Protein 2YNQ (pdb70)

Nearest PDB structures (foldseek):
  2ynq-assembly1_D  TM=9.235E-01  e=4.069E-17  Geobacillus thermodenitrificans NG80-2
  6z0f-assembly1_A  TM=9.435E-01  e=1.754E-09  Bacillus subtilis subsp. subtilis str. 168
  6z0f-assembly1_B  TM=9.098E-01  e=3.879E-08  Bacillus subtilis subsp. subtilis str. 168
  2ynq-assembly1_D  TM=1.007E+00  e=2.259E-20  Geobacillus thermodenitrificans NG80-2
  6z0f-assembly1_A  TM=8.763E-01  e=4.630E-10  Bacillus subtilis subsp. subtilis str. 168

Radius of gyration: 28.36 Å; Cα contacts (8 Å, |Δi|>4): 680; chains: 4; bounding box: 67×84×76 Å

Foldseek 3Di:
DVLVVLLVVLVVCLVVVVLVVNQVSCVVDDLVPDPLVSLLSNLLSLLCPDPDDNVSSCVLNVVRDSVDDSLSSVLSNCLSVLVLVVNLVSCVVVVDLVSNLVSLVSVLVVLVPDPVDDPVRSVVSNVVSVVVNVVSVVVVVCVVDVPDD/DDPDLVVVLLVVLVVCLVVVVLVVNCVSCVVDDLVPDDLVSLLSNLLSLLVVPDDPPVVSCVLNVVRDSVDDSLSSVLSNCLSVLVLVVNLVSCVVVVPLVSNLVSLVSVLVVLVPPPVDDPVSSVVSNVVSVVVNVVSVCVVVVVVPDVD/DVLLVVLLVVLVVCLVVVVLVVNCVSCVVDDLVPDPLVSLLSNLLSLLVVPPDPPVVSVVLNVQRDSVHDSLSSVLSNCLSNLVLVVNLVSCVVVVDLVSNLVSLVSVLVVLVVDPPDDPVRSVVVNVVSVVVNVVSVVVVVVVVVVVD/DDDLPVVLLVVLVVCLVVVVLVVNCVSCVVDDLVPDDLVSLLSNLLSQLVPDPDDPVLVVQDPSDGDSVDDSLSSVLSNCVSVLVLVSNLVSCVVVVPLSSNLVSLVSVLVVLVPDDVDDPVSSVVVNVVSVVVNVVSVVVVVVVVVVVVD

Sequence (600 aa):
QPKQEAYIQQSTELFLQNKYSDVITTLEDYAPEDMPYVIQYELASSYVMTESLTEEQRQTVSNNITLKTDEQYMLYWIYIGRSQSEEALELARRTIEDRRDLIVYALLKYREQIKGDTDLSGDEKQKKLDEIDQEIKEYERERRKKESEAQLEESTAQPKKQQEAYIQQSTELFLQNKYSDVITTLEDYAPEDDMPYVIQYELASSYVMTESLTEEQRQTVSNNNITLKTDEQYMLYWIYIGRSQSEEALEELARTIEDRDLIVYALLKKYREQIKGDTDLSGDEKQKKLDEIDQEIKEYERERKESEAQLEAQPKQQEAYIQSTELFLQNKYSDVITTLEDYAPEDMPYVIQYELASSYVMTESLTEEQRRQTVSNNITLKTDEQYYMLYWIYIGRSQSEEALELARTIEDRDLIVYALLKYREQIKGDTDLSGDEKQKKLDEIDQEIKEYERERKESEAQLETAQPKKQQEAYIQSTELFLQNKYSDVITTLEDYAPEDMPYVIQYELASSYVMTESLTEEQRQTVSNNITLKTDEQYMLYWIYIGRSQSEEALEELARTIEDRDLIVYALLKYREQIKGDTDLSGDEKQKKLDEIDQEIKEYERERKESEAQLEE

GO terms:
  GO:0042802 identical protein binding (F, IPI)

Solvent-accessible surface area: 31226 Å² total; per-residue (Å²): 160,99,83,93,129,12,12,111,74,0,43,91,26,32,140,94,94,92,45,69,61,0,28,79,40,0,103,128,54,50,7,89,100,8,54,83,71,6,4,48,7,0,0,6,0,16,0,20,59,29,39,6,6,92,72,17,35,76,68,13,15,105,122,10,58,84,195,22,77,77,60,76,0,15,0,19,0,19,5,23,57,79,58,3,92,69,0,14,128,28,0,93,88,30,146,50,112,61,26,15,9,14,0,1,1,46,12,14,80,59,7,74,60,42,134,138,49,58,64,126,103,47,43,138,75,1,25,94,7,0,61,45,7,59,77,35,55,90,78,72,67,40,51,42,2,104,3,84,155,98,78,1,54,10,16,89,92,10,19,118,85,0,44,91,31,34,138,91,96,94,47,68,62,0,29,82,37,0,100,64,8,4,7,62,61,8,59,81,70,7,4,47,7,0,0,8,0,14,0,23,74,20,109,42,77,106,137,85,56,68,76,34,20,105,108,10,60,88,206,25,74,74,60,70,0,7,0,13,0,6,2,23,54,84,29,4,13,6,0,0,45,25,0,42,92,29,149,38,102,106,17,10,34,49,0,0,79,53,17,56,119,60,4,128,47,52,132,141,44,67,56,126,109,43,98,164,47,14,64,54,0,41,106,7,15,101,92,43,89,110,112,129,140,101,64,103,71,154,180,185,106,115,87,61,91,99,11,16,107,98,0,44,108,23,34,138,89,99,93,54,68,67,0,28,82,26,0,97,128,47,45,8,85,102,8,61,84,72,7,3,45,6,0,0,15,0,14,0,63,69,20,75,21,20,133,115,6,85,125,28,0,39,114,30,7,58,90,201,23,88,74,65,33,0,18,0,1,0,26,2,20,54,50,62,4,98,82,0,14,122,27,0,102,92,48,152,41,70,18,4,13,0,5,0,3,45,36,13,30,22,69,9,10,38,44,132,136,57,60,14,124,94,23,28,94,72,3,14,64,4,36,62,39,20,90,111,54,22,165,105,50,104,99,80,106,68,156,170,178,123,5,45,14,15,111,85,10,27,123,92,0,42,110,20,32,139,82,23,54,5,0,28,0,24,46,21,0,96,65,10,5,6,25,88,10,62,83,75,7,4,46,6,0,0,10,0,16,12,34,9,17,19,2,8,32,51,8,40,94,37,11,3,32,74,17,41,96,123,4,54,77,63,4,0,15,0,1,0,2,4,26,54,89,32,4,17,4,0,0,33,26,0,36,93,14,96,6,16,16,0,10,5,8,0,0,12,54,7,41,83,62,9,128,55,44,130,141,49,62,58,126,109,46,102,135,35,10,79,42,0,58,103,10,10,114,77,42,8,98,92,23,92,110,22,60,50,113,36,132,180

Organism: Geobacillus thermodenitrificans (strain NG80-2) (NCBI:txid420246)

Secondary structure (DSSP, 8-state):
-HHHHHHHHHHHHHTTT-HHHHHHHHTTS-GGGS-HHHHHHHHHHHHHTSSS-HHHHHHHHHT--TTS-HHHHHHHHHHHHT-HHHHHHHHHHHT-HHHHHHHHHHHHHHHHT-SSS-HHHHHHHHHHHHHHHHHHHHHHHHHH-----/----HHHHHHHHHHHHHTTT-HHHHHHHHTTS-TTTS-HHHHHHHHHHHHTTSS--HHHHHHHHHT--TTS-HHHHHHHHHHHTT-HHHHHHHHHHHT-HHHHHHHHHHHHHHHHH-SSS-SHHHHHHHHHHHHHHHHHHHHHHHHT-S--/-HHHHHHHHHHHHHHHTT-HHHHHHHHTTS-STTS-HHHHHHHHHHHHHHSS--HHHHHHHHHH--TTS-HHHHHHHHHHHTT-HHHHHHHHHHHT-HHHHHHHHHHHHHHHHH-SSS-HHHHHHHHHHHHHHHHHHHHHHHHHHHHH-/---HHHHHHHHHHHHHTTT-HHHHHHHHTTS-GGGS-HHHHHHHHHHHHHTS---HHHHHHS-----TTS-HHHHHHHHHHHTT-HHHHHHHHHHHT-HHHHHHHHHHHHHHHHH-SSS-HHHHHHHHHHHHHHHHHHHHHHHHHHH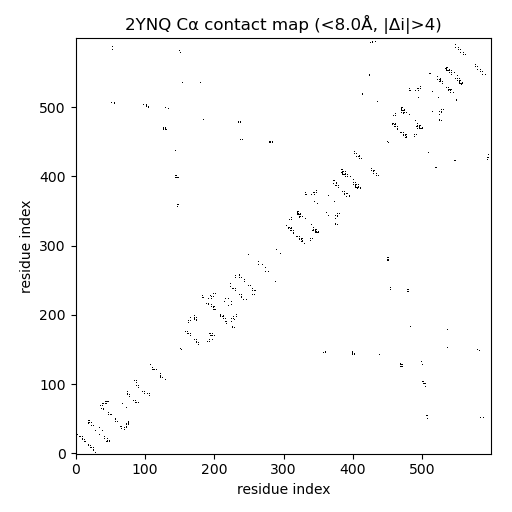HHT-

CATH classification: 1.25.40.680

InterPro domains:
  IPR018778 Type VII secretion system EssB [PF10140] (26-380)
  IPR018778 Type VII secretion system EssB [TIGR03926] (7-380)
  IPR042565 Type VII secretion system EssB, C-terminal [G3DSA:1.25.40.680] (239-397)

B-factor: mean 60.06, std 24.67, range [18.62, 176.92]

Structure (mmCIF, N/CA/C/O backbone):
data_2YNQ
#
_entry.id   2YNQ
#
_cell.length_a   132.890
_cell.length_b   110.620
_cell.length_c   97.410
_cell.angle_alpha   90.00
_cell.angle_beta   103.34
_cell.angle_gamma   90.00
#
_symmetry.space_group_name_H-M   'C 1 2 1'
#
loop_
_entity.id
_entity.type
_entity.pdbx_description
1 polymer ESSB
2 non-polymer 'MALONATE ION'
3 non-polymer 'SODIUM ION'
4 non-polymer 'CHLORIDE ION'
5 non-polymer GLYCEROL
6 water water
#
loop_
_atom_site.group_PDB
_atom_site.id
_atom_site.type_symbol
_atom_site.label_atom_id
_atom_site.label_alt_id
_atom_site.label_comp_id
_atom_site.label_asym_id
_atom_site.label_entity_id
_atom_site.label_seq_id
_atom_site.pdbx_PDB_ins_code
_atom_site.Cartn_x
_atom_site.Cartn_y
_atom_site.Cartn_z
_atom_site.occupancy
_atom_site.B_iso_or_equiv
_atom_site.auth_seq_id
_atom_site.auth_comp_id
_atom_site.auth_asym_id
_atom_site.auth_atom_id
_atom_site.pdbx_PDB_model_num
ATOM 1 N N . GLN A 1 6 ? 14.760 10.639 56.097 1.00 92.79 242 GLN A N 1
ATOM 2 C CA . GLN A 1 6 ? 15.923 10.769 57.040 1.00 92.57 242 GLN A CA 1
ATOM 3 C C . GLN A 1 6 ? 16.471 9.416 57.558 1.00 89.96 242 GLN A C 1
ATOM 4 O O . GLN A 1 6 ? 17.692 9.219 57.559 1.00 88.62 242 GLN A O 1
ATOM 10 N N . PRO A 1 7 ? 15.589 8.487 58.012 1.00 89.63 243 PRO A N 1
ATOM 11 C CA . PRO A 1 7 ? 16.073 7.102 57.988 1.00 86.11 243 PRO A CA 1
ATOM 12 C C . PRO A 1 7 ? 16.281 6.692 56.536 1.00 81.89 243 PRO A C 1
ATOM 13 O O . PRO A 1 7 ? 17.043 5.772 56.256 1.00 79.34 243 PRO A O 1
ATOM 17 N N . LYS A 1 8 ? 15.597 7.397 55.634 1.00 80.95 244 LYS A N 1
ATOM 18 C CA . LYS A 1 8 ? 15.777 7.256 54.201 1.00 77.54 244 LYS A CA 1
ATOM 19 C C . LYS A 1 8 ? 17.220 7.578 53.814 1.00 74.51 244 LYS A C 1
ATOM 20 O O . LYS A 1 8 ? 17.861 6.805 53.100 1.00 71.69 244 LYS A O 1
ATOM 26 N N . GLN A 1 9 ? 17.735 8.704 54.308 1.00 74.54 245 GLN A N 1
ATOM 27 C CA . GLN A 1 9 ? 19.114 9.082 54.045 1.00 72.04 245 GLN A CA 1
ATOM 28 C C . GLN A 1 9 ? 20.100 8.059 54.598 1.00 69.17 245 GLN A C 1
ATOM 29 O O . GLN A 1 9 ? 21.070 7.713 53.929 1.00 66.69 245 GLN A O 1
ATOM 35 N N . GLU A 1 10 ? 19.847 7.549 55.797 1.00 68.77 246 GLU A N 1
ATOM 36 C CA . GLU A 1 10 ? 20.714 6.509 56.345 1.00 66.53 246 GLU A CA 1
ATOM 37 C C . GLU A 1 10 ? 20.616 5.192 55.569 1.00 62.95 246 GLU A C 1
ATOM 38 O O . GLU A 1 10 ? 21.592 4.450 55.465 1.00 61.24 246 GLU A O 1
ATOM 44 N N . ALA A 1 11 ? 19.443 4.900 55.019 1.00 61.47 247 ALA A N 1
ATOM 45 C CA . ALA A 1 11 ? 19.298 3.702 54.200 1.00 58.58 247 ALA A CA 1
ATOM 46 C C . ALA A 1 11 ? 20.160 3.814 52.928 1.00 55.55 247 ALA A C 1
ATOM 47 O O . ALA A 1 11 ? 20.848 2.858 52.546 1.00 53.64 247 ALA A O 1
ATOM 49 N N . TYR A 1 12 ? 20.142 4.992 52.304 1.00 54.76 248 TYR A N 1
ATOM 50 C CA . TYR A 1 12 ? 20.982 5.253 51.139 1.00 52.54 248 TYR A CA 1
ATOM 51 C C . TYR A 1 12 ? 22.469 5.054 51.440 1.00 51.30 248 TYR A C 1
ATOM 52 O O . TYR A 1 12 ? 23.196 4.503 50.617 1.00 49.44 248 TYR A O 1
ATOM 61 N N . ILE A 1 13 ? 22.899 5.475 52.629 1.00 52.38 249 ILE A N 1
ATOM 62 C CA . ILE A 1 13 ? 24.288 5.319 53.080 1.00 51.98 249 ILE A CA 1
ATOM 63 C C . ILE A 1 13 ? 24.620 3.860 53.371 1.00 51.22 249 ILE A C 1
ATOM 64 O O . ILE A 1 13 ? 25.699 3.368 52.985 1.00 50.07 249 ILE A O 1
ATOM 69 N N A GLN A 1 14 ? 23.712 3.156 54.037 0.50 52.02 250 GLN A N 1
ATOM 70 N N B GLN A 1 14 ? 23.703 3.176 54.055 0.50 51.80 250 GLN A N 1
ATOM 71 C CA A GLN A 1 14 ? 23.954 1.744 54.297 0.50 51.80 250 GLN A CA 1
ATOM 72 C CA B GLN A 1 14 ? 23.857 1.749 54.321 0.50 51.39 250 GLN A CA 1
ATOM 73 C C A GLN A 1 14 ? 23.866 0.916 53.019 0.50 49.90 250 GLN A C 1
ATOM 74 C C B GLN A 1 14 ? 23.877 0.960 53.020 0.50 49.63 250 GLN A C 1
ATOM 75 O O A GLN A 1 14 ? 24.659 -0.005 52.826 0.50 49.01 250 GLN A O 1
ATOM 76 O O B GLN A 1 14 ? 24.747 0.114 52.815 0.50 48.75 250 GLN A O 1
ATOM 87 N N . SER A 1 15 ? 22.928 1.251 52.136 1.00 49.40 251 SER A N 1
ATOM 88 C CA . SER A 1 15 ? 22.860 0.550 50.850 1.00 48.69 251 SER A CA 1
ATOM 89 C C . SER A 1 15 ? 24.170 0.736 50.050 1.00 47.44 251 SER A C 1
ATOM 90 O O . SER A 1 15 ? 24.643 -0.192 49.390 1.00 46.97 251 SER A O 1
ATOM 93 N N . THR A 1 16 ? 24.768 1.921 50.173 1.00 47.08 252 THR A N 1
ATOM 94 C CA . THR A 1 16 ? 26.052 2.211 49.548 1.00 45.71 252 THR A CA 1
ATOM 95 C C . THR A 1 16 ? 27.160 1.380 50.176 1.00 45.56 252 THR A C 1
ATOM 96 O O . THR A 1 16 ? 27.952 0.759 49.461 1.00 45.22 252 THR A O 1
ATOM 100 N N . GLU A 1 17 ? 27.209 1.348 51.502 1.00 46.00 253 GLU A N 1
ATOM 101 C CA . GLU A 1 17 ? 28.185 0.522 52.184 1.00 45.81 253 GLU A CA 1
ATOM 102 C C . GLU A 1 17 ? 28.080 -0.948 51.723 1.00 45.30 253 GLU A C 1
ATOM 103 O O . GLU A 1 17 ? 29.093 -1.609 51.473 1.00 45.36 253 GLU A O 1
ATOM 109 N N . LEU A 1 18 ? 26.856 -1.452 51.600 1.00 45.07 254 LEU A N 1
ATOM 110 C CA . LEU A 1 18 ? 26.650 -2.841 51.178 1.00 44.51 254 LEU A CA 1
ATOM 111 C C . LEU A 1 18 ? 27.006 -3.051 49.710 1.00 43.32 254 LEU A C 1
ATOM 112 O O . LEU A 1 18 ? 27.661 -4.038 49.367 1.00 43.52 254 LEU A O 1
ATOM 117 N N . PHE A 1 19 ? 26.604 -2.113 48.857 1.00 42.53 255 PHE A N 1
ATOM 118 C CA . PHE A 1 19 ? 26.861 -2.228 47.431 1.00 41.96 255 PHE A CA 1
ATOM 119 C C . PHE A 1 19 ? 28.342 -2.323 47.125 1.00 42.21 255 PHE A C 1
ATOM 120 O O . PHE A 1 19 ? 28.772 -3.116 46.283 1.00 42.14 255 PHE A O 1
ATOM 128 N N . LEU A 1 20 ? 29.131 -1.530 47.836 1.00 43.57 256 LEU A N 1
ATOM 129 C CA . LEU A 1 20 ? 30.562 -1.459 47.590 1.00 44.13 256 LEU A CA 1
ATOM 130 C C . LEU A 1 20 ? 31.289 -2.723 48.051 1.00 45.07 256 LEU A C 1
ATOM 131 O O . LEU A 1 20 ? 32.468 -2.912 47.730 1.00 45.97 256 LEU A O 1
ATOM 136 N N . GLN A 1 21 ? 30.590 -3.585 48.787 1.00 45.56 257 GLN A N 1
ATOM 137 C CA . GLN A 1 21 ? 31.121 -4.906 49.168 1.00 47.11 257 GLN A CA 1
ATOM 138 C C . GLN A 1 21 ? 30.516 -6.025 48.333 1.00 47.38 257 GLN A C 1
ATOM 139 O O . GLN A 1 21 ? 30.755 -7.209 48.616 1.00 48.31 257 GLN A O 1
ATOM 145 N N . ASN A 1 22 ? 29.708 -5.653 47.339 1.00 46.97 258 ASN A N 1
ATOM 146 C CA . ASN A 1 22 ? 28.993 -6.622 46.478 1.00 47.58 258 ASN A CA 1
ATOM 147 C C . ASN A 1 22 ? 27.942 -7.436 47.216 1.00 48.00 258 ASN A C 1
ATOM 148 O O . ASN A 1 22 ? 27.583 -8.533 46.805 1.00 49.20 258 ASN A O 1
ATOM 153 N N . LYS A 1 23 ? 27.425 -6.887 48.306 1.00 48.13 259 LYS A N 1
ATOM 154 C CA . LYS A 1 23 ? 26.354 -7.549 49.036 1.00 48.08 259 LYS A CA 1
ATOM 155 C C . LYS A 1 23 ? 25.015 -7.167 48.436 1.00 46.97 259 LYS A C 1
ATOM 156 O O . LYS A 1 23 ? 24.173 -6.525 49.071 1.00 46.82 259 LYS A O 1
ATOM 162 N N . TYR A 1 24 ? 24.834 -7.582 47.191 1.00 46.08 260 TYR A N 1
ATOM 163 C CA . TYR A 1 24 ? 23.652 -7.233 46.410 1.00 46.07 260 TYR A CA 1
ATOM 164 C C . TYR A 1 24 ? 22.315 -7.527 47.074 1.00 47.04 260 TYR A C 1
ATOM 165 O O . TYR A 1 24 ? 21.410 -6.693 47.015 1.00 46.71 260 TYR A O 1
ATOM 174 N N . SER A 1 25 ? 22.173 -8.690 47.702 1.00 48.61 261 SER A N 1
ATOM 175 C CA . SER A 1 25 ? 20.869 -9.008 48.300 1.00 50.98 261 SER A CA 1
ATOM 176 C C . SER A 1 25 ? 20.603 -8.175 49.554 1.00 51.52 261 SER A C 1
ATOM 177 O O . SER A 1 25 ? 19.457 -7.821 49.839 1.00 52.02 261 SER A O 1
ATOM 180 N N . ASP A 1 26 ? 21.667 -7.833 50.277 1.00 51.73 262 ASP A N 1
ATOM 181 C CA . ASP A 1 26 ? 21.532 -6.922 51.402 1.00 52.65 262 ASP A CA 1
ATOM 182 C C . ASP A 1 26 ? 21.137 -5.517 50.935 1.00 51.88 262 ASP A C 1
ATOM 183 O O . ASP A 1 26 ? 20.316 -4.861 51.590 1.00 53.02 262 ASP A O 1
ATOM 188 N N . VAL A 1 27 ? 21.678 -5.066 49.795 1.00 49.70 263 VAL A N 1
ATOM 189 C CA . VAL A 1 27 ? 21.253 -3.783 49.220 1.00 48.59 263 VAL A CA 1
ATOM 190 C C . VAL A 1 27 ? 19.743 -3.796 49.038 1.00 49.70 263 VAL A C 1
ATOM 191 O O . VAL A 1 27 ? 19.049 -2.850 49.436 1.00 51.09 263 VAL A O 1
ATOM 195 N N . ILE A 1 28 ? 19.254 -4.884 48.442 1.00 49.80 264 ILE A N 1
ATOM 196 C CA . ILE A 1 28 ? 17.858 -5.033 48.057 1.00 50.33 264 ILE A CA 1
ATOM 197 C C . ILE A 1 28 ? 16.947 -4.934 49.272 1.00 52.76 264 ILE A C 1
ATOM 198 O O . ILE A 1 28 ? 16.008 -4.149 49.258 1.00 53.44 264 ILE A O 1
ATOM 203 N N . THR A 1 29 ? 17.229 -5.711 50.317 1.00 53.95 265 THR A N 1
ATOM 204 C CA . THR A 1 29 ? 16.425 -5.638 51.534 1.00 57.05 265 THR A CA 1
ATOM 205 C C . THR A 1 29 ? 16.518 -4.275 52.251 1.00 57.28 265 THR A C 1
ATOM 206 O O . THR A 1 29 ? 15.523 -3.796 52.779 1.00 59.20 265 THR A O 1
ATOM 210 N N . THR A 1 30 ? 17.686 -3.631 52.238 1.00 55.95 266 THR A N 1
ATOM 211 C CA . THR A 1 30 ? 17.827 -2.309 52.860 1.00 55.99 266 THR A CA 1
ATOM 212 C C . THR A 1 30 ? 16.857 -1.310 52.235 1.00 56.48 266 THR A C 1
ATOM 213 O O . THR A 1 30 ? 16.280 -0.475 52.920 1.00 57.76 266 THR A O 1
ATOM 217 N N . LEU A 1 31 ? 16.657 -1.430 50.928 1.00 55.43 267 LEU A N 1
ATOM 218 C CA . LEU A 1 31 ? 15.843 -0.462 50.203 1.00 56.01 267 LEU A CA 1
ATOM 219 C C . LEU A 1 31 ? 14.398 -0.877 49.975 1.00 57.52 267 LEU A C 1
ATOM 220 O O . LEU A 1 31 ? 13.615 -0.087 49.466 1.00 58.23 267 LEU A O 1
ATOM 225 N N . GLU A 1 32 ? 14.039 -2.094 50.376 1.00 58.74 268 GLU A N 1
ATOM 226 C CA . GLU A 1 32 ? 12.727 -2.671 50.027 1.00 61.34 268 GLU A CA 1
ATOM 227 C C . GLU A 1 32 ? 11.508 -1.771 50.278 1.00 63.42 268 GLU A C 1
ATOM 228 O O . GLU A 1 32 ? 10.596 -1.730 49.461 1.00 64.13 268 GLU A O 1
ATOM 234 N N . ASP A 1 33 ? 11.513 -1.038 51.385 1.00 64.90 269 ASP A N 1
ATOM 235 C CA . ASP A 1 33 ? 10.355 -0.231 51.761 1.00 67.86 269 ASP A CA 1
ATOM 236 C C . ASP A 1 33 ? 10.205 1.058 50.961 1.00 67.51 269 ASP A C 1
ATOM 237 O O . ASP A 1 33 ? 9.127 1.652 50.974 1.00 69.74 269 ASP A O 1
ATOM 242 N N . TYR A 1 34 ? 11.263 1.476 50.262 1.00 64.71 270 TYR A N 1
ATOM 243 C CA . TYR A 1 34 ? 11.294 2.801 49.638 1.00 64.44 270 TYR A CA 1
ATOM 244 C C . TYR A 1 34 ? 10.935 2.773 48.173 1.00 63.62 270 TYR A C 1
ATOM 245 O O . TYR A 1 34 ? 11.209 1.799 47.490 1.00 61.90 270 TYR A O 1
ATOM 254 N N . ALA A 1 35 ? 10.327 3.857 47.703 1.00 65.17 271 ALA A N 1
ATOM 255 C CA . ALA A 1 35 ? 9.928 3.991 46.313 1.00 65.40 271 ALA A CA 1
ATOM 256 C C . ALA A 1 35 ? 11.116 4.345 45.408 1.00 63.79 271 ALA A C 1
ATOM 257 O O . ALA A 1 35 ? 11.895 5.250 45.715 1.00 63.92 271 ALA A O 1
ATOM 259 N N . PRO A 1 36 ? 11.249 3.642 44.276 1.00 62.72 272 PRO A N 1
ATOM 260 C CA . PRO A 1 36 ? 12.423 3.805 43.412 1.00 60.95 272 PRO A CA 1
ATOM 261 C C . PRO A 1 36 ? 12.494 5.150 42.678 1.00 62.02 272 PRO A C 1
ATOM 262 O O . PRO A 1 36 ? 13.602 5.628 42.393 1.00 60.95 272 PRO A O 1
ATOM 266 N N . GLU A 1 37 ? 11.334 5.734 42.367 1.00 64.13 273 GLU A N 1
ATOM 267 C CA . GLU A 1 37 ? 11.248 6.987 41.607 1.00 65.97 273 GLU A CA 1
ATOM 268 C C . GLU A 1 37 ? 11.868 8.159 42.377 1.00 66.89 273 GLU A C 1
ATOM 269 O O . GLU A 1 37 ? 12.445 9.067 41.774 1.00 67.20 273 GLU A O 1
ATOM 275 N N . ASP A 1 38 ? 11.741 8.114 43.706 1.00 67.75 274 ASP A N 1
ATOM 276 C CA . ASP A 1 38 ? 12.222 9.165 44.615 1.00 69.05 274 ASP A CA 1
ATOM 277 C C . ASP A 1 38 ? 13.682 9.006 45.044 1.00 66.40 274 ASP A C 1
ATOM 278 O O . ASP A 1 38 ? 14.249 9.906 45.675 1.00 67.80 274 ASP A O 1
ATOM 283 N N . MET A 1 39 ? 14.272 7.855 44.740 1.00 62.84 275 MET A N 1
ATOM 284 C CA . MET A 1 39 ? 15.649 7.580 45.105 1.00 59.75 275 MET A CA 1
ATOM 285 C C . MET A 1 39 ? 16.591 8.449 44.277 1.00 58.40 275 MET A C 1
ATOM 286 O O . MET A 1 39 ? 16.277 8.766 43.120 1.00 58.50 275 MET A O 1
ATOM 291 N N . PRO A 1 40 ? 17.743 8.845 44.861 1.00 56.82 276 PRO A N 1
ATOM 292 C CA . PRO A 1 40 ? 18.761 9.571 44.081 1.00 55.56 276 PRO A CA 1
ATOM 293 C C . PRO A 1 40 ? 19.326 8.660 42.989 1.00 52.75 276 PRO A C 1
ATOM 294 O O . PRO A 1 40 ? 19.441 7.445 43.195 1.00 51.09 276 PRO A O 1
ATOM 298 N N . TYR A 1 41 ? 19.660 9.250 41.843 1.00 51.90 277 TYR A N 1
ATOM 299 C CA . TYR A 1 41 ? 20.180 8.525 40.687 1.00 49.56 277 TYR A CA 1
ATOM 300 C C . TYR A 1 41 ? 21.186 7.423 41.043 1.00 47.16 277 TYR A C 1
ATOM 301 O O . TYR A 1 41 ? 21.065 6.292 40.569 1.00 46.37 277 TYR A O 1
ATOM 310 N N . VAL A 1 42 ? 22.151 7.723 41.903 1.00 46.11 278 VAL A N 1
ATOM 311 C CA . VAL A 1 42 ? 23.164 6.725 42.247 1.00 43.81 278 VAL A CA 1
ATOM 312 C C . VAL A 1 42 ? 22.593 5.541 43.040 1.00 43.17 278 VAL A C 1
ATOM 313 O O . VAL A 1 42 ? 23.090 4.424 42.942 1.00 42.63 278 VAL A O 1
ATOM 317 N N . ILE A 1 43 ? 21.557 5.781 43.829 1.00 43.88 279 ILE A N 1
ATOM 318 C CA . ILE A 1 43 ? 20.924 4.704 44.574 1.00 43.67 279 ILE A CA 1
ATOM 319 C C . ILE A 1 43 ? 20.082 3.826 43.609 1.00 43.34 279 ILE A C 1
ATOM 320 O O . ILE A 1 43 ? 20.105 2.592 43.687 1.00 42.19 279 ILE A O 1
ATOM 325 N N . GLN A 1 44 ? 19.401 4.465 42.667 1.00 44.02 280 GLN A N 1
ATOM 326 C CA . GLN A 1 44 ? 18.702 3.746 41.600 1.00 44.57 280 GLN A CA 1
ATOM 327 C C . GLN A 1 44 ? 19.685 2.819 40.890 1.00 43.71 280 GLN A C 1
ATOM 328 O O . GLN A 1 44 ? 19.363 1.668 40.615 1.00 43.52 280 GLN A O 1
ATOM 334 N N . TYR A 1 45 ? 20.895 3.316 40.643 1.00 43.46 281 TYR A N 1
ATOM 335 C CA . TYR A 1 45 ? 21.960 2.525 40.046 1.00 42.31 281 TYR A CA 1
ATOM 336 C C . TYR A 1 45 ? 22.362 1.345 40.914 1.00 42.32 281 TYR A C 1
ATOM 337 O O . TYR A 1 45 ? 22.564 0.224 40.412 1.00 41.34 281 TYR A O 1
ATOM 346 N N . GLU A 1 46 ? 22.500 1.601 42.215 1.00 43.07 282 GLU A N 1
ATOM 347 C CA . GLU A 1 46 ? 22.847 0.551 43.167 1.00 43.25 282 GLU A CA 1
ATOM 348 C C . GLU A 1 46 ? 21.793 -0.550 43.184 1.00 43.54 282 GLU A C 1
ATOM 349 O O . GLU A 1 46 ? 22.125 -1.743 43.221 1.00 43.61 282 GLU A O 1
ATOM 355 N N . LEU A 1 47 ? 20.531 -0.130 43.161 1.00 43.93 283 LEU A N 1
ATOM 356 C CA . LEU A 1 47 ? 19.414 -1.033 43.334 1.00 44.59 283 LEU A CA 1
ATOM 357 C C . LEU A 1 47 ? 19.219 -1.845 42.050 1.00 44.43 283 LEU A C 1
ATOM 358 O O . LEU A 1 47 ? 19.264 -3.070 42.082 1.00 44.66 283 LEU A O 1
ATO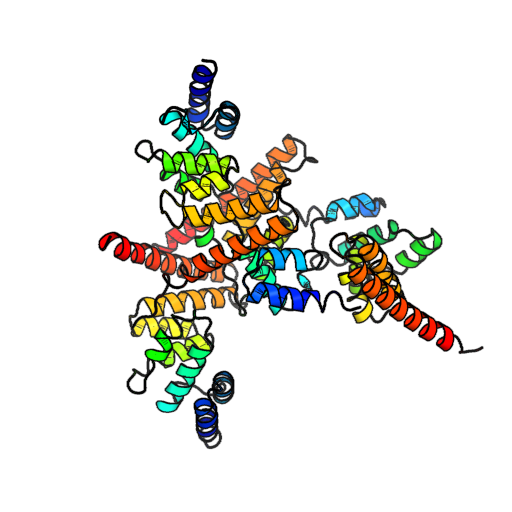M 363 N N . ALA A 1 48 ? 19.064 -1.154 40.924 1.00 44.51 284 ALA A N 1
ATOM 364 C CA . ALA A 1 48 ? 19.020 -1.786 39.595 1.00 44.27 284 ALA A CA 1
ATOM 365 C C . ALA A 1 48 ? 20.141 -2.813 39.404 1.00 43.65 284 ALA A C 1
ATOM 366 O O . ALA A 1 48 ? 19.881 -3.954 39.015 1.00 43.81 284 ALA A O 1
ATOM 368 N N . SER A 1 49 ? 21.375 -2.416 39.686 1.00 42.66 285 SER A N 1
ATOM 369 C CA . SER A 1 49 ? 22.494 -3.338 39.563 1.00 42.58 285 SER A CA 1
ATOM 370 C C . SER A 1 49 ? 22.360 -4.546 40.491 1.00 42.89 285 SER A C 1
ATOM 371 O O . SER A 1 49 ? 22.661 -5.677 40.093 1.00 43.10 285 SER A O 1
ATOM 374 N N . SER A 1 50 ? 21.917 -4.297 41.722 1.00 43.25 286 SER A N 1
ATOM 375 C CA . SER A 1 50 ? 21.731 -5.355 42.714 1.00 44.01 286 SER A CA 1
ATOM 376 C C . SER A 1 50 ? 20.654 -6.350 42.293 1.00 44.82 286 SER A C 1
ATOM 377 O O . SER A 1 50 ? 20.851 -7.546 42.464 1.00 46.05 286 SER A O 1
ATOM 380 N N . TYR A 1 51 ? 19.530 -5.876 41.753 1.00 45.06 287 TYR A N 1
ATOM 381 C CA . TYR A 1 51 ? 18.527 -6.795 41.196 1.00 46.70 287 TYR A CA 1
ATOM 382 C C . TYR A 1 51 ? 19.064 -7.624 40.030 1.00 46.56 287 TYR A C 1
ATOM 383 O O . TYR A 1 51 ? 18.832 -8.830 39.949 1.00 48.15 287 TYR A O 1
ATOM 392 N N . VAL A 1 52 ? 19.799 -6.987 39.132 1.00 45.19 288 VAL A N 1
ATOM 393 C CA . VAL A 1 52 ? 20.356 -7.706 38.010 1.00 44.63 288 VAL A CA 1
ATOM 394 C C . VAL A 1 52 ? 21.361 -8.762 38.494 1.00 45.22 288 VAL A C 1
ATOM 395 O O . VAL A 1 52 ? 21.418 -9.855 37.944 1.00 45.95 288 VAL A O 1
ATOM 399 N N . MET A 1 53 ? 22.143 -8.429 39.520 1.00 44.75 289 MET A N 1
ATOM 400 C CA . MET A 1 53 ? 23.215 -9.306 40.007 1.00 45.70 289 MET A CA 1
ATOM 401 C C . MET A 1 53 ? 22.673 -10.449 40.851 1.00 47.54 289 MET A C 1
ATOM 402 O O . MET A 1 53 ? 23.426 -11.356 41.199 1.00 48.58 289 MET A O 1
ATOM 407 N N . THR A 1 54 ? 21.379 -10.414 41.174 1.00 48.38 290 THR A N 1
ATOM 408 C CA . THR A 1 54 ? 20.744 -11.528 41.886 1.00 50.58 290 THR A CA 1
ATOM 409 C C . THR A 1 54 ? 19.624 -12.204 41.071 1.00 52.42 290 THR A C 1
ATOM 410 O O . THR A 1 54 ? 18.903 -13.047 41.588 1.00 53.64 290 THR A O 1
ATOM 414 N N . GLU A 1 55 ? 19.493 -11.837 39.801 1.00 52.72 291 GLU A N 1
ATOM 415 C CA . GLU A 1 55 ? 18.633 -12.570 38.890 1.00 54.68 291 GLU A CA 1
ATOM 416 C C . GLU A 1 55 ? 19.172 -13.989 38.645 1.00 56.57 291 GLU A C 1
ATOM 417 O O . GLU A 1 55 ? 20.351 -14.289 38.904 1.00 56.26 291 GLU A O 1
ATOM 423 N N . SER A 1 56 ? 18.302 -14.850 38.129 1.00 51.78 292 SER A N 1
ATOM 424 C CA . SER A 1 56 ? 18.698 -16.204 37.739 1.00 52.96 292 SER A CA 1
ATOM 425 C C . SER A 1 56 ? 19.326 -16.179 36.368 1.00 52.31 292 SER A C 1
ATOM 426 O O . SER A 1 56 ? 18.621 -16.216 35.344 1.00 52.67 292 SER A O 1
ATOM 429 N N . LEU A 1 57 ? 20.655 -16.107 36.370 1.00 52.00 293 LEU A N 1
ATOM 430 C CA . LEU A 1 57 ? 21.459 -15.937 35.173 1.00 51.17 293 LEU A CA 1
ATOM 431 C C . LEU A 1 57 ? 22.827 -16.500 35.495 1.00 51.86 293 LEU A C 1
ATOM 432 O O . LEU A 1 57 ? 23.226 -16.537 36.661 1.00 52.21 293 LEU A O 1
ATOM 437 N N . THR A 1 58 ? 23.555 -16.949 34.480 1.00 52.30 294 THR A N 1
ATOM 438 C CA . THR A 1 58 ? 24.953 -17.309 34.685 1.00 53.86 294 THR A CA 1
ATOM 439 C C . THR A 1 58 ? 25.691 -16.043 35.114 1.00 54.12 294 THR A C 1
ATOM 440 O O . THR A 1 58 ? 25.165 -14.935 34.950 1.00 53.17 294 THR A O 1
ATOM 444 N N . GLU A 1 59 ? 26.899 -16.193 35.654 1.00 55.89 295 GLU A N 1
ATOM 445 C CA . GLU A 1 59 ? 27.704 -15.028 36.007 1.00 56.94 295 GLU A CA 1
ATOM 446 C C . GLU A 1 59 ? 27.953 -14.179 34.786 1.00 56.30 295 GLU A C 1
ATOM 447 O O . GLU A 1 59 ? 27.833 -12.954 34.849 1.00 55.15 295 GLU A O 1
ATOM 453 N N . GLU A 1 60 ? 28.264 -14.829 33.668 1.00 57.07 296 GLU A N 1
ATOM 454 C CA . GLU A 1 60 ? 28.545 -14.083 32.465 1.00 57.59 296 GLU A CA 1
ATOM 455 C C . GLU A 1 60 ? 27.332 -13.238 32.055 1.00 55.85 296 GLU A C 1
ATOM 456 O O . GLU A 1 60 ? 27.485 -12.050 31.730 1.00 55.75 296 GLU A O 1
ATOM 462 N N . GLN A 1 61 ? 26.136 -13.837 32.113 1.00 54.04 297 GLN A N 1
ATOM 463 C CA . GLN A 1 61 ? 24.898 -13.139 31.766 1.00 52.15 297 GLN A CA 1
ATOM 464 C C . GLN A 1 61 ? 24.621 -11.963 32.691 1.00 50.51 297 GLN A C 1
ATOM 465 O O . GLN A 1 61 ? 24.110 -10.935 32.258 1.00 49.46 297 GLN A O 1
ATOM 471 N N . ARG A 1 62 ? 24.937 -12.130 33.965 1.00 50.44 298 ARG A N 1
ATOM 472 C CA . ARG A 1 62 ? 24.761 -11.046 34.926 1.00 50.44 298 ARG A CA 1
ATOM 473 C C . ARG A 1 62 ? 25.691 -9.894 34.549 1.00 50.22 298 ARG A C 1
ATOM 474 O O . ARG A 1 62 ? 25.259 -8.752 34.488 1.00 49.30 298 ARG A O 1
ATOM 482 N N . GLN A 1 63 ? 26.953 -10.223 34.271 1.00 51.03 299 GLN A N 1
ATOM 483 C CA . GLN A 1 63 ? 27.927 -9.250 33.808 1.00 52.11 299 GLN A CA 1
ATOM 484 C C . GLN A 1 63 ? 27.454 -8.506 32.565 1.00 51.19 299 GLN A C 1
ATOM 485 O O . GLN A 1 63 ? 27.507 -7.279 32.518 1.00 50.70 299 GLN A O 1
ATOM 491 N N . THR A 1 64 ? 26.957 -9.245 31.583 1.00 50.68 300 THR A N 1
ATOM 492 C CA . THR A 1 64 ? 26.486 -8.631 30.357 1.00 50.33 300 THR A CA 1
ATOM 493 C C . THR A 1 64 ? 25.352 -7.627 30.573 1.00 49.90 300 THR A C 1
ATOM 494 O O . THR A 1 64 ? 25.356 -6.541 29.994 1.00 50.23 300 THR A O 1
ATOM 498 N N . VAL A 1 65 ? 24.373 -7.977 31.393 1.00 49.43 301 VAL A N 1
ATOM 499 C CA . VAL A 1 65 ? 23.295 -7.038 31.644 1.00 48.85 301 VAL A CA 1
ATOM 500 C C . VAL A 1 65 ? 23.822 -5.860 32.474 1.00 49.47 301 VAL A C 1
ATOM 501 O O . VAL A 1 65 ? 23.621 -4.708 32.103 1.00 49.93 301 VAL A O 1
ATOM 505 N N . SER A 1 66 ? 24.520 -6.130 33.570 1.00 49.19 302 SER A N 1
ATOM 506 C CA . SER A 1 66 ? 24.904 -5.038 34.425 1.00 50.05 302 SER A CA 1
ATOM 507 C C . SER A 1 66 ? 26.034 -4.154 33.863 1.00 50.74 302 SER A C 1
ATOM 508 O O . SER A 1 66 ? 26.078 -2.970 34.161 1.00 49.95 302 SER A O 1
ATOM 511 N N . ASN A 1 67 ? 26.933 -4.704 33.049 1.00 52.22 303 ASN A N 1
ATOM 512 C CA . ASN A 1 67 ? 27.910 -3.854 32.360 1.00 53.37 303 ASN A CA 1
ATOM 513 C C . ASN A 1 67 ? 27.253 -2.847 31.425 1.00 53.93 303 ASN A C 1
ATOM 514 O O . ASN A 1 67 ? 27.865 -1.833 31.076 1.00 55.40 303 ASN A O 1
ATOM 519 N N . ASN A 1 68 ? 25.995 -3.102 31.069 1.00 53.06 304 ASN A N 1
ATOM 520 C CA . ASN A 1 68 ? 25.212 -2.193 30.247 1.00 53.05 304 ASN A CA 1
ATOM 521 C C . ASN A 1 68 ? 24.534 -1.112 31.087 1.00 51.71 304 ASN A C 1
ATOM 522 O O . ASN A 1 68 ? 23.916 -0.189 30.550 1.00 52.40 304 ASN A O 1
ATOM 527 N N . ILE A 1 69 ? 24.596 -1.251 32.406 1.00 49.79 305 ILE A N 1
ATOM 528 C CA . ILE A 1 69 ? 23.998 -0.276 33.322 1.00 48.29 305 ILE A CA 1
ATOM 529 C C . ILE A 1 69 ? 25.141 0.544 33.945 1.00 48.18 305 ILE A C 1
ATOM 530 O O . ILE A 1 69 ? 25.941 0.018 34.737 1.00 47.05 305 ILE A O 1
ATOM 535 N N . THR A 1 70 ? 25.223 1.816 33.560 1.00 48.02 306 THR A N 1
ATOM 536 C CA . THR A 1 70 ? 26.330 2.677 33.956 1.00 48.69 306 THR A CA 1
ATOM 537 C C . THR A 1 70 ? 25.755 3.925 34.575 1.00 49.03 306 THR A C 1
ATOM 538 O O . THR A 1 70 ? 24.561 4.155 34.489 1.00 49.30 306 THR A O 1
ATOM 542 N N . LEU A 1 71 ? 26.594 4.760 35.168 1.00 49.84 307 LEU A N 1
ATOM 543 C CA . LEU A 1 71 ? 26.101 6.034 35.686 1.00 51.20 307 LEU A CA 1
ATOM 544 C C . LEU A 1 71 ? 25.927 7.139 34.620 1.00 52.93 307 LEU A C 1
ATOM 545 O O . LEU A 1 71 ? 25.668 8.288 34.963 1.00 53.69 307 LEU A O 1
ATOM 550 N N . LYS A 1 72 ? 26.058 6.786 33.338 1.00 53.90 308 LYS A N 1
ATOM 551 C CA . LYS A 1 72 ? 25.589 7.636 32.238 1.00 56.00 308 LYS A CA 1
ATOM 552 C C . LYS A 1 72 ? 24.260 7.101 31.671 1.00 55.95 308 LYS A C 1
ATOM 553 O O . LYS A 1 72 ? 23.684 7.703 30.772 1.00 56.75 308 LYS A O 1
ATOM 559 N N . THR A 1 73 ? 23.795 5.960 32.174 1.00 55.04 309 THR A N 1
ATOM 560 C CA . THR A 1 73 ? 22.565 5.340 31.685 1.00 55.08 309 THR A CA 1
ATOM 561 C C . THR A 1 73 ? 21.306 6.078 32.147 1.00 55.86 309 THR A C 1
ATOM 562 O O . THR A 1 73 ? 21.208 6.494 33.292 1.00 55.67 309 THR A O 1
ATOM 566 N N . ASP A 1 74 ? 20.341 6.211 31.245 1.00 57.22 310 ASP A N 1
ATOM 567 C CA . ASP A 1 74 ? 19.052 6.834 31.547 1.00 59.09 310 ASP A CA 1
ATOM 568 C C . ASP A 1 74 ? 18.357 6.154 32.742 1.00 58.47 310 ASP A C 1
ATOM 569 O O . ASP A 1 74 ? 18.389 4.926 32.876 1.00 57.04 310 ASP A O 1
ATOM 574 N N . GLU A 1 75 ? 17.756 6.977 33.600 1.00 59.55 311 GLU A N 1
ATOM 575 C CA . GLU A 1 75 ? 16.981 6.557 34.775 1.00 60.03 311 GLU A CA 1
ATOM 576 C C . GLU A 1 75 ? 15.987 5.418 34.447 1.00 59.56 311 GLU A C 1
ATOM 577 O O . GLU A 1 75 ? 15.818 4.458 35.218 1.00 58.96 311 GLU A O 1
ATOM 583 N N . GLN A 1 76 ? 15.353 5.531 33.284 1.00 59.56 312 GLN A N 1
ATOM 584 C CA . GLN A 1 76 ? 14.361 4.565 32.830 1.00 59.06 312 GLN A CA 1
ATOM 585 C C . GLN A 1 76 ? 14.848 3.120 32.798 1.00 56.73 312 GLN A C 1
ATOM 586 O O . GLN A 1 76 ? 14.121 2.229 33.230 1.00 56.51 312 GLN A O 1
ATOM 592 N N . TYR A 1 77 ? 16.062 2.889 32.303 1.00 54.83 313 TYR A N 1
ATOM 593 C CA . TYR A 1 77 ? 16.606 1.545 32.280 1.00 53.12 313 TYR A CA 1
ATOM 594 C C . TYR A 1 77 ? 16.826 1.028 33.681 1.00 52.04 313 TYR A C 1
ATOM 595 O O . TYR A 1 77 ? 16.709 -0.169 33.917 1.00 51.80 313 TYR A O 1
ATOM 604 N N . MET A 1 78 ? 17.123 1.925 34.613 1.00 51.79 314 MET A N 1
ATOM 605 C CA . MET A 1 78 ? 17.314 1.524 35.997 1.00 50.85 314 MET A CA 1
ATOM 606 C C . MET A 1 78 ? 15.985 1.237 36.663 1.00 50.68 314 MET A C 1
ATOM 607 O O . MET A 1 78 ? 15.869 0.299 37.441 1.00 50.12 314 MET A O 1
ATOM 612 N N . LEU A 1 79 ? 14.977 2.041 36.361 1.00 50.96 315 LEU A N 1
ATOM 613 C CA . LEU A 1 79 ? 13.644 1.771 36.898 1.00 51.45 315 LEU A CA 1
ATOM 614 C C . LEU A 1 79 ? 13.091 0.440 36.351 1.00 50.20 315 LEU A C 1
ATOM 615 O O . LEU A 1 79 ? 12.548 -0.370 37.115 1.00 50.05 315 LEU A O 1
ATOM 620 N N . TYR A 1 80 ? 13.296 0.204 35.054 1.00 48.84 316 TYR A N 1
ATOM 621 C CA . TYR A 1 80 ? 12.903 -1.046 34.415 1.00 47.93 316 TYR A CA 1
ATOM 622 C C . TYR A 1 80 ? 13.358 -2.238 35.239 1.00 47.11 316 TYR A C 1
ATOM 623 O O . TYR A 1 80 ? 12.540 -3.068 35.648 1.00 47.24 316 TYR A O 1
ATOM 632 N N . TRP A 1 81 ? 14.659 -2.301 35.509 1.00 46.36 317 TRP A N 1
ATOM 633 C CA . TRP A 1 81 ? 15.234 -3.433 36.220 1.00 45.93 317 TRP A CA 1
ATOM 634 C C . TRP A 1 81 ? 14.808 -3.535 37.676 1.00 46.59 317 TRP A C 1
ATOM 635 O O . TRP A 1 81 ? 14.750 -4.641 38.239 1.00 46.80 317 TRP A O 1
ATOM 646 N N . ILE A 1 82 ? 14.475 -2.400 38.272 1.00 46.76 318 ILE A N 1
ATOM 647 C CA . ILE A 1 82 ? 14.037 -2.403 39.655 1.00 47.81 318 ILE A CA 1
ATOM 648 C C . ILE A 1 82 ? 12.620 -2.974 39.725 1.00 48.34 318 ILE A C 1
ATOM 649 O O . ILE A 1 82 ? 12.304 -3.777 40.600 1.00 48.09 318 ILE A O 1
ATOM 654 N N . TYR A 1 83 ? 11.785 -2.563 38.780 1.00 48.89 319 TYR A N 1
ATOM 655 C CA . TYR A 1 83 ? 10.446 -3.140 38.631 1.00 49.96 319 TYR A CA 1
ATOM 656 C C . TYR A 1 83 ? 10.493 -4.668 38.377 1.00 49.20 319 TYR A C 1
ATOM 657 O O . TYR A 1 83 ? 9.907 -5.453 39.131 1.00 50.04 319 TYR A O 1
ATOM 666 N N . ILE A 1 84 ? 11.222 -5.091 37.351 1.00 47.80 320 ILE A N 1
ATOM 667 C CA . ILE A 1 84 ? 11.437 -6.517 37.146 1.00 47.12 320 ILE A CA 1
ATOM 668 C C . ILE A 1 84 ? 11.817 -7.171 38.460 1.00 47.72 320 ILE A C 1
ATOM 669 O O . ILE A 1 84 ? 11.151 -8.101 38.894 1.00 48.96 320 ILE A O 1
ATOM 674 N N . GLY A 1 85 ? 12.863 -6.662 39.111 1.00 47.85 321 GLY A N 1
ATOM 675 C CA . GLY A 1 85 ? 13.409 -7.298 40.306 1.00 47.83 321 GLY A CA 1
ATOM 676 C C . GLY A 1 85 ? 12.377 -7.384 41.404 1.00 49.62 321 GLY A C 1
ATOM 677 O O . GLY A 1 85 ? 12.434 -8.262 42.267 1.00 49.89 321 GLY A O 1
ATOM 678 N N . ARG A 1 86 ? 11.418 -6.474 41.363 1.00 50.88 322 ARG A N 1
ATOM 679 C CA . ARG A 1 86 ? 10.434 -6.388 42.417 1.00 53.88 322 ARG A CA 1
ATOM 680 C C . ARG A 1 86 ? 9.107 -7.069 42.056 1.00 55.45 322 ARG A C 1
ATOM 681 O O . ARG A 1 86 ? 8.168 -7.039 42.846 1.00 57.02 322 ARG A O 1
ATOM 689 N N . SER A 1 87 ? 9.059 -7.698 40.878 1.00 55.30 323 SER A N 1
ATOM 690 C CA . SER A 1 87 ? 7.839 -8.299 40.319 1.00 56.76 323 SER A CA 1
ATOM 691 C C . SER A 1 87 ? 6.751 -7.282 40.037 1.00 58.05 323 SER A C 1
ATOM 692 O O . SER A 1 87 ? 5.565 -7.598 40.096 1.00 59.72 323 SER A O 1
ATOM 695 N N . GLN A 1 88 ? 7.147 -6.056 39.736 1.00 58.30 324 GLN A N 1
ATOM 696 C CA . GLN A 1 88 ? 6.189 -5.055 39.302 1.00 59.46 324 GLN A CA 1
ATOM 697 C C . GLN A 1 88 ? 6.233 -5.043 37.791 1.00 58.37 324 GLN A C 1
ATOM 698 O O . GLN A 1 88 ? 6.588 -4.047 37.142 1.00 57.59 324 GLN A O 1
ATOM 704 N N . SER A 1 89 ? 5.855 -6.191 37.244 1.00 58.32 325 SER A N 1
ATOM 705 C CA . SER A 1 89 ? 6.042 -6.480 35.834 1.00 57.65 325 SER A CA 1
ATOM 706 C C . SER A 1 89 ? 5.158 -5.628 34.945 1.00 58.52 325 SER A C 1
ATOM 707 O O . SER A 1 89 ? 5.569 -5.244 33.849 1.00 57.77 325 SER A O 1
ATOM 710 N N . GLU A 1 90 ? 3.950 -5.331 35.413 1.00 60.60 326 GLU A N 1
ATOM 711 C CA . GLU A 1 90 ? 3.081 -4.405 34.689 1.00 62.72 326 GLU A CA 1
ATOM 712 C C . GLU A 1 90 ? 3.808 -3.075 34.471 1.00 62.81 326 GLU A C 1
ATOM 713 O O . GLU A 1 90 ? 3.885 -2.558 33.352 1.00 62.48 326 GLU A O 1
ATOM 719 N N . GLU A 1 91 ? 4.370 -2.561 35.560 1.00 63.50 327 GLU A N 1
ATOM 720 C CA . GLU A 1 91 ? 5.111 -1.309 35.559 1.00 64.05 327 GLU A CA 1
ATOM 721 C C . GLU A 1 91 ? 6.357 -1.384 34.676 1.00 62.01 327 GLU A C 1
ATOM 722 O O . GLU A 1 91 ? 6.640 -0.438 33.924 1.00 62.17 327 GLU A O 1
ATOM 728 N N . ALA A 1 92 ? 7.076 -2.507 34.748 1.00 59.96 328 ALA A N 1
ATOM 729 C CA . ALA A 1 92 ? 8.241 -2.726 33.897 1.00 58.36 328 ALA A CA 1
ATOM 730 C C . ALA A 1 92 ? 7.851 -2.706 32.430 1.00 58.36 328 ALA A C 1
ATOM 731 O O . ALA A 1 92 ? 8.537 -2.102 31.599 1.00 57.67 328 ALA A O 1
ATOM 733 N N . LEU A 1 93 ? 6.731 -3.359 32.123 1.00 59.26 329 LEU A N 1
ATOM 734 C CA . LEU A 1 93 ? 6.221 -3.429 30.751 1.00 59.86 329 LEU A CA 1
ATOM 735 C C . LEU A 1 93 ? 5.819 -2.055 30.205 1.00 61.14 329 LEU A C 1
ATOM 736 O O . LEU A 1 93 ? 6.231 -1.671 29.108 1.00 60.94 329 LEU A O 1
ATOM 741 N N . GLU A 1 94 ? 5.034 -1.310 30.973 1.00 62.88 330 GLU A N 1
ATOM 742 C CA . GLU A 1 94 ? 4.602 0.017 30.530 1.00 65.28 330 GLU A CA 1
ATOM 743 C C . GLU A 1 94 ? 5.819 0.914 30.228 1.00 64.63 330 GLU A C 1
ATOM 744 O O . GLU A 1 94 ? 5.885 1.562 29.176 1.00 65.18 330 GLU A O 1
ATOM 750 N N . LEU A 1 95 ? 6.787 0.910 31.147 1.00 63.50 331 LEU A N 1
ATOM 751 C CA . LEU A 1 95 ? 8.047 1.618 30.964 1.00 62.56 331 LEU A CA 1
ATOM 752 C C . LEU A 1 95 ? 8.796 1.127 29.729 1.00 61.47 331 LEU A C 1
ATOM 753 O O . LEU A 1 95 ? 9.279 1.932 28.926 1.00 61.73 331 LEU A O 1
ATOM 758 N N . ALA A 1 96 ? 8.883 -0.196 29.576 1.00 60.11 332 ALA A N 1
ATOM 759 C CA . ALA A 1 96 ? 9.544 -0.795 28.408 1.00 59.08 332 ALA A CA 1
ATOM 760 C C . ALA A 1 96 ? 8.949 -0.297 27.079 1.00 59.82 332 ALA A C 1
ATOM 761 O O . ALA A 1 96 ? 9.699 0.011 26.141 1.00 59.67 332 ALA A O 1
ATOM 763 N N A ARG A 1 97 ? 7.622 -0.210 27.004 0.50 60.32 333 ARG A N 1
ATOM 764 N N B ARG A 1 97 ? 7.615 -0.225 27.019 0.50 60.93 333 ARG A N 1
ATOM 765 C CA A ARG A 1 97 ? 6.968 0.306 25.805 0.50 61.30 333 ARG A CA 1
ATOM 766 C CA B ARG A 1 97 ? 6.904 0.301 25.853 0.50 62.54 333 ARG A CA 1
ATOM 767 C C A ARG A 1 97 ? 7.269 1.794 25.593 0.50 63.47 333 ARG A C 1
ATOM 768 C C B ARG A 1 97 ? 7.284 1.769 25.609 0.50 64.12 333 ARG A C 1
ATOM 769 O O A ARG A 1 97 ? 7.439 2.243 24.454 0.50 64.36 333 ARG A O 1
ATOM 770 O O B ARG A 1 97 ? 7.527 2.175 24.468 0.50 64.87 333 ARG A O 1
ATOM 785 N N . THR A 1 98 ? 7.344 2.545 26.692 1.00 64.63 334 THR A N 1
ATOM 786 C CA . THR A 1 98 ? 7.757 3.953 26.647 1.00 66.53 334 THR A CA 1
ATOM 787 C C . THR A 1 98 ? 9.202 4.095 26.130 1.00 66.25 334 THR A C 1
ATOM 788 O O . THR A 1 98 ? 9.485 4.976 25.315 1.00 67.66 334 THR A O 1
ATOM 792 N N . ILE A 1 99 ? 10.101 3.221 26.583 1.00 64.79 335 ILE A N 1
ATOM 793 C CA . ILE A 1 99 ? 11.485 3.229 26.106 1.00 64.35 335 ILE A CA 1
ATOM 794 C C . ILE A 1 99 ? 11.540 2.849 24.636 1.00 65.02 335 ILE A C 1
ATOM 795 O O . ILE A 1 99 ? 12.414 3.315 23.899 1.00 65.18 335 ILE A O 1
ATOM 800 N N . GLU A 1 100 ? 10.600 1.991 24.226 1.00 65.37 336 GLU A N 1
ATOM 801 C CA . GLU A 1 100 ? 10.526 1.464 22.861 1.00 65.90 336 GLU A CA 1
ATOM 802 C C . GLU A 1 100 ? 11.675 0.509 22.482 1.00 64.42 336 GLU A C 1
ATOM 803 O O . GLU A 1 100 ? 12.073 0.434 21.317 1.00 65.57 336 GLU A O 1
ATOM 809 N N . ASP A 1 101 ? 12.201 -0.220 23.459 1.00 62.57 337 ASP A N 1
ATOM 810 C CA . ASP A 1 101 ? 13.195 -1.257 23.185 1.00 61.17 337 ASP A CA 1
ATOM 811 C C . ASP A 1 101 ? 12.477 -2.610 23.165 1.00 59.19 337 ASP A C 1
ATOM 812 O O . ASP A 1 101 ? 11.883 -3.022 24.170 1.00 58.19 337 ASP A O 1
ATOM 817 N N A ARG A 1 102 ? 12.548 -3.276 22.013 0.50 58.81 338 ARG A N 1
ATOM 818 N N B ARG A 1 102 ? 12.534 -3.293 22.020 0.50 58.87 338 ARG A N 1
ATOM 819 C CA A ARG A 1 102 ? 11.865 -4.548 21.746 0.50 57.51 338 ARG A CA 1
ATOM 820 C CA B ARG A 1 102 ? 11.774 -4.533 21.797 0.50 57.66 338 ARG A CA 1
ATOM 821 C C A ARG A 1 102 ? 12.187 -5.633 22.762 0.50 55.71 338 ARG A C 1
ATOM 822 C C B ARG A 1 102 ? 12.178 -5.674 22.745 0.50 55.79 338 ARG A C 1
ATOM 823 O O A ARG A 1 102 ? 11.290 -6.262 23.325 0.50 55.07 338 ARG A O 1
ATOM 824 O O B ARG A 1 102 ? 11.314 -6.383 23.260 0.50 55.12 338 ARG A O 1
ATOM 839 N N . ASP A 1 103 ? 13.480 -5.832 22.991 1.00 54.92 339 ASP A N 1
ATOM 840 C CA . ASP A 1 103 ? 13.978 -6.854 23.913 1.00 53.39 339 ASP A CA 1
ATOM 841 C C . ASP A 1 103 ? 13.442 -6.685 25.336 1.00 51.43 339 ASP A C 1
ATOM 842 O O . ASP A 1 103 ? 13.120 -7.672 25.999 1.00 51.26 339 ASP A O 1
ATOM 847 N N . LEU A 1 104 ? 13.307 -5.444 25.794 1.00 50.15 340 LEU A N 1
ATOM 848 C CA . LEU A 1 104 ? 12.821 -5.208 27.157 1.00 48.74 340 LEU A CA 1
ATOM 849 C C . LEU A 1 104 ? 11.312 -5.349 27.230 1.00 47.84 340 LEU A C 1
ATOM 850 O O . LEU A 1 104 ? 10.776 -5.743 28.265 1.00 47.49 340 LEU A O 1
ATOM 855 N N . ILE A 1 105 ? 10.632 -5.024 26.132 1.00 47.48 341 ILE A N 1
ATOM 856 C CA . ILE A 1 105 ? 9.180 -5.253 26.030 1.00 47.52 341 ILE A CA 1
ATOM 857 C C . ILE A 1 105 ? 8.868 -6.754 26.104 1.00 46.27 341 ILE A C 1
ATOM 858 O O . ILE A 1 105 ? 8.055 -7.198 26.935 1.00 45.42 341 ILE A O 1
ATOM 863 N N . VAL A 1 106 ? 9.554 -7.528 25.268 1.00 45.61 342 VAL A N 1
ATOM 864 C CA . VAL A 1 106 ? 9.353 -8.983 25.242 1.00 45.67 342 VAL A CA 1
ATOM 865 C C . VAL A 1 106 ? 9.625 -9.629 26.601 1.00 45.16 342 VAL A C 1
ATOM 866 O O . VAL A 1 106 ? 8.796 -10.396 27.088 1.00 45.70 342 VAL A O 1
ATOM 870 N N . TYR A 1 107 ? 10.745 -9.278 27.239 1.00 44.86 343 TYR A N 1
ATOM 871 C CA . TYR A 1 107 ? 11.084 -9.854 28.540 1.00 44.00 343 TYR A CA 1
ATOM 872 C C . TYR A 1 107 ? 10.071 -9.448 29.605 1.00 44.09 343 TYR A C 1
ATOM 873 O O . TYR A 1 107 ? 9.638 -10.263 30.418 1.00 44.58 343 TYR A O 1
ATOM 882 N N . ALA A 1 108 ? 9.667 -8.195 29.579 1.00 44.15 344 ALA A N 1
ATOM 883 C CA . ALA A 1 108 ? 8.646 -7.712 30.500 1.00 44.81 344 ALA A CA 1
ATOM 884 C C . ALA A 1 108 ? 7.274 -8.365 30.283 1.00 44.97 344 ALA A C 1
ATOM 885 O O . ALA A 1 108 ? 6.575 -8.681 31.247 1.00 44.88 344 ALA A O 1
ATOM 887 N N . LEU A 1 109 ? 6.882 -8.559 29.028 1.00 45.00 345 LEU A N 1
ATOM 888 C CA . LEU A 1 109 ? 5.622 -9.284 28.736 1.00 45.79 345 LEU A CA 1
ATOM 889 C C . LEU A 1 109 ? 5.629 -10.660 29.374 1.00 45.24 345 LEU A C 1
ATOM 890 O O . LEU A 1 109 ? 4.681 -11.063 30.057 1.00 45.59 345 LEU A O 1
ATOM 895 N N . LEU A 1 110 ? 6.730 -11.368 29.152 1.00 44.31 346 LEU A N 1
ATOM 896 C CA . LEU A 1 110 ? 6.908 -12.701 29.703 1.00 44.04 346 LEU A CA 1
ATOM 897 C C . LEU A 1 110 ? 6.817 -12.702 31.211 1.00 45.16 346 LEU A C 1
ATOM 898 O O . LEU A 1 110 ? 6.172 -13.564 31.779 1.00 45.93 346 LEU A O 1
ATOM 903 N N . LYS A 1 111 ? 7.445 -11.730 31.868 1.00 46.07 347 LYS A N 1
ATOM 904 C CA . LYS A 1 111 ? 7.353 -11.643 33.324 1.00 47.60 347 LYS A CA 1
ATOM 905 C C . LYS A 1 111 ? 5.940 -11.211 33.770 1.00 49.10 347 LYS A C 1
ATOM 906 O O . LYS A 1 111 ? 5.410 -11.716 34.768 1.00 49.68 347 LYS A O 1
ATOM 912 N N . TYR A 1 112 ? 5.320 -10.307 33.007 1.00 50.21 348 TYR A N 1
ATOM 913 C CA . TYR A 1 112 ? 3.938 -9.867 33.267 1.00 52.74 348 TYR A CA 1
ATOM 914 C C . TYR A 1 112 ? 2.947 -11.012 33.147 1.00 53.54 348 TYR A C 1
ATOM 915 O O . TYR A 1 112 ? 2.050 -11.181 33.989 1.00 54.33 348 TYR A O 1
ATOM 924 N N . ARG A 1 113 ? 3.123 -11.798 32.092 1.00 53.23 349 ARG A N 1
ATOM 925 C CA . ARG A 1 113 ? 2.349 -13.016 31.915 1.00 54.20 349 ARG A CA 1
ATOM 926 C C . ARG A 1 113 ? 2.297 -13.795 33.220 1.00 55.69 349 ARG A C 1
ATOM 927 O O . ARG A 1 113 ? 1.224 -14.197 33.666 1.00 56.79 349 ARG A O 1
ATOM 935 N N . GLU A 1 114 ? 3.461 -13.967 33.840 1.00 56.16 350 GLU A N 1
ATOM 936 C CA . GLU A 1 114 ? 3.578 -14.681 35.109 1.00 58.22 350 GLU A CA 1
ATOM 937 C C . GLU A 1 114 ? 2.872 -13.985 36.266 1.00 59.92 350 GLU A C 1
ATOM 938 O O . GLU A 1 114 ? 2.376 -14.652 37.167 1.00 61.09 350 GLU A O 1
ATOM 944 N N . GLN A 1 115 ? 2.859 -12.650 36.256 1.00 60.87 351 GLN A N 1
ATOM 945 C CA . GLN A 1 115 ? 2.184 -11.880 37.297 1.00 63.19 351 GLN A CA 1
ATOM 946 C C . GLN A 1 115 ? 0.686 -12.134 37.206 1.00 65.13 351 GLN A C 1
ATOM 947 O O . GLN A 1 115 ? 0.052 -12.438 38.211 1.00 66.88 351 GLN A O 1
ATOM 953 N N . ILE A 1 116 ? 0.140 -12.020 35.994 1.00 65.56 352 ILE A N 1
ATOM 954 C CA . ILE A 1 116 ? -1.263 -12.343 35.702 1.00 67.69 352 ILE A CA 1
ATOM 955 C C . ILE A 1 116 ? -1.601 -13.747 36.179 1.00 69.71 352 ILE A C 1
ATOM 956 O O . ILE A 1 116 ? -2.525 -13.936 36.971 1.00 71.44 352 ILE A O 1
ATOM 961 N N . LYS A 1 117 ? -0.828 -14.717 35.694 1.00 70.26 353 LYS A N 1
ATOM 962 C CA . LYS A 1 117 ? -0.980 -16.139 36.028 1.00 72.48 353 LYS A CA 1
ATOM 963 C C . LYS A 1 117 ? -1.238 -16.351 37.523 1.00 75.23 353 LYS A C 1
ATOM 964 O O . LYS A 1 117 ? -2.053 -17.193 37.897 1.00 77.04 353 LYS A O 1
ATOM 970 N N . GLY A 1 118 ? -0.578 -15.560 38.368 1.00 76.68 354 GLY A N 1
ATOM 971 C CA . GLY A 1 118 ? -0.708 -15.700 39.820 1.00 79.90 354 GLY A CA 1
ATOM 972 C C . GLY A 1 118 ? -1.477 -14.610 40.555 1.00 82.69 354 GLY A C 1
ATOM 973 O O . GLY A 1 118 ? -1.424 -14.545 41.786 1.00 84.14 354 GLY A O 1
ATOM 974 N N . ASP A 1 119 ? -2.197 -13.759 39.820 1.00 83.82 355 ASP A N 1
ATOM 975 C CA . ASP A 1 119 ? -2.980 -12.669 40.430 1.00 86.73 355 ASP A CA 1
ATOM 976 C C . ASP A 1 119 ? -4.272 -13.192 41.075 1.00 89.56 355 ASP A C 1
ATOM 977 O O . ASP A 1 119 ? -5.101 -13.827 40.404 1.00 89.93 355 ASP A O 1
ATOM 982 N N . THR A 1 120 ? -4.435 -12.915 42.373 1.00 91.90 356 THR A N 1
ATOM 983 C CA . THR A 1 120 ? -5.589 -13.407 43.155 1.00 94.88 356 THR A CA 1
ATOM 984 C C . THR A 1 120 ? -6.888 -12.630 42.923 1.00 96.86 356 THR A C 1
ATOM 985 O O . THR A 1 120 ? -7.982 -13.203 42.986 1.00 98.61 356 THR A O 1
ATOM 989 N N . ASP A 1 121 ? -6.761 -11.329 42.666 1.00 96.76 357 ASP A N 1
ATOM 990 C CA . ASP A 1 121 ? -7.920 -10.458 42.474 1.00 98.81 357 ASP A CA 1
ATOM 991 C C . ASP A 1 121 ? -8.693 -10.764 41.189 1.00 98.09 357 ASP A C 1
ATOM 992 O O . ASP A 1 121 ? -9.923 -10.779 41.200 1.00 100.37 357 ASP A O 1
ATOM 997 N N . LEU A 1 122 ? -7.977 -11.012 40.093 1.00 95.12 358 LEU A N 1
ATOM 998 C CA . LEU A 1 122 ? -8.609 -11.331 38.810 1.00 94.13 358 LEU A CA 1
ATOM 999 C C . LEU A 1 122 ? -9.435 -12.615 38.896 1.00 94.71 358 LEU A C 1
ATOM 1000 O O . LEU A 1 122 ? -9.018 -13.580 39.542 1.00 94.53 358 LEU A O 1
ATOM 1005 N N . SER A 1 123 ? -10.606 -12.612 38.261 1.00 95.30 359 SER A N 1
ATOM 1006 C CA . SER A 1 123 ? -11.457 -13.803 38.215 1.00 95.90 359 SER A CA 1
ATOM 1007 C C . SER A 1 123 ? -10.882 -14.840 37.251 1.00 93.32 359 SER A C 1
ATOM 1008 O O . SER A 1 123 ? -9.936 -14.553 36.511 1.00 90.74 359 SER A O 1
ATOM 1011 N N . GLY A 1 124 ? -11.468 -16.038 37.265 1.00 93.80 360 GLY A N 1
ATOM 1012 C CA . GLY A 1 124 ? -11.062 -17.122 36.373 1.00 91.44 360 GLY A CA 1
ATOM 1013 C C . GLY A 1 124 ? -11.049 -16.710 34.911 1.00 89.51 360 GLY A C 1
ATOM 1014 O O . GLY A 1 124 ? -10.057 -16.937 34.205 1.00 87.34 360 GLY A O 1
ATOM 1015 N N . ASP A 1 125 ? -12.139 -16.080 34.472 1.00 90.27 361 ASP A N 1
ATOM 1016 C CA . ASP A 1 125 ? -12.324 -15.701 33.071 1.00 88.85 361 ASP A CA 1
ATOM 1017 C C . ASP A 1 125 ? -11.535 -14.470 32.648 1.00 87.11 361 ASP A C 1
ATOM 1018 O O . ASP A 1 125 ? -11.113 -14.367 31.493 1.00 85.51 361 ASP A O 1
ATOM 1023 N N . GLU A 1 126 ? -11.346 -13.531 33.569 1.00 87.28 362 GLU A N 1
ATOM 1024 C CA . GLU A 1 126 ? -10.598 -12.319 33.257 1.00 85.62 362 GLU A CA 1
ATOM 1025 C C . GLU A 1 126 ? -9.120 -12.643 33.094 1.00 82.20 362 GLU A C 1
ATOM 1026 O O . GLU A 1 126 ? -8.470 -12.177 32.149 1.00 80.70 362 GLU A O 1
ATOM 1032 N N . LYS A 1 127 ? -8.606 -13.450 34.020 1.00 80.78 363 LYS A N 1
ATOM 1033 C CA . LYS A 1 127 ? -7.247 -13.978 33.962 1.00 77.60 363 LYS A CA 1
ATOM 1034 C C . LYS A 1 127 ? -6.941 -14.616 32.598 1.00 75.25 363 LYS A C 1
ATOM 1035 O O . LYS A 1 127 ? -5.942 -14.281 31.958 1.00 73.52 363 LYS A O 1
ATOM 1041 N N . GLN A 1 128 ? -7.813 -15.519 32.159 1.00 74.89 364 GLN A N 1
ATOM 1042 C CA . GLN A 1 128 ? -7.610 -16.238 30.913 1.00 72.79 364 GLN A CA 1
ATOM 1043 C C . GLN A 1 128 ? -7.617 -15.297 29.710 1.00 71.76 364 GLN A C 1
ATOM 1044 O O . GLN A 1 128 ? -6.771 -15.428 28.829 1.00 70.14 364 GLN A O 1
ATOM 1050 N N . LYS A 1 129 ? -8.534 -14.335 29.680 1.00 72.56 365 LYS A N 1
ATOM 1051 C CA . LYS A 1 129 ? -8.587 -13.399 28.560 1.00 71.91 365 LYS A CA 1
ATOM 1052 C C . LYS A 1 129 ? -7.308 -12.567 28.481 1.00 69.75 365 LYS A C 1
ATOM 1053 O O . LYS A 1 129 ? -6.809 -12.306 27.382 1.00 68.75 365 LYS A O 1
ATOM 1059 N N . LYS A 1 130 ? -6.785 -12.166 29.642 1.00 68.59 366 LYS A N 1
ATOM 1060 C CA . LYS A 1 130 ? -5.511 -11.438 29.734 1.00 66.62 366 LYS A CA 1
ATOM 1061 C C . LYS A 1 130 ? -4.303 -12.258 29.236 1.00 63.45 366 LYS A C 1
ATOM 1062 O O . LYS A 1 130 ? -3.481 -11.773 28.433 1.00 62.27 366 LYS A O 1
ATOM 1068 N N . LEU A 1 131 ? -4.201 -13.493 29.723 1.00 61.24 367 LEU A N 1
ATOM 1069 C CA . LEU A 1 131 ? -3.183 -14.413 29.254 1.00 57.94 367 LEU A CA 1
ATOM 1070 C C . LEU A 1 131 ? -3.299 -14.655 27.740 1.00 56.87 367 LEU A C 1
ATOM 1071 O O . LEU A 1 131 ? -2.296 -14.589 27.033 1.00 55.13 367 LEU A O 1
ATOM 1076 N N . ASP A 1 132 ? -4.522 -14.880 27.244 1.00 57.27 368 ASP A N 1
ATOM 1077 C CA . ASP A 1 132 ? -4.769 -15.056 25.798 1.00 56.73 368 ASP A CA 1
ATOM 1078 C C . ASP A 1 132 ? -4.182 -13.892 24.995 1.00 56.26 368 ASP A C 1
ATOM 1079 O O . ASP A 1 132 ? -3.558 -14.106 23.952 1.00 55.43 368 ASP A O 1
ATOM 1084 N N . GLU A 1 133 ? -4.357 -12.671 25.503 1.00 56.37 369 GLU A N 1
ATOM 1085 C CA . GLU A 1 133 ? -3.880 -11.475 24.822 1.00 56.14 369 GLU A CA 1
ATOM 1086 C C . GLU A 1 133 ? -2.363 -11.407 24.836 1.00 53.96 369 GLU A C 1
ATOM 1087 O O . GLU A 1 133 ? -1.746 -11.125 23.804 1.00 53.40 369 GLU A O 1
ATOM 1093 N N . ILE A 1 134 ? -1.767 -11.662 26.002 1.00 52.41 370 ILE A N 1
ATOM 1094 C CA . ILE A 1 134 ? -0.313 -11.654 26.134 1.00 50.34 370 ILE A CA 1
ATOM 1095 C C . ILE A 1 134 ? 0.295 -12.743 25.249 1.00 48.61 370 ILE A C 1
ATOM 1096 O O . ILE A 1 134 ? 1.307 -12.509 24.562 1.00 47.38 370 ILE A O 1
ATOM 1101 N N . ASP A 1 135 ? -0.338 -13.918 25.247 1.00 47.50 371 ASP A N 1
ATOM 1102 C CA . ASP A 1 135 ? 0.181 -15.051 24.492 1.00 46.25 371 ASP A CA 1
ATOM 1103 C C . ASP A 1 135 ? 0.239 -14.707 23.009 1.00 46.46 371 ASP A C 1
ATOM 1104 O O . ASP A 1 135 ? 1.248 -15.001 22.344 1.00 45.83 371 ASP A O 1
ATOM 1109 N N . GLN A 1 136 ? -0.814 -14.057 22.503 1.00 46.50 372 GLN A N 1
ATOM 1110 C CA . GLN A 1 136 ? -0.871 -13.698 21.099 1.00 46.63 372 GLN A CA 1
ATOM 1111 C C . GLN A 1 136 ? 0.195 -12.660 20.784 1.00 46.41 372 GLN A C 1
ATOM 1112 O O . GLN A 1 136 ? 0.895 -12.793 19.787 1.00 46.44 372 GLN A O 1
ATOM 1118 N N . GLU A 1 137 ? 0.340 -11.654 21.640 1.00 46.78 373 GLU A N 1
ATOM 1119 C CA . GLU A 1 137 ? 1.405 -10.656 21.466 1.00 47.81 373 GLU A CA 1
ATOM 1120 C C . GLU A 1 137 ? 2.815 -11.274 21.371 1.00 46.51 373 GLU A C 1
ATOM 1121 O O . GLU A 1 137 ? 3.590 -10.935 20.471 1.00 47.02 373 GLU A O 1
ATOM 1127 N N . ILE A 1 138 ? 3.121 -12.193 22.286 1.00 45.60 374 ILE A N 1
ATOM 1128 C CA . ILE A 1 138 ? 4.363 -12.964 22.272 1.00 44.28 374 ILE A CA 1
ATOM 1129 C C . ILE A 1 138 ? 4.555 -13.726 20.948 1.00 44.61 374 ILE A C 1
ATOM 1130 O O . ILE A 1 138 ? 5.665 -13.765 20.392 1.00 43.68 374 ILE A O 1
ATOM 1135 N N . LYS A 1 139 ? 3.492 -14.342 20.432 1.00 45.09 375 LYS A N 1
ATOM 1136 C CA . LYS A 1 139 ? 3.622 -14.978 19.130 1.00 45.73 375 LYS A CA 1
ATOM 1137 C C . LYS A 1 139 ? 3.991 -13.922 18.096 1.00 46.84 375 LYS A C 1
ATOM 1138 O O . LYS A 1 139 ? 4.901 -14.121 17.294 1.00 46.97 375 LYS A O 1
ATOM 1144 N N . GLU A 1 140 ? 3.315 -12.781 18.135 1.00 47.42 376 GLU A N 1
ATOM 1145 C CA . GLU A 1 140 ? 3.611 -11.748 17.167 1.00 49.07 376 GLU A CA 1
ATOM 1146 C C . GLU A 1 140 ? 5.081 -11.306 17.213 1.00 48.56 376 GLU A C 1
ATOM 1147 O O . GLU A 1 140 ? 5.709 -11.141 16.150 1.00 49.12 376 GLU A O 1
ATOM 1153 N N . TYR A 1 141 ? 5.645 -11.149 18.411 1.00 56.71 377 TYR A N 1
ATOM 1154 C CA . TYR A 1 141 ? 7.048 -10.739 18.494 1.00 54.94 377 TYR A CA 1
ATOM 1155 C C . TYR A 1 141 ? 7.963 -11.824 17.991 1.00 53.25 377 TYR A C 1
ATOM 1156 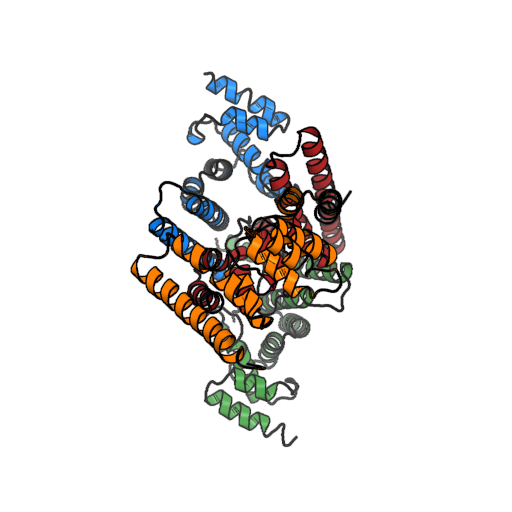O O . TYR A 1 141 ? 9.002 -11.544 17.401 1.00 53.34 377 TYR A O 1
ATOM 1165 N N . GLU A 1 142 ? 7.562 -13.063 18.218 1.00 53.68 378 GLU A N 1
ATOM 1166 C CA . GLU A 1 142 ? 8.321 -14.208 17.762 1.00 54.13 378 GLU A CA 1
ATOM 1167 C C . GLU A 1 142 ? 8.324 -14.317 16.229 1.00 53.18 378 GLU A C 1
ATOM 1168 O O . GLU A 1 142 ? 9.366 -14.579 15.625 1.00 51.94 378 GLU A O 1
ATOM 1174 N N . ARG A 1 143 ? 7.157 -14.132 15.615 1.00 54.25 379 ARG A N 1
ATOM 1175 C CA . ARG A 1 143 ? 7.058 -14.076 14.165 1.00 54.65 379 ARG A CA 1
ATOM 1176 C C . ARG A 1 143 ? 7.939 -12.958 13.568 1.00 54.27 379 ARG A C 1
ATOM 1177 O O . ARG A 1 143 ? 8.600 -13.172 12.554 1.00 54.28 379 ARG A O 1
ATOM 1185 N N . GLU A 1 144 ? 7.973 -11.788 14.205 1.00 54.50 380 GLU A N 1
ATOM 1186 C CA . GLU A 1 144 ? 8.862 -10.718 13.762 1.00 56.28 380 GLU A CA 1
ATOM 1187 C C . GLU A 1 144 ? 10.347 -11.062 13.933 1.00 55.17 380 GLU A C 1
ATOM 1188 O O . GLU A 1 144 ? 11.169 -10.732 13.065 1.00 56.02 380 GLU A O 1
ATOM 1194 N N A ARG A 1 145 ? 10.658 -11.745 15.038 0.50 53.66 381 ARG A N 1
ATOM 1195 N N B ARG A 1 145 ? 10.700 -11.690 15.052 0.50 54.11 381 ARG A N 1
ATOM 1196 C CA A ARG A 1 145 ? 11.989 -12.292 15.305 0.50 53.96 381 ARG A CA 1
ATOM 1197 C CA B ARG A 1 145 ? 12.087 -12.075 15.286 0.50 54.97 381 ARG A CA 1
ATOM 1198 C C A ARG A 1 145 ? 12.437 -13.194 14.158 0.50 54.11 381 ARG A C 1
ATOM 1199 C C B ARG A 1 145 ? 12.537 -13.019 14.178 0.50 54.89 381 ARG A C 1
ATOM 1200 O O A ARG A 1 145 ? 13.513 -13.000 13.597 0.50 55.93 381 ARG A O 1
ATOM 1201 O O B ARG A 1 145 ? 13.621 -12.863 13.618 0.50 56.79 381 ARG A O 1
ATOM 1216 N N A LYS A 1 146 ? 11.602 -14.158 13.790 0.50 53.29 382 LYS A N 1
ATOM 1217 N N B LYS A 1 146 ? 11.679 -13.974 13.842 0.50 53.68 382 LYS A N 1
ATOM 1218 C CA A LYS A 1 146 ? 11.961 -15.079 12.710 0.50 54.42 382 LYS A CA 1
ATOM 1219 C CA B LYS A 1 146 ? 11.999 -14.965 12.820 0.50 54.55 382 LYS A CA 1
ATOM 1220 C C A LYS A 1 146 ? 12.144 -14.347 11.377 0.50 55.28 382 LYS A C 1
ATOM 1221 C C B LYS A 1 146 ? 12.158 -14.320 11.429 0.50 55.38 382 LYS A C 1
ATOM 1222 O O A LYS A 1 146 ? 13.062 -14.649 10.618 0.50 56.63 382 LYS A O 1
ATOM 1223 O O B LYS A 1 146 ? 13.065 -14.668 10.678 0.50 56.70 382 LYS A O 1
ATOM 1234 N N . GLU A 1 147 ? 11.283 -13.373 11.104 1.00 55.83 383 GLU A N 1
ATOM 1235 C CA . GLU A 1 147 ? 11.339 -12.644 9.834 1.00 58.69 383 GLU A CA 1
ATOM 1236 C C . GLU A 1 147 ? 12.579 -11.774 9.673 1.00 62.39 383 GLU A C 1
ATOM 1237 O O . GLU A 1 147 ? 13.128 -11.695 8.574 1.00 64.77 383 GLU A O 1
ATOM 1243 N N . SER A 1 148 ? 13.016 -11.146 10.767 1.00 64.04 384 SER A N 1
ATOM 1244 C CA . SER A 1 148 ? 14.258 -10.373 10.800 1.00 69.08 384 SER A CA 1
ATOM 1245 C C . SER A 1 148 ? 15.492 -11.240 10.563 1.00 71.23 384 SER A C 1
ATOM 1246 O O . SER A 1 148 ? 16.368 -10.875 9.789 1.00 75.53 384 SER A O 1
ATOM 1249 N N . GLU A 1 149 ? 15.550 -12.379 11.247 1.00 70.17 385 GLU A N 1
ATOM 1250 C CA . GLU A 1 149 ? 16.610 -13.368 11.095 1.00 73.86 385 GLU A CA 1
ATOM 1251 C C . GLU A 1 149 ? 16.927 -13.713 9.626 1.00 75.95 385 GLU A C 1
ATOM 1252 O O . GLU A 1 149 ? 18.101 -13.801 9.247 1.00 80.27 385 GLU A O 1
ATOM 1258 N N . ALA A 1 150 ? 15.894 -13.905 8.805 1.00 73.91 386 ALA A N 1
ATOM 1259 C CA . ALA A 1 150 ? 16.094 -14.135 7.369 1.00 76.50 386 ALA A CA 1
ATOM 1260 C C . ALA A 1 150 ? 14.895 -13.681 6.541 1.00 75.70 386 ALA A C 1
ATOM 1261 O O . ALA A 1 150 ? 13.891 -14.384 6.473 1.00 73.25 386 ALA A O 1
ATOM 1263 N N . GLN A 1 151 ? 15.001 -12.517 5.900 1.00 79.74 387 GLN A N 1
ATOM 1264 C CA . GLN A 1 151 ? 13.874 -11.968 5.122 1.00 80.47 387 GLN A CA 1
ATOM 1265 C C . GLN A 1 151 ? 13.695 -12.679 3.774 1.00 80.58 387 GLN A C 1
ATOM 1266 O O . GLN A 1 151 ? 12.614 -12.665 3.173 1.00 80.23 387 GLN A O 1
ATOM 1272 N N . LEU A 1 152 ? 14.770 -13.295 3.305 1.00 81.81 388 LEU A N 1
ATOM 1273 C CA . LEU A 1 152 ? 14.716 -14.204 2.156 1.00 82.16 388 LEU A CA 1
ATOM 1274 C C . LEU A 1 152 ? 14.455 -13.520 0.798 1.00 86.50 388 LEU A C 1
ATOM 1275 O O . LEU A 1 152 ? 14.101 -14.163 -0.199 1.00 86.48 388 LEU A O 1
ATOM 1280 N N . GLU A 1 153 ? 14.673 -12.211 0.779 1.00 91.38 389 GLU A N 1
ATOM 1281 C CA . GLU A 1 153 ? 14.746 -11.435 -0.451 1.00 98.24 389 GLU A CA 1
ATOM 1282 C C . GLU A 1 153 ? 16.191 -11.515 -0.978 1.00 103.26 389 GLU A C 1
ATOM 1283 O O . GLU A 1 153 ? 17.114 -11.651 -0.167 1.00 103.47 389 GLU A O 1
ATOM 1289 N N . GLU A 1 154 ? 16.427 -11.480 -2.298 1.00 108.28 390 GLU A N 1
ATOM 1290 C CA . GLU A 1 154 ? 15.428 -11.534 -3.378 1.00 109.08 390 GLU A CA 1
ATOM 1291 C C . GLU A 1 154 ? 16.165 -11.560 -4.717 1.00 115.12 390 GLU A C 1
ATOM 1292 O O . GLU A 1 154 ? 15.639 -12.033 -5.723 1.00 115.24 390 GLU A O 1
ATOM 1298 N N . SER B 1 3 ? 31.960 -31.719 42.405 1.00 92.32 -1 SER B N 1
ATOM 1299 C CA . SER B 1 3 ? 30.786 -32.614 42.593 1.00 90.09 -1 SER B CA 1
ATOM 1300 C C . SER B 1 3 ? 29.750 -32.426 41.485 1.00 89.28 -1 SER B C 1
ATOM 1301 O O . SER B 1 3 ? 29.655 -31.361 40.866 1.00 90.30 -1 SER B O 1
ATOM 1303 N N . THR B 1 4 ? 29.003 -33.494 41.235 1.00 87.33 0 THR B N 1
ATOM 1304 C CA . THR B 1 4 ? 27.926 -33.521 40.264 1.00 86.09 0 THR B CA 1
ATOM 1305 C C . THR B 1 4 ? 26.772 -34.246 40.944 1.00 83.99 0 THR B C 1
ATOM 1306 O O . THR B 1 4 ? 26.533 -34.064 42.146 1.00 83.20 0 THR B O 1
ATOM 1310 N N . ALA B 1 5 ? 25.608 -32.108 41.014 1.00 65.40 241 ALA B N 1
ATOM 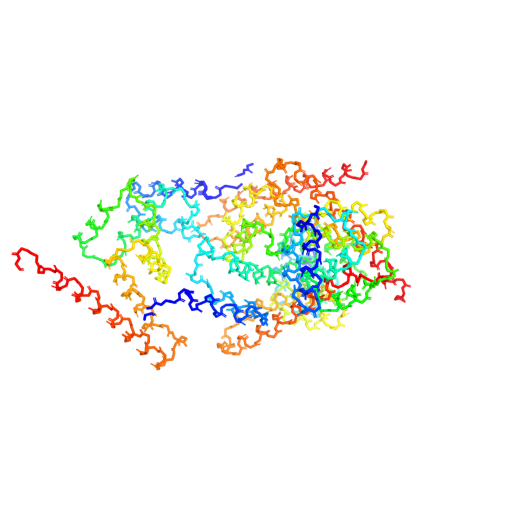1311 C CA . ALA B 1 5 ? 24.223 -32.370 41.395 1.00 63.44 241 ALA B CA 1
ATOM 1312 C C . ALA B 1 5 ? 23.658 -33.608 40.696 1.00 62.10 241 ALA B C 1
ATOM 1313 O O . ALA B 1 5 ? 23.605 -33.690 39.455 1.00 62.67 241 ALA B O 1
ATOM 1315 N N . GLN B 1 6 ? 23.237 -34.570 41.504 1.00 60.24 242 GLN B N 1
ATOM 1316 C CA . GLN B 1 6 ? 22.567 -35.763 40.994 1.00 58.88 242 GLN B CA 1
ATOM 1317 C C . GLN B 1 6 ? 21.353 -36.056 41.873 1.00 55.94 242 GLN B C 1
ATOM 1318 O O . GLN B 1 6 ? 21.303 -37.088 42.537 1.00 55.27 242 GLN B O 1
ATOM 1324 N N . PRO B 1 7 ? 20.368 -35.143 41.890 1.00 54.25 243 PRO B N 1
ATOM 1325 C CA . PRO B 1 7 ? 19.324 -35.280 42.897 1.00 52.15 243 PRO B CA 1
ATOM 1326 C C . PRO B 1 7 ? 18.413 -36.494 42.736 1.00 50.47 243 PRO B C 1
ATOM 1327 O O . PRO B 1 7 ? 17.882 -36.991 43.732 1.00 49.42 243 PRO B O 1
ATOM 1331 N N A LYS B 1 8 ? 18.325 -37.021 41.516 0.50 50.41 244 LYS B N 1
ATOM 1332 N N B LYS B 1 8 ? 18.145 -36.900 41.499 0.50 50.38 244 LYS B N 1
ATOM 1333 C CA A LYS B 1 8 ? 17.552 -38.235 41.254 0.50 49.43 244 LYS B CA 1
ATOM 1334 C CA B LYS B 1 8 ? 17.181 -37.968 41.255 0.50 49.37 244 LYS B CA 1
ATOM 1335 C C A LYS B 1 8 ? 18.193 -39.498 41.819 0.50 49.19 244 LYS B C 1
ATOM 1336 C C B LYS B 1 8 ? 17.777 -39.250 41.790 0.50 48.89 244 LYS B C 1
ATOM 1337 O O A LYS B 1 8 ? 17.518 -40.255 42.523 0.50 48.09 244 LYS B O 1
ATOM 1338 O O B LYS B 1 8 ? 17.115 -40.024 42.482 0.50 47.69 244 LYS B O 1
ATOM 1349 N N A GLN B 1 9 ? 19.478 -39.727 41.527 0.70 50.29 245 GLN B N 1
ATOM 1350 N N B GLN B 1 9 ? 19.056 -39.460 41.465 0.30 49.82 245 GLN B N 1
ATOM 1351 C CA A GLN B 1 9 ? 20.187 -40.869 42.082 0.70 50.70 245 GLN B CA 1
ATOM 1352 C CA B GLN B 1 9 ? 19.832 -40.593 41.979 0.30 50.02 245 GLN B CA 1
ATOM 1353 C C A GLN B 1 9 ? 20.078 -40.842 43.602 0.70 50.01 245 GLN B C 1
ATOM 1354 C C B GLN B 1 9 ? 19.663 -40.691 43.488 0.30 49.48 245 GLN B C 1
ATOM 1355 O O A GLN B 1 9 ? 19.920 -41.879 44.226 0.70 49.79 245 GLN B O 1
ATOM 1356 O O B GLN B 1 9 ? 19.145 -41.683 43.998 0.30 48.76 245 GLN B O 1
ATOM 1367 N N . GLU B 1 10 ? 20.108 -39.649 44.189 1.00 50.07 246 GLU B N 1
ATOM 1368 C CA . GLU B 1 10 ? 19.940 -39.519 45.631 1.00 50.05 246 GLU B CA 1
ATOM 1369 C C . GLU B 1 10 ? 18.500 -39.756 46.101 1.00 48.35 246 GLU B C 1
ATOM 1370 O O . GLU B 1 10 ? 18.287 -40.321 47.186 1.00 48.71 246 GLU B O 1
ATOM 1376 N N . ALA B 1 11 ? 17.521 -39.368 45.287 1.00 46.65 247 ALA B N 1
ATOM 1377 C CA . ALA B 1 11 ? 16.121 -39.584 45.647 1.00 45.27 247 ALA B CA 1
ATOM 1378 C C . ALA B 1 11 ? 15.775 -41.071 45.589 1.00 44.18 247 ALA B C 1
ATOM 1379 O O . ALA B 1 11 ? 15.038 -41.582 46.427 1.00 43.52 247 ALA B O 1
ATOM 1381 N N . TYR B 1 12 ? 16.315 -41.759 44.595 1.00 44.29 248 TYR B N 1
ATOM 1382 C CA . TYR B 1 12 ? 16.106 -43.188 44.489 1.00 44.36 248 TYR B CA 1
ATOM 1383 C C . TYR B 1 12 ? 16.739 -43.940 45.654 1.00 44.23 248 TYR B C 1
ATOM 1384 O O . TYR B 1 12 ? 16.171 -44.917 46.127 1.00 43.91 248 TYR B O 1
ATOM 1393 N N . ILE B 1 13 ? 17.890 -43.480 46.128 1.00 44.65 249 ILE B N 1
ATOM 1394 C CA . ILE B 1 13 ? 18.526 -44.135 47.267 1.00 45.36 249 ILE B CA 1
ATOM 1395 C C . ILE B 1 13 ? 17.684 -43.908 48.519 1.00 45.15 249 ILE B C 1
ATOM 1396 O O . ILE B 1 13 ? 17.414 -44.856 49.273 1.00 45.59 249 ILE B O 1
ATOM 1401 N N A GLN B 1 14 ? 17.249 -42.670 48.735 0.50 44.86 250 GLN B N 1
ATOM 1402 N N B GLN B 1 14 ? 17.252 -42.665 48.716 0.50 44.77 250 GLN B N 1
ATOM 1403 C CA A GLN B 1 14 ? 16.459 -42.360 49.914 0.50 44.45 250 GLN B CA 1
ATOM 1404 C CA B GLN B 1 14 ? 16.443 -42.299 49.865 0.50 44.26 250 GLN B CA 1
ATOM 1405 C C A GLN B 1 14 ? 15.089 -43.035 49.887 0.50 43.43 250 GLN B C 1
ATOM 1406 C C B GLN B 1 14 ? 15.113 -43.042 49.872 0.50 43.33 250 GLN B C 1
ATOM 1407 O O A GLN B 1 14 ? 14.606 -43.486 50.928 0.50 43.34 250 GLN B O 1
ATOM 1408 O O B GLN B 1 14 ? 14.685 -43.542 50.913 0.50 43.29 250 GLN B O 1
ATOM 1419 N N . SER B 1 15 ? 14.460 -43.137 48.718 1.00 42.57 251 SER B N 1
ATOM 1420 C CA . SER B 1 15 ? 13.132 -43.765 48.680 1.00 41.78 251 SER B CA 1
ATOM 1421 C C . SER B 1 15 ? 13.234 -45.272 48.993 1.00 41.37 251 SER B C 1
ATOM 1422 O O . SER B 1 15 ? 12.372 -45.850 49.651 1.00 40.38 251 SER B O 1
ATOM 1425 N N . THR B 1 16 ? 14.342 -45.874 48.574 1.00 42.09 252 THR B N 1
ATOM 1426 C CA . THR B 1 16 ? 14.637 -47.261 48.892 1.00 42.00 252 THR B CA 1
ATOM 1427 C C . THR B 1 16 ? 14.814 -47.445 50.400 1.00 42.66 252 THR B C 1
ATOM 1428 O O . THR B 1 16 ? 14.204 -48.336 50.992 1.00 43.31 252 THR B O 1
ATOM 1432 N N . GLU B 1 17 ? 15.612 -46.577 51.015 1.00 42.55 253 GLU B N 1
ATOM 1433 C CA . GLU B 1 17 ? 15.775 -46.574 52.445 1.00 42.69 253 GLU B CA 1
ATOM 1434 C C . GLU B 1 17 ? 14.433 -46.473 53.178 1.00 42.24 253 GLU B C 1
ATOM 1435 O O . GLU B 1 17 ? 14.213 -47.150 54.195 1.00 43.69 253 GLU B O 1
ATOM 1441 N N . LEU B 1 18 ? 13.547 -45.624 52.678 1.00 40.88 254 LEU B N 1
ATOM 1442 C CA . LEU B 1 18 ? 12.258 -45.403 53.305 1.00 39.79 254 LEU B CA 1
ATOM 1443 C C . LEU B 1 18 ? 11.314 -46.558 53.019 1.00 39.21 254 LEU B C 1
ATOM 1444 O O . LEU B 1 18 ? 10.541 -46.972 53.898 1.00 39.47 254 LEU B O 1
ATOM 1449 N N . PHE B 1 19 ? 11.367 -47.080 51.799 1.00 38.77 255 PHE B N 1
ATOM 1450 C CA . PHE B 1 19 ? 10.477 -48.180 51.421 1.00 39.14 255 PHE B CA 1
ATOM 1451 C C . PHE B 1 19 ? 10.770 -49.413 52.249 1.00 40.09 255 PHE B C 1
ATOM 1452 O O . PHE B 1 19 ? 9.852 -50.120 52.666 1.00 40.09 255 PHE B O 1
ATOM 1460 N N . LEU B 1 20 ? 12.057 -49.655 52.503 1.00 41.12 256 LEU B N 1
ATOM 1461 C CA . LEU B 1 20 ? 12.458 -50.813 53.288 1.00 42.18 256 LEU B CA 1
ATOM 1462 C C . LEU B 1 20 ? 11.981 -50.705 54.726 1.00 42.58 256 LEU B C 1
ATOM 1463 O O . LEU B 1 20 ? 11.983 -51.685 55.426 1.00 43.65 256 LEU B O 1
ATOM 1468 N N . GLN B 1 21 ? 11.565 -49.511 55.149 1.00 42.60 257 GLN B N 1
ATOM 1469 C CA . GLN B 1 21 ? 11.029 -49.313 56.497 1.00 43.25 257 GLN B CA 1
ATOM 1470 C C . GLN B 1 21 ? 9.510 -49.225 56.457 1.00 42.89 257 GLN B C 1
ATOM 1471 O O . GLN B 1 21 ? 8.878 -48.903 57.461 1.00 43.25 257 GLN B O 1
ATOM 1477 N N . ASN B 1 22 ? 8.932 -49.498 55.287 1.00 42.20 258 ASN B N 1
ATOM 1478 C CA . ASN B 1 22 ? 7.500 -49.373 55.074 1.00 41.45 258 ASN B CA 1
ATOM 1479 C C . ASN B 1 22 ? 7.026 -47.932 55.221 1.00 41.24 258 ASN B C 1
ATOM 1480 O O . ASN B 1 22 ? 5.884 -47.684 55.604 1.00 41.40 258 ASN B O 1
ATOM 1485 N N . LYS B 1 23 ? 7.889 -46.973 54.919 1.00 41.01 259 LYS B N 1
ATOM 1486 C CA . LYS B 1 23 ? 7.506 -45.590 55.145 1.00 41.42 259 LYS B CA 1
ATOM 1487 C C . LYS B 1 23 ? 6.890 -45.026 53.888 1.00 40.81 259 LYS B C 1
ATOM 1488 O O . LYS B 1 23 ? 7.486 -44.186 53.211 1.00 40.69 259 LYS B O 1
ATOM 1494 N N . TYR B 1 24 ? 5.686 -45.514 53.593 1.00 40.70 260 TYR B N 1
ATOM 1495 C CA . TYR B 1 24 ? 5.071 -45.325 52.287 1.00 40.75 260 TYR B CA 1
ATOM 1496 C C . TYR B 1 24 ? 4.879 -43.856 51.948 1.00 40.56 260 TYR B C 1
ATOM 1497 O O . TYR B 1 24 ? 5.190 -43.429 50.828 1.00 40.69 260 TYR B O 1
ATOM 1506 N N . SER B 1 25 ? 4.417 -43.065 52.910 1.00 40.56 261 SER B N 1
ATOM 1507 C CA . SER B 1 25 ? 4.125 -41.677 52.582 1.00 40.30 261 SER B CA 1
ATOM 1508 C C . SER B 1 25 ? 5.412 -40.877 52.361 1.00 39.59 261 SER B C 1
ATOM 1509 O O . SER B 1 25 ? 5.437 -39.975 51.521 1.00 39.39 261 SER B O 1
ATOM 1512 N N . ASP B 1 26 ? 6.480 -41.235 53.072 1.00 38.67 262 ASP B N 1
ATOM 1513 C CA . ASP B 1 26 ? 7.792 -40.632 52.824 1.00 38.66 262 ASP B CA 1
ATOM 1514 C C . ASP B 1 26 ? 8.388 -40.990 51.453 1.00 37.62 262 ASP B C 1
ATOM 1515 O O . ASP B 1 26 ? 9.077 -40.167 50.844 1.00 37.73 262 ASP B O 1
ATOM 1520 N N . VAL B 1 27 ? 8.109 -42.199 50.966 1.00 36.30 263 VAL B N 1
ATOM 1521 C CA . VAL B 1 27 ? 8.500 -42.608 49.613 1.00 35.81 263 VAL B CA 1
ATOM 1522 C C . VAL B 1 27 ? 7.786 -41.712 48.609 1.00 35.97 263 VAL B C 1
ATOM 1523 O O . VAL B 1 27 ? 8.388 -41.218 47.672 1.00 36.74 263 VAL B O 1
ATOM 1527 N N . ILE B 1 28 ? 6.498 -41.507 48.827 1.00 36.14 264 ILE B N 1
ATOM 1528 C CA . ILE B 1 28 ? 5.663 -40.714 47.956 1.00 36.18 264 ILE B CA 1
ATOM 1529 C C . ILE B 1 28 ? 6.173 -39.251 47.886 1.00 37.69 264 ILE B C 1
ATOM 1530 O O . ILE B 1 28 ? 6.446 -38.704 46.795 1.00 37.73 264 ILE B O 1
ATOM 1535 N N . THR B 1 29 ? 6.332 -38.648 49.065 1.00 38.09 265 THR B N 1
ATOM 1536 C CA . THR B 1 29 ? 6.904 -37.307 49.204 1.00 38.50 265 THR B CA 1
ATOM 1537 C C . THR B 1 29 ? 8.293 -37.186 48.557 1.00 38.95 265 THR B C 1
ATOM 1538 O O . THR B 1 29 ? 8.587 -36.205 47.844 1.00 39.59 265 THR B O 1
ATOM 1542 N N . THR B 1 30 ? 9.139 -38.187 48.781 1.00 38.05 266 THR B N 1
ATOM 1543 C CA . THR B 1 30 ? 10.471 -38.178 48.204 1.00 38.23 266 THR B CA 1
ATOM 1544 C C . THR B 1 30 ? 10.409 -38.072 46.672 1.00 38.54 266 THR B C 1
ATOM 1545 O O . THR B 1 30 ? 11.231 -37.371 46.051 1.00 38.30 266 THR B O 1
ATOM 1549 N N . LEU B 1 31 ? 9.445 -38.767 46.069 1.00 38.17 267 LEU B N 1
ATOM 1550 C CA . LEU B 1 31 ? 9.431 -38.908 44.617 1.00 39.29 267 LEU B CA 1
ATOM 1551 C C . LEU B 1 31 ? 8.425 -38.010 43.879 1.00 40.58 267 LEU B C 1
ATOM 1552 O O . LEU B 1 31 ? 8.362 -38.049 42.652 1.00 41.61 267 LEU B O 1
ATOM 1557 N N . GLU B 1 32 ? 7.636 -37.239 44.631 1.00 41.66 268 GLU B N 1
ATOM 1558 C CA . GLU B 1 32 ? 6.638 -36.290 44.109 1.00 42.89 268 GLU B CA 1
ATOM 1559 C C . GLU B 1 32 ? 6.956 -35.609 42.770 1.00 43.33 268 GLU B C 1
ATOM 1560 O O . GLU B 1 32 ? 6.094 -35.499 41.915 1.00 43.64 268 GLU B O 1
ATOM 1566 N N . ASP B 1 33 ? 8.173 -35.102 42.627 1.00 43.66 269 ASP B N 1
ATOM 1567 C CA . ASP B 1 33 ? 8.490 -34.198 41.539 1.00 45.16 269 ASP B CA 1
ATOM 1568 C C . ASP B 1 33 ? 9.041 -34.928 40.316 1.00 45.04 269 ASP B C 1
ATOM 1569 O O . ASP B 1 33 ? 9.446 -34.281 39.330 1.00 45.24 269 ASP B O 1
ATOM 1574 N N . TYR B 1 34 ? 9.059 -36.259 40.385 1.00 44.03 270 TYR B N 1
ATOM 1575 C CA . TYR B 1 34 ? 9.654 -37.078 39.326 1.00 44.58 270 TYR B CA 1
ATOM 1576 C C . TYR B 1 34 ? 8.608 -37.729 38.432 1.00 43.87 270 TYR B C 1
ATOM 1577 O O . TYR B 1 34 ? 7.522 -38.065 38.879 1.00 42.71 270 TYR B O 1
ATOM 1586 N N . ALA B 1 35 ? 8.957 -37.876 37.158 1.00 44.93 271 ALA B N 1
ATOM 1587 C CA . ALA B 1 35 ? 8.131 -38.535 36.150 1.00 45.18 271 ALA B CA 1
ATOM 1588 C C . ALA B 1 35 ? 8.166 -40.050 36.325 1.00 45.03 271 ALA B C 1
ATOM 1589 O O . ALA B 1 35 ? 9.227 -40.646 36.214 1.00 45.64 271 ALA B O 1
ATOM 1591 N N . PRO B 1 36 ? 7.001 -40.683 36.581 1.00 45.05 272 PRO B N 1
ATOM 1592 C CA . PRO B 1 36 ? 6.922 -42.137 36.785 1.00 44.99 272 PRO B CA 1
ATOM 1593 C C . PRO B 1 36 ? 7.535 -42.931 35.634 1.00 46.66 272 PRO B C 1
ATOM 1594 O O . PRO B 1 36 ? 8.203 -43.947 35.843 1.00 46.61 272 PRO B O 1
ATOM 1598 N N . GLU B 1 37 ? 7.333 -42.448 34.425 1.00 48.28 273 GLU B N 1
ATOM 1599 C CA . GLU B 1 37 ? 7.818 -43.141 33.252 1.00 50.98 273 GLU B CA 1
ATOM 1600 C C . GLU B 1 37 ? 9.370 -43.201 33.159 1.00 51.57 273 GLU B C 1
ATOM 1601 O O . GLU B 1 37 ? 9.921 -44.181 32.658 1.00 52.58 273 GLU B O 1
ATOM 1607 N N A ASP B 1 38 ? 10.035 -42.171 33.665 0.50 51.68 274 ASP B N 1
ATOM 1608 N N B ASP B 1 38 ? 10.078 -42.167 33.623 0.50 51.68 274 ASP B N 1
ATOM 1609 C CA A ASP B 1 38 ? 11.488 -42.117 33.625 0.50 52.62 274 ASP B CA 1
ATOM 1610 C CA B ASP B 1 38 ? 11.559 -42.230 33.638 0.50 52.49 274 ASP B CA 1
ATOM 1611 C C A ASP B 1 38 ? 12.135 -43.080 34.665 0.50 51.86 274 ASP B C 1
ATOM 1612 C C B ASP B 1 38 ? 12.133 -42.549 35.022 0.50 51.62 274 ASP B C 1
ATOM 1613 O O A ASP B 1 38 ? 13.248 -43.567 34.454 0.50 52.54 274 ASP B O 1
ATOM 1614 O O B ASP B 1 38 ? 13.188 -42.032 35.425 0.50 51.72 274 ASP B O 1
ATOM 1623 N N . MET B 1 39 ? 11.403 -43.387 35.744 1.00 50.33 275 MET B N 1
ATOM 1624 C CA . MET B 1 39 ? 11.936 -44.058 36.936 1.00 49.19 275 MET B CA 1
ATOM 1625 C C . MET B 1 39 ? 12.431 -45.477 36.633 1.00 48.25 275 MET B C 1
ATOM 1626 O O . MET B 1 39 ? 11.831 -46.185 35.810 1.00 48.54 275 MET B O 1
ATOM 1631 N N . PRO B 1 40 ? 13.507 -45.911 37.315 1.00 47.11 276 PRO B N 1
ATOM 1632 C CA . PRO B 1 40 ? 13.891 -47.317 37.177 1.00 46.61 276 PRO B CA 1
ATOM 1633 C C . PRO B 1 40 ? 12.757 -48.210 37.654 1.00 45.16 276 PRO B C 1
ATOM 1634 O O . PRO B 1 40 ? 11.981 -47.819 38.524 1.00 44.63 276 PRO B O 1
ATOM 1638 N N . TYR B 1 41 ? 12.634 -49.378 37.042 1.00 44.95 277 TYR B N 1
ATOM 1639 C CA . TYR B 1 41 ? 11.560 -50.317 37.321 1.00 43.75 277 TYR B CA 1
ATOM 1640 C C . TYR B 1 41 ? 11.396 -50.565 38.841 1.00 43.11 277 TYR B C 1
ATOM 1641 O O . TYR B 1 41 ? 10.275 -50.589 39.357 1.00 42.76 277 TYR B O 1
ATOM 1650 N N . VAL B 1 42 ? 12.500 -50.691 39.571 1.00 42.51 278 VAL B N 1
ATOM 1651 C CA . VAL B 1 42 ? 12.399 -50.968 40.992 1.00 41.98 278 VAL B CA 1
ATOM 1652 C C . VAL B 1 42 ? 11.845 -49.771 41.796 1.00 41.26 278 VAL B C 1
ATOM 1653 O O . VAL B 1 42 ? 11.078 -49.940 42.757 1.00 40.67 278 VAL B O 1
ATOM 1657 N N . ILE B 1 43 ? 12.213 -48.562 41.384 1.00 41.07 279 ILE B N 1
ATOM 1658 C CA . ILE B 1 43 ? 11.624 -47.359 41.966 1.00 40.50 279 ILE B CA 1
ATOM 1659 C C . ILE B 1 43 ? 10.126 -47.267 41.636 1.00 40.09 279 ILE B C 1
ATOM 1660 O O . ILE B 1 43 ? 9.317 -46.944 42.507 1.00 40.12 279 ILE B O 1
ATOM 1665 N N . GLN B 1 44 ? 9.739 -47.613 40.415 1.00 39.75 280 GLN B N 1
ATOM 1666 C CA . GLN B 1 44 ? 8.316 -47.641 40.087 1.00 39.66 280 GLN B CA 1
ATOM 1667 C C . GLN B 1 44 ? 7.574 -48.610 40.987 1.00 39.22 280 GLN B C 1
ATOM 1668 O O . GLN B 1 44 ? 6.466 -48.329 41.438 1.00 39.28 280 GLN B O 1
ATOM 1674 N N . TYR B 1 45 ? 8.191 -49.761 41.233 1.00 39.67 281 TYR B N 1
ATOM 1675 C CA . TYR B 1 45 ? 7.636 -50.768 42.127 1.00 38.54 281 TYR B CA 1
ATOM 1676 C C . TYR B 1 45 ? 7.490 -50.218 43.544 1.00 38.21 281 TYR B C 1
ATOM 1677 O O . TYR B 1 45 ? 6.463 -50.422 44.179 1.00 38.26 281 TYR B O 1
ATOM 1686 N N . GLU B 1 46 ? 8.512 -49.531 44.046 1.00 38.04 282 GLU B N 1
ATOM 1687 C CA . GLU B 1 46 ? 8.453 -48.980 45.404 1.00 37.69 282 GLU B CA 1
ATOM 1688 C C . GLU B 1 46 ? 7.314 -47.976 45.492 1.00 37.42 282 GLU B C 1
ATOM 1689 O O . GLU B 1 46 ? 6.495 -47.998 46.428 1.00 37.47 282 GLU B O 1
ATOM 1695 N N . LEU B 1 47 ? 7.256 -47.099 44.489 1.00 37.62 283 LEU B N 1
ATOM 1696 C CA . LEU B 1 47 ? 6.282 -46.021 44.465 1.00 37.28 283 LEU B CA 1
ATOM 1697 C C . LEU B 1 47 ? 4.850 -46.529 44.300 1.00 37.42 283 LEU B C 1
ATOM 1698 O O . LEU B 1 47 ? 3.954 -46.092 45.029 1.00 38.01 283 LEU B O 1
ATOM 1703 N N . ALA B 1 48 ? 4.638 -47.443 43.355 1.00 37.45 284 ALA B N 1
ATOM 1704 C CA . ALA B 1 48 ? 3.314 -47.999 43.112 1.00 37.62 284 ALA B CA 1
ATOM 1705 C C . ALA B 1 48 ? 2.838 -48.715 44.365 1.00 38.49 284 ALA B C 1
ATOM 1706 O O . ALA B 1 48 ? 1.687 -48.534 44.813 1.00 38.91 284 ALA B O 1
ATOM 1708 N N . SER B 1 49 ? 3.729 -49.516 44.946 1.00 38.41 285 SER B N 1
ATOM 1709 C CA . SER B 1 49 ? 3.413 -50.173 46.185 1.00 39.44 285 SER B CA 1
ATOM 1710 C C . SER B 1 49 ? 3.013 -49.146 47.248 1.00 39.28 285 SER B C 1
ATOM 1711 O O . SER B 1 49 ? 2.016 -49.334 47.951 1.00 39.92 285 SER B O 1
ATOM 1714 N N . SER B 1 50 ? 3.774 -48.062 47.355 1.00 38.57 286 SER B N 1
ATOM 1715 C CA . SER B 1 50 ? 3.484 -47.071 48.386 1.00 38.19 286 SER B CA 1
ATOM 1716 C C . SER B 1 50 ? 2.141 -46.376 48.130 1.00 37.40 286 SER B C 1
ATOM 1717 O O . SER B 1 50 ? 1.364 -46.148 49.061 1.00 36.77 286 SER B O 1
ATOM 1720 N N . TYR B 1 51 ? 1.838 -46.069 46.874 1.00 36.83 287 TYR B N 1
ATOM 1721 C CA . TYR B 1 51 ? 0.530 -45.485 46.610 1.00 36.73 287 TYR B CA 1
ATOM 1722 C C . TYR B 1 51 ? -0.590 -46.416 47.007 1.00 37.52 287 TYR B C 1
ATOM 1723 O O . TYR B 1 51 ? -1.520 -45.991 47.695 1.00 38.39 287 TYR B O 1
ATOM 1732 N N . VAL B 1 52 ? -0.489 -47.686 46.606 1.00 38.20 288 VAL B N 1
ATOM 1733 C CA . VAL B 1 52 ? -1.497 -48.701 46.953 1.00 38.46 288 VAL B CA 1
ATOM 1734 C C . VAL B 1 52 ? -1.762 -48.773 48.466 1.00 39.50 288 VAL B C 1
ATOM 1735 O O . VAL B 1 52 ? -2.911 -48.895 48.910 1.00 39.09 288 VAL B O 1
ATOM 1739 N N . MET B 1 53 ? -0.688 -48.702 49.241 1.00 39.88 289 MET B N 1
ATOM 1740 C CA . MET B 1 53 ? -0.785 -48.786 50.684 1.00 41.47 289 MET B CA 1
ATOM 1741 C C . MET B 1 53 ? -1.323 -47.488 51.288 1.00 42.05 289 MET B C 1
ATOM 1742 O O . MET B 1 53 ? -1.451 -47.351 52.499 1.00 42.43 289 MET B O 1
ATOM 1747 N N . THR B 1 54 ? -1.672 -46.535 50.435 1.00 41.61 290 THR B N 1
ATOM 1748 C CA . THR B 1 54 ? -2.289 -45.340 50.942 1.00 41.61 290 THR B CA 1
ATOM 1749 C C . THR B 1 54 ? -3.579 -44.994 50.212 1.00 40.88 290 THR B C 1
ATOM 1750 O O . THR B 1 54 ? -4.195 -43.993 50.542 1.00 41.18 290 THR B O 1
ATOM 1754 N N . GLU B 1 55 ? -3.993 -45.822 49.249 1.00 40.01 291 GLU B N 1
ATOM 1755 C CA . GLU B 1 55 ? -5.357 -45.740 48.708 1.00 39.50 291 GLU B CA 1
ATOM 1756 C C . GLU B 1 55 ? -6.352 -46.138 49.779 1.00 39.75 291 GLU B C 1
ATOM 1757 O O . GLU B 1 55 ? -6.023 -46.907 50.707 1.00 39.45 291 GLU B O 1
ATOM 1763 N N . SER B 1 56 ? -7.584 -45.682 49.625 1.00 39.56 292 SER B N 1
ATOM 1764 C CA . SER B 1 56 ? -8.611 -46.116 50.536 1.00 41.30 292 SER B CA 1
ATOM 1765 C C . SER B 1 56 ? -9.206 -47.481 50.109 1.00 42.06 292 SER B C 1
ATOM 1766 O O . SER B 1 56 ? -10.010 -47.601 49.159 1.00 42.18 292 SER B O 1
ATOM 1769 N N . LEU B 1 57 ? -8.737 -48.519 50.812 1.00 42.45 293 LEU B N 1
ATOM 1770 C CA . LEU B 1 57 ? -9.097 -49.913 50.578 1.00 42.68 293 LEU B CA 1
ATOM 1771 C C . LEU B 1 57 ? -9.190 -50.549 51.942 1.00 43.79 293 LEU B C 1
ATOM 1772 O O . LEU B 1 57 ? -8.555 -50.072 52.880 1.00 43.67 293 LEU B O 1
ATOM 1777 N N . THR B 1 58 ? -9.970 -51.618 52.074 1.00 44.91 294 THR B N 1
ATOM 1778 C CA . THR B 1 58 ? -9.949 -52.386 53.315 1.00 46.41 294 THR B CA 1
ATOM 1779 C C . THR B 1 58 ? -8.576 -53.026 53.498 1.00 47.04 294 THR B C 1
ATOM 1780 O O . THR B 1 58 ? -7.760 -53.059 52.554 1.00 46.20 294 THR B O 1
ATOM 1784 N N . GLU B 1 59 ? -8.325 -53.530 54.712 1.00 48.95 295 GLU B N 1
ATOM 1785 C CA . GLU B 1 59 ? -7.089 -54.261 55.023 1.00 50.10 295 GLU B CA 1
ATOM 1786 C C . GLU B 1 59 ? -6.868 -55.436 54.065 1.00 50.21 295 GLU B C 1
ATOM 1787 O O . GLU B 1 59 ? -5.768 -55.612 53.553 1.00 50.02 295 GLU B O 1
ATOM 1793 N N . GLU B 1 60 ? -7.919 -56.205 53.798 1.00 50.77 296 GLU B N 1
ATOM 1794 C CA . GLU B 1 60 ? -7.828 -57.309 52.862 1.00 51.95 296 GLU B CA 1
ATOM 1795 C C . GLU B 1 60 ? -7.496 -56.838 51.450 1.00 50.07 296 GLU B C 1
ATOM 1796 O O . GLU B 1 60 ? -6.554 -57.344 50.822 1.00 49.79 296 GLU B O 1
ATOM 1802 N N . GLN B 1 61 ? -8.249 -55.846 50.980 1.00 48.68 297 GLN B N 1
ATOM 1803 C CA . GLN B 1 61 ? -8.112 -55.325 49.633 1.00 47.30 297 GLN B CA 1
ATOM 1804 C C . GLN B 1 61 ? -6.715 -54.789 49.334 1.00 46.28 297 GLN B C 1
ATOM 1805 O O . GLN B 1 61 ? -6.161 -55.047 48.252 1.00 46.39 297 GLN B O 1
ATOM 1811 N N . ARG B 1 62 ? -6.132 -54.056 50.278 1.00 45.38 298 ARG B N 1
ATOM 1812 C CA . ARG B 1 62 ? -4.815 -53.464 50.032 1.00 44.33 298 ARG B CA 1
ATOM 1813 C C . ARG B 1 62 ? -3.736 -54.540 50.033 1.00 45.13 298 ARG B C 1
ATOM 1814 O O . ARG B 1 62 ? -2.788 -54.466 49.260 1.00 44.87 298 ARG B O 1
ATOM 1822 N N . GLN B 1 63 ? -3.888 -55.548 50.886 1.00 46.09 299 GLN B N 1
ATOM 1823 C CA . GLN B 1 63 ? -2.983 -56.689 50.844 1.00 47.21 299 GLN B CA 1
ATOM 1824 C C . GLN B 1 63 ? -3.126 -57.468 49.526 1.00 47.01 299 GLN B C 1
ATOM 1825 O O . GLN B 1 63 ? -2.122 -57.837 48.930 1.00 46.93 299 GLN B O 1
ATOM 1831 N N . THR B 1 64 ? -4.356 -57.704 49.069 1.00 46.61 300 THR B N 1
ATOM 1832 C CA . THR B 1 64 ? -4.547 -58.383 47.789 1.00 46.95 300 THR B CA 1
ATOM 1833 C C . THR B 1 64 ? -3.865 -57.600 46.652 1.00 46.13 300 THR B C 1
ATOM 1834 O O . THR B 1 64 ? -3.054 -58.152 45.906 1.00 46.25 300 THR B O 1
ATOM 1838 N N . VAL B 1 65 ? -4.176 -56.308 46.539 1.00 45.28 301 VAL B N 1
ATOM 1839 C CA . VAL B 1 65 ? -3.679 -55.523 45.421 1.00 44.31 301 VAL B CA 1
ATOM 1840 C C . VAL B 1 65 ? -2.177 -55.462 45.446 1.00 44.87 301 VAL B C 1
ATOM 1841 O O . VAL B 1 65 ? -1.532 -55.632 44.412 1.00 45.98 301 VAL B O 1
ATOM 1845 N N . SER B 1 66 ? -1.608 -55.216 46.619 1.00 44.79 302 SER B N 1
ATOM 1846 C CA . SER B 1 66 ? -0.167 -55.072 46.699 1.00 45.19 302 SER B CA 1
ATOM 1847 C C . SER B 1 66 ? 0.554 -56.421 46.544 1.00 46.04 302 SER B C 1
ATOM 1848 O O . SER B 1 66 ? 1.669 -56.472 46.025 1.00 46.13 302 SER B O 1
ATOM 1851 N N . ASN B 1 67 ? -0.068 -57.505 46.993 1.00 47.51 303 ASN B N 1
ATOM 1852 C CA . ASN B 1 67 ? 0.502 -58.832 46.751 1.00 49.58 303 ASN B CA 1
ATOM 1853 C C . ASN B 1 67 ? 0.575 -59.152 45.274 1.00 49.55 303 ASN B C 1
ATOM 1854 O O . ASN B 1 67 ? 1.520 -59.803 44.836 1.00 50.09 303 ASN B O 1
ATOM 1859 N N A ASN B 1 68 ? -0.402 -58.645 44.523 0.50 48.90 304 ASN B N 1
ATOM 1860 N N B ASN B 1 68 ? -0.397 -58.661 44.506 0.50 49.24 304 ASN B N 1
ATOM 1861 C CA A ASN B 1 68 ? -0.428 -58.738 43.065 0.50 48.81 304 ASN B CA 1
ATOM 1862 C CA B ASN B 1 68 ? -0.383 -58.805 43.050 0.50 49.49 304 ASN B CA 1
ATOM 1863 C C A ASN B 1 68 ? 0.436 -57.701 42.355 0.50 47.68 304 ASN B C 1
ATOM 1864 C C B ASN B 1 68 ? 0.681 -57.942 42.366 0.50 48.34 304 ASN B C 1
ATOM 1865 O O A ASN B 1 68 ? 0.303 -57.511 41.156 0.50 47.81 304 ASN B O 1
ATOM 1866 O O B ASN B 1 68 ? 0.952 -58.129 41.187 0.50 48.93 304 ASN B O 1
ATOM 1875 N N . ILE B 1 69 ? 1.295 -57.018 43.102 1.00 46.87 305 ILE B N 1
ATOM 1876 C CA . ILE B 1 69 ? 2.346 -56.168 42.528 1.00 46.03 305 ILE B CA 1
ATOM 1877 C C . ILE B 1 69 ? 3.731 -56.709 42.929 1.00 46.78 305 ILE B C 1
ATOM 1878 O O . ILE B 1 69 ? 4.127 -56.666 44.109 1.00 45.88 305 ILE B O 1
ATOM 1883 N N . THR B 1 70 ? 4.450 -57.252 41.946 1.00 47.06 306 THR B N 1
ATOM 1884 C CA . THR B 1 70 ? 5.711 -57.934 42.202 1.00 47.05 306 THR B CA 1
ATOM 1885 C C . THR B 1 70 ? 6.738 -57.390 41.257 1.00 47.23 306 THR B C 1
ATOM 1886 O O . THR B 1 70 ? 6.408 -56.642 40.343 1.00 47.00 306 THR B O 1
ATOM 1890 N N . LEU B 1 71 ? 7.983 -57.801 41.451 1.00 47.84 307 LEU B N 1
ATOM 1891 C CA . LEU B 1 71 ? 9.067 -57.333 40.615 1.00 48.40 307 LEU B CA 1
ATOM 1892 C C . LEU B 1 71 ? 9.184 -58.136 39.317 1.00 50.44 307 LEU B C 1
ATOM 1893 O O . LEU B 1 71 ? 10.189 -58.043 38.602 1.00 50.99 307 LEU B O 1
ATOM 1898 N N . LYS B 1 72 ? 8.138 -58.909 39.021 1.00 51.26 308 LYS B N 1
ATOM 1899 C CA . LYS B 1 72 ? 7.965 -59.530 37.714 1.00 53.61 308 LYS B CA 1
ATOM 1900 C C . LYS B 1 72 ? 6.670 -59.028 37.069 1.00 53.32 308 LYS B C 1
ATOM 1901 O O . LYS B 1 72 ? 6.270 -59.523 36.017 1.00 53.88 308 LYS B O 1
ATOM 1907 N N . THR B 1 73 ? 6.022 -58.040 37.704 1.00 51.98 309 THR B N 1
ATOM 1908 C CA . THR B 1 73 ? 4.778 -57.460 37.189 1.00 51.50 309 THR B CA 1
ATOM 1909 C C . THR B 1 73 ? 5.098 -56.420 36.105 1.00 51.30 309 THR B C 1
ATOM 1910 O O . THR B 1 73 ? 6.123 -55.727 36.191 1.00 50.21 309 THR B O 1
ATOM 1914 N N . ASP B 1 74 ? 4.238 -56.326 35.086 1.00 51.72 310 ASP B N 1
ATOM 1915 C CA . ASP B 1 74 ? 4.453 -55.372 33.989 1.00 52.71 310 ASP B CA 1
ATOM 1916 C C . ASP B 1 74 ? 4.441 -53.918 34.486 1.00 51.49 310 ASP B C 1
ATOM 1917 O O . ASP B 1 74 ? 3.601 -53.536 35.301 1.00 50.02 310 ASP B O 1
ATOM 1922 N N . GLU B 1 75 ? 5.372 -53.114 33.985 1.00 52.12 311 GLU B N 1
ATOM 1923 C CA . GLU B 1 75 ? 5.482 -51.725 34.409 1.00 52.28 311 GLU B CA 1
ATOM 1924 C C . GLU B 1 75 ? 4.149 -50.969 34.317 1.00 51.12 311 GLU B C 1
ATOM 1925 O O . GLU B 1 75 ? 3.850 -50.150 35.183 1.00 50.20 311 GLU B O 1
ATOM 1931 N N . GLN B 1 76 ? 3.348 -51.276 33.297 1.00 50.73 312 GLN B N 1
ATOM 1932 C CA . GLN B 1 76 ? 2.056 -50.633 33.110 1.00 50.23 312 GLN B CA 1
ATOM 1933 C C . GLN B 1 76 ? 1.131 -50.702 34.332 1.00 48.63 312 GLN B C 1
ATOM 1934 O O . GLN B 1 76 ? 0.367 -49.766 34.586 1.00 47.69 312 GLN B O 1
ATOM 1940 N N . TYR B 1 77 ? 1.194 -51.802 35.080 1.00 47.76 313 TYR B N 1
ATOM 1941 C CA . TYR B 1 77 ? 0.396 -51.930 36.302 1.00 46.55 313 TYR B CA 1
ATOM 1942 C C . TYR B 1 77 ? 0.939 -50.997 37.371 1.00 44.81 313 TYR B C 1
ATOM 1943 O O . TYR B 1 77 ? 0.187 -50.440 38.153 1.00 43.84 313 TYR B O 1
ATOM 1952 N N . MET B 1 78 ? 2.246 -50.790 37.366 1.00 43.85 314 MET B N 1
ATOM 1953 C CA . MET B 1 78 ? 2.832 -49.906 38.342 1.00 43.01 314 MET B CA 1
ATOM 1954 C C . MET B 1 78 ? 2.527 -48.462 38.026 1.00 42.34 314 MET B C 1
ATOM 1955 O O . MET B 1 78 ? 2.055 -47.733 38.908 1.00 41.94 314 MET B O 1
ATOM 1960 N N . LEU B 1 79 ? 2.767 -48.055 36.776 1.00 41.91 315 LEU B N 1
ATOM 1961 C CA . LEU B 1 79 ? 2.336 -46.748 36.310 1.00 41.00 315 LEU B CA 1
ATOM 1962 C C . LEU B 1 79 ? 0.841 -46.514 36.622 1.00 39.92 315 LEU B C 1
ATOM 1963 O O . LEU B 1 79 ? 0.459 -45.435 37.057 1.00 40.03 315 LEU B O 1
ATOM 1968 N N . TYR B 1 80 ? 0.001 -47.520 36.426 1.00 39.26 316 TYR B N 1
ATOM 1969 C CA . TYR B 1 80 ? -1.414 -47.360 36.717 1.00 38.24 316 TYR B CA 1
ATOM 1970 C C . TYR B 1 80 ? -1.653 -46.882 38.162 1.00 38.06 316 TYR B C 1
ATOM 1971 O O . TYR B 1 80 ? -2.324 -45.871 38.380 1.00 38.27 316 TYR B O 1
ATOM 1980 N N . TRP B 1 81 ? -1.107 -47.596 39.142 1.00 37.58 317 TRP B N 1
ATOM 1981 C CA . TRP B 1 81 ? -1.303 -47.231 40.538 1.00 37.61 317 TRP B CA 1
ATOM 1982 C C . TRP B 1 81 ? -0.606 -45.929 40.939 1.00 37.54 317 TRP B C 1
ATOM 1983 O O . TRP B 1 81 ? -1.038 -45.251 41.873 1.00 37.52 317 TRP B O 1
ATOM 1994 N N . ILE B 1 82 ? 0.446 -45.555 40.227 1.00 37.76 318 ILE B N 1
ATOM 1995 C CA . ILE B 1 82 ? 1.087 -44.268 40.485 1.00 38.26 318 ILE B CA 1
ATOM 1996 C C . ILE B 1 82 ? 0.168 -43.121 40.037 1.00 38.80 318 ILE B C 1
ATOM 1997 O O . ILE B 1 82 ? -0.074 -42.162 40.793 1.00 39.75 318 ILE B O 1
ATOM 2002 N N . TYR B 1 83 ? -0.377 -43.237 38.835 1.00 38.49 319 TYR B N 1
ATOM 2003 C CA . TYR B 1 83 ? -1.331 -42.242 38.356 1.00 38.67 319 TYR B CA 1
ATOM 2004 C C . TYR B 1 83 ? -2.578 -42.127 39.259 1.00 38.03 319 TYR B C 1
ATOM 2005 O O . TYR B 1 83 ? -2.992 -41.025 39.590 1.00 37.97 319 TYR B O 1
ATOM 2014 N N . ILE B 1 84 ? -3.149 -43.250 39.676 1.00 37.33 320 ILE B N 1
ATOM 2015 C CA . ILE B 1 84 ? -4.262 -43.221 40.630 1.00 36.62 320 ILE B CA 1
ATOM 2016 C C . ILE B 1 84 ? -3.820 -42.472 41.873 1.00 36.72 320 ILE B C 1
ATOM 2017 O O . ILE B 1 84 ? -4.484 -41.538 42.319 1.00 37.19 320 ILE B O 1
ATOM 2022 N N . GLY B 1 85 ? -2.677 -42.892 42.417 1.00 36.76 321 GLY B N 1
ATOM 2023 C CA . GLY B 1 85 ? -2.108 -42.300 43.613 1.00 35.97 321 GLY B CA 1
ATOM 2024 C C . GLY B 1 85 ? -1.924 -40.802 43.507 1.00 36.07 321 GLY B C 1
ATOM 2025 O O . GLY B 1 85 ? -2.152 -40.098 44.461 1.00 35.70 321 GLY B O 1
ATOM 2026 N N . ARG B 1 86 ? -1.529 -40.321 42.333 1.00 36.74 322 ARG B N 1
ATOM 2027 C CA . ARG B 1 86 ? -1.313 -38.907 42.127 1.00 37.21 322 ARG B CA 1
ATOM 2028 C C . ARG B 1 86 ? -2.570 -38.200 41.686 1.00 38.36 322 ARG B C 1
ATOM 2029 O O . ARG B 1 86 ? -2.502 -37.042 41.284 1.00 39.60 322 ARG B O 1
ATOM 2037 N N . SER B 1 87 ? -3.717 -38.876 41.744 1.00 38.82 323 SER B N 1
ATOM 2038 C CA . SER B 1 87 ? -4.967 -38.274 41.309 1.00 39.74 323 SER B CA 1
ATOM 2039 C C . SER B 1 87 ? -4.979 -37.926 39.826 1.00 40.33 323 SER B C 1
ATOM 2040 O O . SER B 1 87 ? -5.662 -36.974 39.406 1.00 41.02 323 SER B O 1
ATOM 2043 N N . GLN B 1 88 ? -4.221 -38.672 39.033 1.00 40.55 324 GLN B N 1
ATOM 2044 C CA . GLN B 1 88 ? -4.260 -38.502 37.579 1.00 41.51 324 GLN B CA 1
ATOM 2045 C C . GLN B 1 88 ? -5.115 -39.617 36.962 1.00 41.78 324 GLN B C 1
ATOM 2046 O O . GLN B 1 88 ? -4.627 -40.498 36.219 1.00 41.29 324 GLN B O 1
ATOM 2052 N N . SER B 1 89 ? -6.404 -39.575 37.272 1.00 42.36 325 SER B N 1
ATOM 2053 C CA . SER B 1 89 ? -7.293 -40.675 36.870 1.00 43.01 325 SER B CA 1
ATOM 2054 C C . SER B 1 89 ? -7.504 -40.773 35.359 1.00 42.95 325 SER B C 1
ATOM 2055 O O . SER B 1 89 ? -7.682 -41.875 34.844 1.00 43.28 325 SER B O 1
ATOM 2058 N N . GLU B 1 90 ? -7.454 -39.649 34.648 1.00 43.27 326 GLU B N 1
ATOM 2059 C CA . GLU B 1 90 ? -7.567 -39.702 33.188 1.00 44.09 326 GLU B CA 1
ATOM 2060 C C . GLU B 1 90 ? -6.426 -40.546 32.622 1.00 44.53 326 GLU B C 1
ATOM 2061 O O . GLU B 1 90 ? -6.624 -41.421 31.771 1.00 44.20 326 GLU B O 1
ATOM 2067 N N . GLU B 1 91 ? -5.232 -40.302 33.142 1.00 44.53 327 GLU B N 1
ATOM 2068 C CA . GLU B 1 91 ? -4.058 -41.027 32.726 1.00 45.14 327 GLU B CA 1
ATOM 2069 C C . GLU B 1 91 ? -4.208 -42.499 33.103 1.00 44.29 327 GLU B C 1
ATOM 2070 O O . GLU B 1 91 ? -3.967 -43.383 32.281 1.00 45.36 327 GLU B O 1
ATOM 2076 N N . ALA B 1 92 ? -4.649 -42.762 34.332 1.00 43.07 328 ALA B N 1
ATOM 2077 C CA . ALA B 1 92 ? -4.873 -44.134 34.806 1.00 41.89 328 ALA B CA 1
ATOM 2078 C C . ALA B 1 92 ? -5.938 -44.872 34.010 1.00 42.38 328 ALA B C 1
ATOM 2079 O O . ALA B 1 92 ? -5.771 -46.058 33.715 1.00 42.14 328 ALA B O 1
ATOM 2081 N N . LEU B 1 93 ? -7.033 -44.179 33.693 1.00 42.48 329 LEU B N 1
ATOM 2082 C CA . LEU B 1 93 ? -8.074 -44.739 32.850 1.00 43.83 329 LEU B CA 1
ATOM 2083 C C . LEU B 1 93 ? -7.536 -45.235 31.508 1.00 45.60 329 LEU B C 1
ATOM 2084 O O . LEU B 1 93 ? -7.787 -46.400 31.134 1.00 46.08 329 LEU B O 1
ATOM 2089 N N A GLU B 1 94 ? -6.778 -44.411 30.787 0.50 46.30 330 GLU B N 1
ATOM 2090 N N B GLU B 1 94 ? -6.800 -44.361 30.812 0.50 46.28 330 GLU B N 1
ATOM 2091 C CA A GLU B 1 94 ? -6.340 -44.832 29.444 0.50 48.06 330 GLU B CA 1
ATOM 2092 C CA B GLU B 1 94 ? -6.202 -44.682 29.509 0.50 47.97 330 GLU B CA 1
ATOM 2093 C C A GLU B 1 94 ? -5.304 -45.955 29.481 0.50 47.91 330 GLU B C 1
ATOM 2094 C C B GLU B 1 94 ? -5.447 -45.985 29.600 0.50 47.83 330 GLU B C 1
ATOM 2095 O O A GLU B 1 94 ? -5.212 -46.751 28.548 0.50 49.34 330 GLU B O 1
ATOM 2096 O O B GLU B 1 94 ? -5.695 -46.926 28.843 0.50 49.13 330 GLU B O 1
ATOM 2107 N N . LEU B 1 95 ? -4.541 -46.027 30.564 1.00 47.13 331 LEU B N 1
ATOM 2108 C CA . LEU B 1 95 ? -3.656 -47.150 30.781 1.00 46.63 331 LEU B CA 1
ATOM 2109 C C . LEU B 1 95 ? -4.461 -48.425 31.080 1.00 46.41 331 LEU B C 1
ATOM 2110 O O . LEU B 1 95 ? -4.131 -49.510 30.602 1.00 46.74 331 LEU B O 1
ATOM 2115 N N . ALA B 1 96 ? -5.530 -48.290 31.857 1.00 45.45 332 ALA B N 1
ATOM 2116 C CA . ALA B 1 96 ? -6.345 -49.451 32.204 1.00 45.63 332 ALA B CA 1
ATOM 2117 C C . ALA B 1 96 ? -6.992 -50.035 30.948 1.00 47.12 332 ALA B C 1
ATOM 2118 O O . ALA B 1 96 ? -7.054 -51.253 30.803 1.00 48.22 332 ALA B O 1
ATOM 2120 N N . ARG B 1 97 ? -7.449 -49.166 30.041 1.00 47.78 333 ARG B N 1
ATOM 2121 C CA . ARG B 1 97 ? -8.024 -49.593 28.760 1.00 49.11 333 ARG B CA 1
ATOM 2122 C C . ARG B 1 97 ? -6.982 -50.267 27.873 1.00 50.88 333 ARG B C 1
ATOM 2123 O O . ARG B 1 97 ? -7.262 -51.293 27.257 1.00 52.12 333 ARG B O 1
ATOM 2131 N N . THR B 1 98 ? -5.785 -49.691 27.811 1.00 51.07 334 THR B N 1
ATOM 2132 C CA . THR B 1 98 ? -4.683 -50.291 27.072 1.00 52.72 334 THR B CA 1
ATOM 2133 C C . THR B 1 98 ? -4.320 -51.664 27.646 1.00 53.57 334 THR B C 1
ATOM 2134 O O . THR B 1 98 ? -3.887 -52.556 26.914 1.00 54.96 334 THR B O 1
ATOM 2138 N N . ILE B 1 99 ? -4.490 -51.828 28.958 1.00 53.08 335 ILE B N 1
ATOM 2139 C CA . ILE B 1 99 ? -4.188 -53.092 29.639 1.00 53.41 335 ILE B CA 1
ATOM 2140 C C . ILE B 1 99 ? -5.349 -54.071 29.433 1.00 54.37 335 ILE B C 1
ATOM 2141 O O . ILE B 1 99 ? -5.169 -55.294 29.480 1.00 54.62 335 ILE B O 1
ATOM 2146 N N . GLU B 1 100 ? -6.543 -53.516 29.209 1.00 54.50 336 GLU B N 1
ATOM 2147 C CA . GLU B 1 100 ? -7.771 -54.302 29.039 1.00 55.98 336 GLU B CA 1
ATOM 2148 C C . GLU B 1 100 ? -8.108 -55.086 30.312 1.00 55.19 336 GLU B C 1
ATOM 2149 O O . GLU B 1 100 ? -8.576 -56.219 30.257 1.00 56.91 336 GLU B O 1
ATOM 2155 N N . ASP B 1 101 ? -7.848 -54.470 31.457 1.00 53.28 337 ASP B N 1
ATOM 2156 C CA . ASP B 1 101 ? -8.200 -55.030 32.743 1.00 51.81 337 ASP B CA 1
ATOM 2157 C C . ASP B 1 101 ? -9.468 -54.336 33.236 1.00 50.55 337 ASP B C 1
ATOM 2158 O O . ASP B 1 101 ? -9.447 -53.176 33.670 1.00 49.28 337 ASP B O 1
ATOM 2163 N N . ARG B 1 102 ? -10.568 -55.061 33.152 1.00 50.75 338 ARG B N 1
ATOM 2164 C CA . ARG B 1 102 ? -11.869 -54.568 33.540 1.00 50.80 338 ARG B CA 1
ATOM 2165 C C . ARG B 1 102 ? -11.851 -53.969 34.945 1.00 48.72 338 ARG B C 1
ATOM 2166 O O . ARG B 1 102 ? -12.437 -52.918 35.161 1.00 48.82 338 ARG B O 1
ATOM 2174 N N . ASP B 1 103 ? -11.175 -54.620 35.887 1.00 47.29 339 ASP B N 1
ATOM 2175 C CA . ASP B 1 103 ? -11.153 -54.163 37.274 1.00 45.69 339 ASP B CA 1
ATOM 2176 C C . ASP B 1 103 ? -10.536 -52.787 37.423 1.00 43.30 339 ASP B C 1
ATOM 2177 O O . ASP B 1 103 ? -11.036 -51.947 38.161 1.00 42.29 339 ASP B O 1
ATOM 2182 N N . LEU B 1 104 ? -9.425 -52.577 36.736 1.00 42.06 340 LEU B N 1
ATOM 2183 C CA . LEU B 1 104 ? -8.739 -51.313 36.801 1.00 40.28 340 LEU B CA 1
ATOM 2184 C C . LEU B 1 104 ? -9.489 -50.253 36.003 1.00 39.34 340 LEU B C 1
ATOM 2185 O O . LEU B 1 104 ? -9.382 -49.067 36.305 1.00 38.41 340 LEU B O 1
ATOM 2190 N N . ILE B 1 105 ? -10.261 -50.668 34.998 1.00 39.41 341 ILE B N 1
ATOM 2191 C CA . ILE B 1 105 ? -10.998 -49.682 34.204 1.00 38.55 341 ILE B CA 1
ATOM 2192 C C . ILE B 1 105 ? -12.092 -49.114 35.087 1.00 38.09 341 ILE B C 1
ATOM 2193 O O . ILE B 1 105 ? -12.239 -47.895 35.195 1.00 37.70 341 ILE B O 1
ATOM 2198 N N . VAL B 1 106 ? -12.815 -50.002 35.754 1.00 37.88 342 VAL B N 1
ATOM 2199 C CA . VAL B 1 106 ? -13.876 -49.584 36.641 1.00 38.38 342 VAL B CA 1
ATOM 2200 C C . VAL B 1 106 ? -13.318 -48.745 37.798 1.00 38.25 342 VAL B C 1
ATOM 2201 O O . VAL B 1 106 ? -13.855 -47.682 38.100 1.00 38.21 342 VAL B O 1
ATOM 2205 N N . TYR B 1 107 ? -12.227 -49.190 38.413 1.00 38.35 343 TYR B N 1
ATOM 2206 C CA . TYR B 1 107 ? -11.670 -48.443 39.518 1.00 38.66 343 TYR B CA 1
ATOM 2207 C C . TYR B 1 107 ? -11.343 -47.023 39.069 1.00 38.42 343 TYR B C 1
ATOM 2208 O O . TYR B 1 107 ? -11.735 -46.064 39.731 1.00 38.68 343 TYR B O 1
ATOM 2217 N N . ALA B 1 108 ? -10.650 -46.887 37.937 1.00 38.31 344 ALA B N 1
ATOM 2218 C CA . ALA B 1 108 ? -10.281 -45.563 37.406 1.00 37.92 344 ALA B CA 1
ATOM 2219 C C . ALA B 1 108 ? -11.489 -44.705 37.049 1.00 38.26 344 ALA B C 1
ATOM 2220 O O . ALA B 1 108 ? -11.494 -43.510 37.324 1.00 39.35 344 ALA B O 1
ATOM 2222 N N . LEU B 1 109 ? -12.511 -45.311 36.465 1.00 38.37 345 LEU B N 1
ATOM 2223 C CA . LEU B 1 109 ? -13.759 -44.609 36.157 1.00 38.90 345 LEU B CA 1
ATOM 2224 C C . LEU B 1 109 ? -14.404 -44.046 37.404 1.00 39.08 345 LEU B C 1
ATOM 2225 O O . LEU B 1 109 ? -14.958 -42.943 37.378 1.00 39.10 345 LEU B O 1
ATOM 2230 N N . LEU B 1 110 ? -14.338 -44.816 38.489 1.00 39.33 346 LEU B N 1
ATOM 2231 C CA . LEU B 1 110 ? -14.892 -44.391 39.770 1.00 39.75 346 LEU B CA 1
ATOM 2232 C C . LEU B 1 110 ? -14.074 -43.245 40.392 1.00 39.94 346 LEU B C 1
ATOM 2233 O O . LEU B 1 110 ? -14.660 -42.285 40.877 1.00 40.85 346 LEU B O 1
ATOM 2238 N N A LYS B 1 111 ? -12.739 -43.318 40.380 0.80 39.51 347 LYS B N 1
ATOM 2239 N N B LYS B 1 111 ? -12.751 -43.358 40.319 0.20 39.46 347 LYS B N 1
ATOM 2240 C CA A LYS B 1 111 ? -11.933 -42.178 40.848 0.80 39.77 347 LYS B CA 1
ATOM 2241 C CA B LYS B 1 111 ? -11.825 -42.320 40.757 0.20 39.20 347 LYS B CA 1
ATOM 2242 C C A LYS B 1 111 ? -12.234 -40.971 39.969 0.80 40.97 347 LYS B C 1
ATOM 2243 C C B LYS B 1 111 ? -11.956 -41.038 39.926 0.20 40.23 347 LYS B C 1
ATOM 2244 O O A LYS B 1 111 ? -12.418 -39.854 40.478 0.80 41.62 347 LYS B O 1
ATOM 2245 O O B LYS B 1 111 ? -11.720 -39.937 40.429 0.20 40.44 347 LYS B O 1
ATOM 2256 N N . TYR B 1 112 ? -12.328 -41.200 38.656 1.00 41.16 348 TYR B N 1
ATOM 2257 C CA . TYR B 1 112 ? -12.571 -40.105 37.742 1.00 42.42 348 TYR B CA 1
ATOM 2258 C C . TYR B 1 112 ? -13.942 -39.500 37.995 1.00 44.24 348 TYR B C 1
ATOM 2259 O O . TYR B 1 112 ? -14.132 -38.297 37.839 1.00 44.81 348 TYR B O 1
ATOM 2268 N N . ARG B 1 113 ? -14.888 -40.328 38.415 1.00 52.79 349 ARG B N 1
ATOM 2269 C CA . ARG B 1 113 ? -16.201 -39.836 38.809 1.00 55.66 349 ARG B CA 1
ATOM 2270 C C . ARG B 1 113 ? -16.096 -38.835 39.984 1.00 59.62 349 ARG B C 1
ATOM 2271 O O . ARG B 1 113 ? -16.714 -37.771 39.945 1.00 61.15 349 ARG B O 1
ATOM 2279 N N . GLU B 1 114 ? -15.318 -39.188 41.016 1.00 62.23 350 GLU B N 1
ATOM 2280 C CA . GLU B 1 114 ? -15.070 -38.312 42.180 1.00 68.11 350 GLU B CA 1
ATOM 2281 C C . GLU B 1 114 ? -14.455 -36.985 41.734 1.00 69.83 350 GLU B C 1
ATOM 2282 O O . GLU B 1 114 ? -14.906 -35.914 42.143 1.00 73.01 350 GLU B O 1
ATOM 2288 N N . GLN B 1 115 ? -13.436 -37.067 40.882 1.00 69.44 351 GLN B N 1
ATOM 2289 C CA . GLN B 1 115 ? -12.787 -35.887 40.323 1.00 72.83 351 GLN B CA 1
ATOM 2290 C C . GLN B 1 115 ? -13.804 -34.964 39.677 1.00 73.94 351 GLN B C 1
ATOM 2291 O O . GLN B 1 115 ? -13.801 -33.764 39.929 1.00 78.12 351 GLN B O 1
ATOM 2297 N N . ILE B 1 116 ? -14.698 -35.519 38.870 1.00 72.67 352 ILE B N 1
ATOM 2298 C CA . ILE B 1 116 ? -15.749 -34.719 38.247 1.00 75.19 352 ILE B CA 1
ATOM 2299 C C . ILE B 1 116 ? -16.718 -34.135 39.264 1.00 79.16 352 ILE B C 1
ATOM 2300 O O . ILE B 1 116 ? -17.203 -33.017 39.078 1.00 82.59 352 ILE B O 1
ATOM 2305 N N . LYS B 1 117 ? -16.977 -34.861 40.351 1.00 80.88 353 LYS B N 1
ATOM 2306 C CA . LYS B 1 117 ? -17.889 -34.372 41.394 1.00 86.52 353 LYS B CA 1
ATOM 2307 C C . LYS B 1 117 ? -17.340 -33.137 42.125 1.00 91.25 353 LYS B C 1
ATOM 2308 O O . LYS B 1 117 ? -18.052 -32.508 42.896 1.00 95.59 353 LYS B O 1
ATOM 2314 N N . GLY B 1 118 ? -16.077 -32.798 41.880 1.00 92.21 354 GLY B N 1
ATOM 2315 C CA . GLY B 1 118 ? -15.442 -31.657 42.529 1.00 98.00 354 GLY B CA 1
ATOM 2316 C C . GLY B 1 118 ? -15.037 -30.545 41.580 1.00 100.28 354 GLY B C 1
ATOM 2317 O O . GLY B 1 118 ? -14.919 -29.385 41.992 1.00 104.83 354 GLY B O 1
ATOM 2318 N N . ASP B 1 119 ? -14.815 -30.895 40.313 1.00 98.50 355 ASP B N 1
ATOM 2319 C CA . ASP B 1 119 ? -14.411 -29.922 39.290 1.00 101.82 355 ASP B CA 1
ATOM 2320 C C . ASP B 1 119 ? -15.333 -28.704 39.294 1.00 105.59 355 ASP B C 1
ATOM 2321 O O . ASP B 1 119 ? -16.473 -28.755 38.813 1.00 105.28 355 ASP B O 1
ATOM 2326 N N . THR B 1 120 ? -14.831 -27.614 39.866 1.00 110.45 356 THR B N 1
ATOM 2327 C CA . THR B 1 120 ? -15.595 -26.376 39.954 1.00 114.75 356 THR B CA 1
ATOM 2328 C C . THR B 1 120 ? -15.690 -25.693 38.586 1.00 116.90 356 THR B C 1
ATOM 2329 O O . THR B 1 120 ? -16.659 -24.988 38.316 1.00 119.32 356 THR B O 1
ATOM 2333 N N . ASP B 1 121 ? -14.688 -25.924 37.732 1.00 117.35 357 ASP B N 1
ATOM 2334 C CA . ASP B 1 121 ? -14.689 -25.443 36.343 1.00 120.81 357 ASP B CA 1
ATOM 2335 C C . ASP B 1 121 ? -15.885 -25.971 35.559 1.00 119.09 357 ASP B C 1
ATOM 2336 O O . ASP B 1 121 ? -16.462 -25.262 34.734 1.00 123.32 357 ASP B O 1
ATOM 2341 N N . LEU B 1 122 ? -16.247 -27.223 35.816 1.00 114.22 358 LEU B N 1
ATOM 2342 C CA . LEU B 1 122 ? -17.425 -27.805 35.198 1.00 113.53 358 LEU B CA 1
ATOM 2343 C C . LEU B 1 122 ? -18.681 -27.199 35.790 1.00 116.13 358 LEU B C 1
ATOM 2344 O O . LEU B 1 122 ? -18.755 -26.969 36.999 1.00 115.76 358 LEU B O 1
ATOM 2349 N N . SER B 1 123 ? -19.655 -26.943 34.921 1.00 120.12 359 SER B N 1
ATOM 2350 C CA . SER B 1 123 ? -20.923 -26.320 35.297 1.00 124.63 359 SER B CA 1
ATOM 2351 C C . SER B 1 123 ? -21.800 -27.212 36.187 1.00 122.69 359 SER B C 1
ATOM 2352 O O . SER B 1 123 ? -21.297 -27.983 37.003 1.00 118.17 359 SER B O 1
ATOM 2355 N N . GLY B 1 124 ? -23.115 -27.083 36.048 1.00 127.74 360 GLY B N 1
ATOM 2356 C CA . GLY B 1 124 ? -24.048 -28.012 36.681 1.00 128.10 360 GLY B CA 1
ATOM 2357 C C . GLY B 1 124 ? -24.507 -29.060 35.680 1.00 128.29 360 GLY B C 1
ATOM 2358 O O . GLY B 1 124 ? -24.665 -30.238 36.027 1.00 125.40 360 GLY B O 1
ATOM 2359 N N . ASP B 1 125 ? -24.698 -28.617 34.433 1.00 132.56 361 ASP B N 1
ATOM 2360 C CA . ASP B 1 125 ? -25.214 -29.452 33.340 1.00 134.79 361 ASP B CA 1
ATOM 2361 C C . ASP B 1 125 ? -24.139 -30.177 32.516 1.00 129.89 361 ASP B C 1
ATOM 2362 O O . ASP B 1 125 ? -24.418 -31.214 31.905 1.00 130.04 361 ASP B O 1
ATOM 2367 N N . GLU B 1 126 ? -22.922 -29.635 32.497 1.00 126.45 362 GLU B N 1
ATOM 2368 C CA . GLU B 1 126 ? -21.793 -30.328 31.879 1.00 121.95 362 GLU B CA 1
ATOM 2369 C C . GLU B 1 126 ? -21.366 -31.513 32.756 1.00 114.13 362 GLU B C 1
ATOM 2370 O O . GLU B 1 126 ? -20.880 -32.533 32.254 1.00 111.17 362 GLU B O 1
ATOM 2376 N N . LYS B 1 127 ? -21.569 -31.362 34.065 1.00 111.51 363 LYS B N 1
ATOM 2377 C CA . LYS B 1 127 ? -21.164 -32.351 35.061 1.00 105.30 363 LYS B CA 1
ATOM 2378 C C . LYS B 1 127 ? -22.066 -33.580 35.036 1.00 104.72 363 LYS B C 1
ATOM 2379 O O . LYS B 1 127 ? -21.591 -34.711 35.171 1.00 100.29 363 LYS B O 1
ATOM 2385 N N . GLN B 1 128 ? -23.367 -33.354 34.862 1.00 109.97 364 GLN B N 1
ATOM 2386 C CA . GLN B 1 128 ? -24.346 -34.439 34.909 1.00 111.33 364 GLN B CA 1
ATOM 2387 C C . GLN B 1 128 ? -24.192 -35.391 33.723 1.00 109.79 364 GLN B C 1
ATOM 2388 O O . GLN B 1 128 ? -24.206 -36.612 33.901 1.00 107.19 364 GLN B O 1
ATOM 2394 N N . LYS B 1 129 ? -24.019 -34.834 32.525 1.00 111.81 365 LYS B N 1
ATOM 2395 C CA . LYS B 1 129 ? -23.758 -35.652 31.340 1.00 111.31 365 LYS B CA 1
ATOM 2396 C C . LYS B 1 129 ? -22.415 -36.401 31.378 1.00 103.52 365 LYS B C 1
ATOM 2397 O O . LYS B 1 129 ? -22.268 -37.433 30.723 1.00 102.73 365 LYS B O 1
ATOM 2403 N N . LYS B 1 130 ? -21.442 -35.893 32.135 1.00 98.37 366 LYS B N 1
ATOM 2404 C CA . LYS B 1 130 ? -20.202 -36.641 32.328 1.00 91.73 366 LYS B CA 1
ATOM 2405 C C . LYS B 1 130 ? -20.471 -37.764 33.292 1.00 87.25 366 LYS B C 1
ATOM 2406 O O . LYS B 1 130 ? -20.065 -38.899 33.063 1.00 84.01 366 LYS B O 1
ATOM 2412 N N . LEU B 1 131 ? -21.185 -37.438 34.360 1.00 87.52 367 LEU B N 1
ATOM 2413 C CA . LEU B 1 131 ? -21.348 -38.361 35.464 1.00 84.80 367 LEU B CA 1
ATOM 2414 C C . LEU B 1 131 ? -22.278 -39.529 35.110 1.00 86.15 367 LEU B C 1
ATOM 2415 O O . LEU B 1 131 ? -22.035 -40.670 35.527 1.00 83.53 367 LEU B O 1
ATOM 2420 N N . ASP B 1 132 ? -23.327 -39.247 34.334 1.00 90.84 368 ASP B N 1
ATOM 2421 C CA . ASP B 1 132 ? -24.202 -40.301 33.816 1.00 93.38 368 ASP B CA 1
ATOM 2422 C C . ASP B 1 132 ? -23.473 -41.154 32.777 1.00 89.65 368 ASP B C 1
ATOM 2423 O O . ASP B 1 132 ? -23.488 -42.378 32.856 1.00 88.35 368 ASP B O 1
ATOM 2428 N N . GLU B 1 133 ? -22.807 -40.501 31.834 1.00 88.36 369 GLU B N 1
ATOM 2429 C CA . GLU B 1 133 ? -21.963 -41.173 30.850 1.00 85.60 369 GLU B CA 1
ATOM 2430 C C . GLU B 1 133 ? -21.001 -42.197 31.484 1.00 78.12 369 GLU B C 1
ATOM 2431 O O . GLU B 1 133 ? -20.752 -43.264 30.914 1.00 77.62 369 GLU B O 1
ATOM 2437 N N . ILE B 1 134 ? -20.469 -41.873 32.662 1.00 72.98 370 ILE B N 1
ATOM 2438 C CA . ILE B 1 134 ? -19.547 -42.753 33.385 1.00 66.15 370 ILE B CA 1
ATOM 2439 C C . ILE B 1 134 ? -20.336 -43.894 34.000 1.00 66.31 370 ILE B C 1
ATOM 2440 O O . ILE B 1 134 ? -19.932 -45.056 33.940 1.00 63.59 370 ILE B O 1
ATOM 2445 N N . ASP B 1 135 ? -21.471 -43.552 34.590 1.00 69.63 371 ASP B N 1
ATOM 2446 C CA . ASP B 1 135 ? -22.322 -44.557 35.189 1.00 72.48 371 ASP B CA 1
ATOM 2447 C C . ASP B 1 135 ? -22.849 -45.588 34.178 1.00 74.10 371 ASP B C 1
ATOM 2448 O O . ASP B 1 135 ? -22.926 -46.771 34.516 1.00 74.04 371 ASP B O 1
ATOM 2453 N N . GLN B 1 136 ? -23.176 -45.148 32.956 1.00 76.00 372 GLN B N 1
ATOM 2454 C CA . GLN B 1 136 ? -23.592 -46.062 31.872 1.00 78.40 372 GLN B CA 1
ATOM 2455 C C . GLN B 1 136 ? -22.466 -47.007 31.512 1.00 72.16 372 GLN B C 1
ATOM 2456 O O . GLN B 1 136 ? -22.679 -48.209 31.353 1.00 73.28 372 GLN B O 1
ATOM 2462 N N . GLU B 1 137 ? -21.260 -46.471 31.385 1.00 66.04 373 GLU B N 1
ATOM 2463 C CA . GLU B 1 137 ? -20.131 -47.321 31.103 1.00 60.49 373 GLU B CA 1
ATOM 2464 C C . GLU B 1 137 ? -19.868 -48.271 32.272 1.00 56.63 373 GLU B C 1
ATOM 2465 O O . GLU B 1 137 ? -19.445 -49.393 32.054 1.00 55.51 373 GLU B O 1
ATOM 2471 N N . ILE B 1 138 ? -20.135 -47.863 33.502 1.00 117.58 374 ILE B N 1
ATOM 2472 C CA . ILE B 1 138 ? -19.873 -48.788 34.589 1.00 109.95 374 ILE B CA 1
ATOM 2473 C C . ILE B 1 138 ? -20.852 -49.967 34.567 1.00 109.58 374 ILE B C 1
ATOM 2474 O O . ILE B 1 138 ? -20.441 -51.113 34.763 1.00 105.01 374 ILE B O 1
ATOM 2479 N N . LYS B 1 139 ? -22.127 -49.695 34.290 1.00 114.65 375 LYS B N 1
ATOM 2480 C CA . LYS B 1 139 ? -23.141 -50.761 34.223 1.00 114.48 375 LYS B CA 1
ATOM 2481 C C . LYS B 1 139 ? -22.802 -51.759 33.119 1.00 114.93 375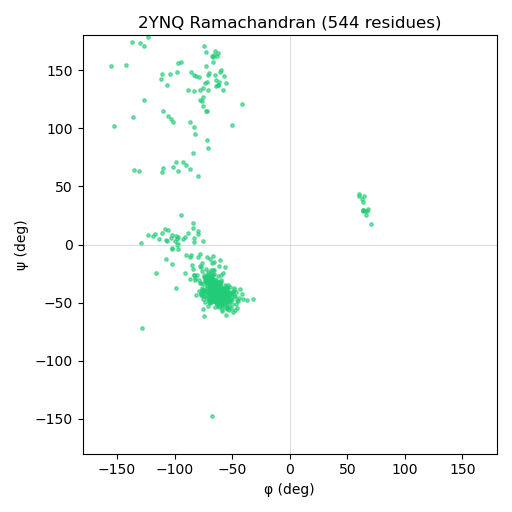 LYS B C 1
ATOM 2482 O O . LYS B 1 139 ? -22.963 -52.974 33.299 1.00 111.53 375 LYS B O 1
ATOM 2488 N N . GLU B 1 140 ? -22.302 -51.227 32.001 1.00 119.56 376 GLU B N 1
ATOM 2489 C CA . GLU B 1 140 ? -21.827 -52.016 30.867 1.00 121.89 376 GLU B CA 1
ATOM 2490 C C . GLU B 1 140 ? -20.750 -53.030 31.243 1.00 116.54 376 GLU B C 1
ATOM 2491 O O . GLU B 1 140 ? -20.699 -54.109 30.663 1.00 117.71 376 GLU B O 1
ATOM 2497 N N . TYR B 1 141 ? -19.889 -52.695 32.199 1.00 111.77 377 TYR B N 1
ATOM 2498 C CA . TYR B 1 141 ? -18.897 -53.657 32.673 1.00 107.01 377 TYR B CA 1
ATOM 2499 C C . TYR B 1 141 ? -19.450 -54.604 33.732 1.00 104.14 377 TYR B C 1
ATOM 2500 O O . TYR B 1 141 ? -18.941 -55.718 33.891 1.00 101.89 377 TYR B O 1
ATOM 2509 N N . GLU B 1 142 ? -20.474 -54.157 34.463 1.00 105.32 378 GLU B N 1
ATOM 2510 C CA . GLU B 1 142 ? -21.108 -54.979 35.502 1.00 103.61 378 GLU B CA 1
ATOM 2511 C C . GLU B 1 142 ? -21.847 -56.106 34.802 1.00 106.50 378 GLU B C 1
ATOM 2512 O O . GLU B 1 142 ? -21.685 -57.270 35.148 1.00 104.34 378 GLU B O 1
ATOM 2518 N N . ARG B 1 143 ? -22.653 -55.720 33.810 1.00 112.61 379 ARG B N 1
ATOM 2519 C CA . ARG B 1 143 ? -23.460 -56.632 33.003 1.00 116.78 379 ARG B CA 1
ATOM 2520 C C . ARG B 1 143 ? -22.602 -57.626 32.213 1.00 119.32 379 ARG B C 1
ATOM 2521 O O . ARG B 1 143 ? -22.943 -58.807 32.132 1.00 119.65 379 ARG B O 1
ATOM 2529 N N . GLU B 1 144 ? -21.491 -57.152 31.649 1.00 122.29 380 GLU B N 1
ATOM 2530 C CA . GLU B 1 144 ? -20.514 -58.030 30.993 1.00 125.37 380 GLU B CA 1
ATOM 2531 C C . GLU B 1 144 ? -19.900 -59.047 31.966 1.00 121.82 380 GLU B C 1
ATOM 2532 O O . GLU B 1 144 ? -19.605 -60.174 31.579 1.00 123.99 380 GLU B O 1
ATOM 2538 N N . ARG B 1 145 ? -19.708 -58.641 33.220 1.00 117.98 381 ARG B N 1
ATOM 2539 C CA . ARG B 1 145 ? -19.268 -59.549 34.278 1.00 115.62 381 ARG B CA 1
ATOM 2540 C C . ARG B 1 145 ? -20.431 -60.461 34.691 1.00 116.32 381 ARG B C 1
ATOM 2541 O O . ARG B 1 145 ? -20.357 -61.674 34.539 1.00 117.79 381 ARG B O 1
ATOM 2549 N N . LYS B 1 146 ? -21.500 -59.839 35.189 1.00 116.41 382 LYS B N 1
ATOM 2550 C CA . LYS B 1 146 ? -22.717 -60.486 35.707 1.00 116.87 382 LYS B CA 1
ATOM 2551 C C . LYS B 1 146 ? -23.251 -61.623 34.832 1.00 120.87 382 LYS B C 1
ATOM 2552 O O . LYS B 1 146 ? -23.539 -62.718 35.330 1.00 120.08 382 LYS B O 1
ATOM 2558 N N . GLU B 1 147 ? -23.370 -61.364 33.533 1.00 126.24 383 GLU B N 1
ATOM 2559 C CA . GLU B 1 147 ? -23.920 -62.352 32.607 1.00 131.26 383 GLU B CA 1
ATOM 2560 C C . GLU B 1 147 ? -22.876 -63.370 32.141 1.00 134.65 383 GLU B C 1
ATOM 2561 O O . GLU B 1 147 ? -23.218 -64.505 31.792 1.00 137.61 383 GLU B O 1
ATOM 2567 N N . SER B 1 148 ? -21.608 -62.963 32.157 1.00 134.84 384 SER B N 1
ATOM 2568 C CA . SER B 1 148 ? -20.499 -63.875 31.893 1.00 138.02 384 SER B CA 1
ATOM 2569 C C . SER B 1 148 ? -20.310 -64.859 33.047 1.00 135.79 384 SER B C 1
ATOM 2570 O O . SER B 1 148 ? -19.829 -65.974 32.839 1.00 139.33 384 SER B O 1
ATOM 2573 N N . GLU B 1 149 ? -20.699 -64.440 34.254 1.00 131.26 385 GLU B N 1
ATOM 2574 C CA . GLU B 1 149 ? -20.643 -65.286 35.458 1.00 129.86 385 GLU B CA 1
ATOM 2575 C C . GLU B 1 149 ? -21.427 -66.592 35.285 1.00 133.31 385 GLU B C 1
ATOM 2576 O O . GLU B 1 149 ? -21.218 -67.550 36.031 1.00 133.67 385 GLU B O 1
ATOM 2582 N N . ALA B 1 150 ? -22.335 -66.616 34.312 1.00 136.65 386 ALA B N 1
ATOM 2583 C CA . ALA B 1 150 ? -23.027 -67.839 33.928 1.00 141.03 386 ALA B CA 1
ATOM 2584 C C . ALA B 1 150 ? -22.056 -68.761 33.186 1.00 147.90 386 ALA B C 1
ATOM 2585 O O . ALA B 1 150 ? -21.926 -68.688 31.957 1.00 152.85 386 ALA B O 1
ATOM 2587 N N . GLN B 1 151 ? -21.371 -69.618 33.949 1.00 149.30 387 GLN B N 1
ATOM 2588 C CA . GLN B 1 151 ? -20.331 -70.495 33.403 1.00 156.54 387 GLN B CA 1
ATOM 2589 C C . GLN B 1 151 ? -20.535 -71.969 33.788 1.00 161.04 387 GLN B C 1
ATOM 2590 O O . GLN B 1 151 ? -20.894 -72.791 32.934 1.00 167.18 387 GLN B O 1
ATOM 2596 N N . LEU B 1 152 ? -20.295 -72.300 35.059 1.00 159.06 388 LEU B N 1
ATOM 2597 C CA . LEU B 1 152 ? -20.632 -73.634 35.584 1.00 163.25 388 LEU B CA 1
ATOM 2598 C C . LEU B 1 152 ? -22.091 -73.643 36.057 1.00 159.21 388 LEU B C 1
ATOM 2599 O O . LEU B 1 152 ? -22.758 -74.687 36.026 1.00 162.49 388 LEU B O 1
ATOM 2604 N N . GLU B 1 153 ? -22.564 -72.472 36.490 1.00 152.58 389 GLU B N 1
ATOM 2605 C CA . GLU B 1 153 ? -23.955 -72.266 36.892 1.00 148.39 389 GLU B CA 1
ATOM 2606 C C . GLU B 1 153 ? -24.550 -71.061 36.159 1.00 145.35 389 GLU B C 1
ATOM 2607 O O . GLU B 1 153 ? -24.293 -70.846 34.964 1.00 148.82 389 GLU B O 1
ATOM 2613 N N . ALA C 1 5 ? 14.005 -44.465 -15.537 1.00 80.94 241 ALA C N 1
ATOM 2614 C CA . ALA C 1 5 ? 13.741 -44.520 -17.013 1.00 81.96 241 ALA C CA 1
ATOM 2615 C C . ALA C 1 5 ? 12.245 -44.294 -17.298 1.00 80.62 241 ALA C C 1
ATOM 2616 O O . ALA C 1 5 ? 11.787 -43.140 -17.281 1.00 78.73 241 ALA C O 1
ATOM 2618 N N . GLN C 1 6 ? 11.496 -45.378 -17.552 1.00 81.06 242 GLN C N 1
ATOM 2619 C CA . GLN C 1 6 ? 10.037 -45.288 -17.715 1.00 79.26 242 GLN C CA 1
ATOM 2620 C C . GLN C 1 6 ? 9.279 -44.857 -16.430 1.00 75.65 242 GLN C C 1
ATOM 2621 O O . GLN C 1 6 ? 8.435 -43.955 -16.507 1.00 74.62 242 GLN C O 1
ATOM 2627 N N . PRO C 1 7 ? 9.562 -45.481 -15.257 1.00 73.82 243 PRO C N 1
ATOM 2628 C CA . PRO C 1 7 ? 8.858 -44.965 -14.072 1.00 70.15 243 PRO C CA 1
ATOM 2629 C C . PRO C 1 7 ? 9.302 -43.546 -13.706 1.00 66.17 243 PRO C C 1
ATOM 2630 O O . PRO C 1 7 ? 8.501 -42.784 -13.189 1.00 64.28 243 PRO C O 1
ATOM 2634 N N . LYS C 1 8 ? 10.555 -43.196 -13.977 1.00 64.30 244 LYS C N 1
ATOM 2635 C CA . LYS C 1 8 ? 11.002 -41.827 -13.795 1.00 60.73 244 LYS C CA 1
ATOM 2636 C C . LYS C 1 8 ? 10.159 -40.864 -14.648 1.00 58.41 244 LYS C C 1
ATOM 2637 O O . LYS C 1 8 ? 9.532 -39.937 -14.114 1.00 56.64 244 LYS C O 1
ATOM 2643 N N A GLN C 1 9 ? 10.135 -41.078 -15.962 0.50 58.35 245 GLN C N 1
ATOM 2644 N N B GLN C 1 9 ? 10.150 -41.105 -15.954 0.50 58.54 245 GLN C N 1
ATOM 2645 C CA A GLN C 1 9 ? 9.317 -40.245 -16.844 0.50 56.82 245 GLN C CA 1
ATOM 2646 C CA B GLN C 1 9 ? 9.349 -40.340 -16.899 0.50 57.27 245 GLN C CA 1
ATOM 2647 C C A GLN C 1 9 ? 7.864 -40.234 -16.375 0.50 55.39 245 GLN C C 1
ATOM 2648 C C B GLN C 1 9 ? 7.867 -40.292 -16.497 0.50 55.72 245 GLN C C 1
ATOM 2649 O O A GLN C 1 9 ? 7.221 -39.190 -16.397 0.50 54.33 245 GLN C O 1
ATOM 2650 O O B GLN C 1 9 ? 7.208 -39.277 -16.689 0.50 54.79 245 GLN C O 1
ATOM 2661 N N . GLU C 1 10 ? 7.364 -41.384 -15.926 1.00 55.40 246 GLU C N 1
ATOM 2662 C CA . GLU C 1 10 ? 5.985 -41.463 -15.453 1.00 53.91 246 GLU C CA 1
ATOM 2663 C C . GLU C 1 10 ? 5.779 -40.701 -14.149 1.00 50.72 246 GLU C C 1
ATOM 2664 O O . GLU C 1 10 ? 4.714 -40.135 -13.914 1.00 49.87 246 GLU C O 1
ATOM 2670 N N . ALA C 1 11 ? 6.800 -40.692 -13.300 1.00 48.59 247 ALA C N 1
ATOM 2671 C CA . ALA C 1 11 ? 6.759 -39.918 -12.078 1.00 45.75 247 ALA C CA 1
ATOM 2672 C C . ALA C 1 11 ? 6.675 -38.416 -12.413 1.00 43.43 247 ALA C C 1
ATOM 2673 O O . ALA C 1 11 ? 5.927 -37.686 -11.780 1.00 42.21 247 ALA C O 1
ATOM 2675 N N . TYR C 1 12 ? 7.408 -37.988 -13.436 1.00 42.99 248 TYR C N 1
ATOM 2676 C CA . TYR C 1 12 ? 7.440 -36.588 -13.862 1.00 42.10 248 TYR C CA 1
ATOM 2677 C C . TYR C 1 12 ? 6.070 -36.120 -14.366 1.00 41.56 248 TYR C C 1
ATOM 2678 O O . TYR C 1 12 ? 5.636 -35.006 -14.045 1.00 40.62 248 TYR C O 1
ATOM 2687 N N . ILE C 1 13 ? 5.401 -36.987 -15.127 1.00 41.75 249 ILE C N 1
ATOM 2688 C CA . ILE C 1 13 ? 4.075 -36.718 -15.651 1.00 42.30 249 ILE C CA 1
ATOM 2689 C C . ILE C 1 13 ? 3.071 -36.661 -14.502 1.00 41.96 249 ILE C C 1
ATOM 2690 O O . ILE C 1 13 ? 2.248 -35.745 -14.414 1.00 40.96 249 ILE C O 1
ATOM 2695 N N . GLN C 1 14 ? 3.167 -37.629 -13.603 1.00 42.79 250 GLN C N 1
ATOM 2696 C CA . GLN C 1 14 ? 2.283 -37.668 -12.462 1.00 43.68 250 GLN C CA 1
ATOM 2697 C C . GLN C 1 14 ? 2.506 -36.435 -11.588 1.00 42.07 250 GLN C C 1
ATOM 2698 O O . GLN C 1 14 ? 1.539 -35.801 -11.136 1.00 41.95 250 GLN C O 1
ATOM 2704 N N . SER C 1 15 ? 3.764 -36.059 -11.372 1.00 40.61 251 SER C N 1
ATOM 2705 C CA . SER C 1 15 ? 3.994 -34.952 -10.469 1.00 39.43 251 SER C CA 1
ATOM 2706 C C . SER C 1 15 ? 3.561 -33.629 -11.108 1.00 38.30 251 SER C C 1
ATOM 2707 O O . SER C 1 15 ? 3.215 -32.684 -10.390 1.00 38.01 251 SER C O 1
ATOM 2710 N N . THR C 1 16 ? 3.593 -33.567 -12.438 1.00 37.40 252 THR C N 1
ATOM 2711 C CA . THR C 1 16 ? 3.111 -32.408 -13.168 1.00 36.58 252 THR C CA 1
ATOM 2712 C C . THR C 1 16 ? 1.599 -32.269 -13.000 1.00 36.79 252 THR C C 1
ATOM 2713 O O . THR C 1 16 ? 1.087 -31.186 -12.723 1.00 36.99 252 THR C O 1
ATOM 2717 N N . GLU C 1 17 ? 0.890 -33.378 -13.118 1.00 37.30 253 GLU C N 1
ATOM 2718 C CA . GLU C 1 17 ? -0.541 -33.380 -12.890 1.00 37.48 253 GLU C CA 1
ATOM 2719 C C . GLU C 1 17 ? -0.893 -32.965 -11.445 1.00 36.59 253 GLU C C 1
ATOM 2720 O O . GLU C 1 17 ? -1.804 -32.152 -11.227 1.00 36.76 253 GLU C O 1
ATOM 2726 N N . LEU C 1 18 ? -0.163 -33.505 -10.471 1.00 35.87 254 LEU C N 1
ATOM 2727 C CA . LEU C 1 18 ? -0.400 -33.179 -9.061 1.00 35.21 254 LEU C CA 1
ATOM 2728 C C . LEU C 1 18 ? -0.063 -31.722 -8.789 1.00 34.91 254 LEU C C 1
ATOM 2729 O O . LEU C 1 18 ? -0.753 -31.053 -8.015 1.00 34.77 254 LEU C O 1
ATOM 2734 N N . PHE C 1 19 ? 0.981 -31.225 -9.444 1.00 34.84 255 PHE C N 1
ATOM 2735 C CA . PHE C 1 19 ? 1.379 -29.826 -9.264 1.00 34.96 255 PHE C CA 1
ATOM 2736 C C . PHE C 1 19 ? 0.310 -28.832 -9.772 1.00 35.80 255 PHE C C 1
ATOM 2737 O O . PHE C 1 19 ? -0.006 -27.855 -9.094 1.00 35.83 255 PHE C O 1
ATOM 2745 N N . LEU C 1 20 ? -0.249 -29.091 -10.956 1.00 36.45 256 LEU C N 1
ATOM 2746 C CA . LEU C 1 20 ? -1.280 -28.206 -11.531 1.00 37.05 256 LEU C CA 1
ATOM 2747 C C . LEU C 1 20 ? -2.560 -28.294 -10.733 1.00 37.54 256 LEU C C 1
ATOM 2748 O O . LEU C 1 20 ? -3.450 -27.491 -10.897 1.00 38.70 256 LEU C O 1
ATOM 2753 N N . GLN C 1 21 ? -2.647 -29.288 -9.863 1.00 38.43 257 GLN C N 1
ATOM 2754 C CA . GLN C 1 21 ? -3.780 -29.412 -8.956 1.00 38.81 257 GLN C CA 1
ATOM 2755 C C . GLN C 1 21 ? -3.450 -28.858 -7.586 1.00 38.34 257 GLN C C 1
ATOM 2756 O O . GLN C 1 21 ? -4.268 -28.977 -6.671 1.00 38.40 257 GLN C O 1
ATOM 2762 N N . ASN C 1 22 ? -2.250 -28.272 -7.441 1.00 37.62 258 ASN C N 1
ATOM 2763 C CA . ASN C 1 22 ? -1.804 -27.664 -6.171 1.00 37.31 258 ASN C CA 1
ATOM 2764 C C . ASN C 1 22 ? -1.618 -28.678 -5.038 1.00 37.23 258 ASN C C 1
ATOM 2765 O O . ASN C 1 22 ? -1.787 -28.355 -3.864 1.00 36.94 258 ASN C O 1
ATOM 2770 N N . LYS C 1 23 ? -1.289 -29.908 -5.391 1.00 36.83 259 LYS C N 1
ATOM 2771 C CA . LYS C 1 23 ? -1.119 -30.939 -4.382 1.00 37.01 259 LYS C CA 1
ATOM 2772 C C . LYS C 1 23 ? 0.356 -31.093 -4.090 1.00 36.35 259 LYS C C 1
ATOM 2773 O O . LYS C 1 23 ? 0.985 -32.103 -4.442 1.00 36.34 259 LYS C O 1
ATOM 2779 N N . TYR C 1 24 ? 0.894 -30.076 -3.427 1.00 35.31 260 TYR C N 1
ATOM 2780 C CA . TYR C 1 24 ? 2.327 -29.987 -3.159 1.00 34.54 260 TYR C CA 1
ATOM 2781 C C . TYR C 1 24 ? 2.933 -31.196 -2.424 1.00 35.08 260 TYR C C 1
ATOM 2782 O O . TYR C 1 24 ? 3.954 -31.708 -2.874 1.00 35.48 260 TYR C O 1
ATOM 2791 N N . SER C 1 25 ? 2.305 -31.679 -1.350 1.00 35.41 261 SER C N 1
ATOM 2792 C CA . SER C 1 25 ? 2.853 -32.857 -0.649 1.00 37.08 261 SER C CA 1
ATOM 2793 C C . SER C 1 25 ? 2.820 -34.097 -1.494 1.00 37.05 261 SER C C 1
ATOM 2794 O O . SER C 1 25 ? 3.648 -34.970 -1.306 1.00 38.02 261 SER C O 1
ATOM 2797 N N . ASP C 1 26 ? 1.849 -34.204 -2.397 1.00 37.32 262 ASP C N 1
ATOM 2798 C CA . ASP C 1 26 ? 1.789 -35.383 -3.264 1.00 37.54 262 ASP C CA 1
ATOM 2799 C C . ASP C 1 26 ? 2.877 -35.293 -4.319 1.00 36.58 262 ASP C C 1
ATOM 2800 O O . ASP C 1 26 ? 3.437 -36.313 -4.695 1.00 37.44 262 ASP C O 1
ATOM 2805 N N . VAL C 1 27 ? 3.191 -34.078 -4.778 1.00 35.29 263 VAL C N 1
ATOM 2806 C CA . VAL C 1 27 ? 4.282 -33.885 -5.736 1.00 34.72 263 VAL C CA 1
ATOM 2807 C C . VAL C 1 27 ? 5.588 -34.356 -5.094 1.00 36.22 263 VAL C C 1
ATOM 2808 O O . VAL C 1 27 ? 6.443 -34.952 -5.773 1.00 37.07 263 VAL C O 1
ATOM 2812 N N . ILE C 1 28 ? 5.727 -34.076 -3.794 1.00 36.00 264 ILE C N 1
ATOM 2813 C CA . ILE C 1 28 ? 6.956 -34.340 -3.042 1.00 36.69 264 ILE C CA 1
ATOM 2814 C C . ILE C 1 28 ? 7.125 -35.835 -2.860 1.00 38.72 264 ILE C C 1
ATOM 2815 O O . ILE C 1 28 ? 8.175 -36.399 -3.208 1.00 39.69 264 ILE C O 1
ATOM 2820 N N . THR C 1 29 ? 6.076 -36.464 -2.329 1.00 39.33 265 THR C N 1
ATOM 2821 C CA . THR C 1 29 ? 6.009 -37.893 -2.214 1.00 40.48 265 THR C CA 1
ATOM 2822 C C . THR C 1 29 ? 6.322 -38.578 -3.534 1.00 41.67 265 THR C C 1
ATOM 2823 O O . THR C 1 29 ? 7.108 -39.510 -3.561 1.00 44.22 265 THR C O 1
ATOM 2827 N N . THR C 1 30 ? 5.713 -38.131 -4.627 1.00 41.00 266 THR C N 1
ATOM 2828 C CA . THR C 1 30 ? 5.918 -38.752 -5.935 1.00 40.89 266 THR C CA 1
ATOM 2829 C C . THR C 1 30 ? 7.394 -38.757 -6.366 1.00 41.30 266 THR C C 1
ATOM 2830 O O . THR C 1 30 ? 7.884 -39.713 -6.979 1.00 42.91 266 THR C O 1
ATOM 2834 N N . LEU C 1 31 ? 8.099 -37.682 -6.059 1.00 40.75 267 LEU C N 1
ATOM 2835 C CA . LEU C 1 31 ? 9.460 -37.505 -6.534 1.00 41.01 267 LEU C CA 1
ATOM 2836 C C . LEU C 1 31 ? 10.506 -37.904 -5.505 1.00 42.38 267 LEU C C 1
ATOM 2837 O O . LEU C 1 31 ? 11.702 -37.839 -5.790 1.00 42.86 267 LEU C O 1
ATOM 2842 N N . GLU C 1 32 ? 10.069 -38.352 -4.328 1.00 43.42 268 GLU C N 1
ATOM 2843 C CA . GLU C 1 32 ? 11.004 -38.509 -3.208 1.00 45.27 268 GLU C CA 1
ATOM 2844 C C . GLU C 1 32 ? 12.159 -39.474 -3.455 1.00 47.09 268 GLU C C 1
ATOM 2845 O O . GLU C 1 32 ? 13.231 -39.270 -2.909 1.00 48.53 268 GLU C O 1
ATOM 2851 N N . ASP C 1 33 ? 11.958 -40.504 -4.272 1.00 48.69 269 ASP C N 1
ATOM 2852 C CA . ASP C 1 33 ? 13.024 -41.475 -4.530 1.00 50.95 269 ASP C CA 1
ATOM 2853 C C . ASP C 1 33 ? 14.023 -41.056 -5.606 1.00 51.03 269 ASP C C 1
ATOM 2854 O O . ASP C 1 33 ? 14.925 -41.828 -5.921 1.00 52.32 269 ASP C O 1
ATOM 2859 N N . TYR C 1 34 ? 13.878 -39.853 -6.171 1.00 49.37 270 TYR C N 1
ATOM 2860 C CA . TYR C 1 34 ? 14.743 -39.427 -7.281 1.00 49.15 270 TYR C CA 1
ATOM 2861 C C . TYR C 1 34 ? 15.691 -38.316 -6.903 1.00 48.45 270 TYR C C 1
ATOM 2862 O O . TYR C 1 34 ? 15.348 -37.447 -6.117 1.00 47.09 270 TYR C O 1
ATOM 2871 N N . ALA C 1 35 ? 16.874 -38.348 -7.506 1.00 49.54 271 ALA C N 1
ATOM 2872 C CA . ALA C 1 35 ? 17.879 -37.332 -7.320 1.00 49.68 271 ALA C CA 1
ATOM 2873 C C . ALA C 1 35 ? 17.374 -36.093 -8.030 1.00 48.77 271 ALA C C 1
ATOM 2874 O O . ALA C 1 35 ? 16.905 -36.187 -9.160 1.00 49.24 271 ALA C O 1
ATOM 2876 N N . PRO C 1 36 ? 17.447 -34.927 -7.370 1.00 47.94 272 PRO C N 1
ATOM 2877 C CA . PRO C 1 36 ? 16.943 -33.745 -8.050 1.00 46.80 272 PRO C CA 1
ATOM 2878 C C . PRO C 1 36 ? 17.900 -33.192 -9.100 1.00 47.84 272 PRO C C 1
ATOM 2879 O O . PRO C 1 36 ? 17.478 -32.421 -9.953 1.00 47.46 272 PRO C O 1
ATOM 2883 N N . GLU C 1 37 ? 19.174 -33.562 -9.038 1.00 49.34 273 GLU C N 1
ATOM 2884 C CA . GLU C 1 37 ? 20.174 -32.960 -9.928 1.00 51.18 273 GLU C CA 1
ATOM 2885 C C . GLU C 1 37 ? 19.964 -33.407 -11.361 1.00 51.61 273 GLU C C 1
ATOM 2886 O O . GLU C 1 37 ? 20.310 -32.696 -12.295 1.00 52.47 273 GLU C O 1
ATOM 2892 N N . ASP C 1 38 ? 19.395 -34.592 -11.516 1.00 51.82 274 ASP C N 1
ATOM 2893 C CA . ASP C 1 38 ? 19.125 -35.155 -12.820 1.00 53.31 274 ASP C CA 1
ATOM 2894 C C . ASP C 1 38 ? 17.672 -34.961 -13.252 1.00 51.35 274 ASP C C 1
ATOM 2895 O O . ASP C 1 38 ? 17.257 -35.527 -14.260 1.00 52.43 274 ASP C O 1
ATOM 2900 N N . MET C 1 39 ? 16.894 -34.199 -12.484 1.00 48.11 275 MET C N 1
ATOM 2901 C CA . MET C 1 39 ? 15.524 -33.926 -12.876 1.00 45.71 275 MET C CA 1
ATOM 2902 C C . MET C 1 39 ? 15.520 -32.838 -13.931 1.00 44.86 275 MET C C 1
ATOM 2903 O O . MET C 1 39 ? 16.334 -31.918 -13.870 1.00 45.55 275 MET C O 1
ATOM 2908 N N . PRO C 1 40 ? 14.603 -32.931 -14.907 1.00 43.52 276 PRO C N 1
ATOM 2909 C CA . PRO C 1 40 ? 14.465 -31.796 -15.810 1.00 42.76 276 PRO C CA 1
ATOM 2910 C C . PRO C 1 40 ? 14.155 -30.500 -15.062 1.00 41.19 276 PRO C C 1
ATOM 2911 O O . PRO C 1 40 ? 13.440 -30.499 -14.041 1.00 40.08 276 PRO C O 1
ATOM 2915 N N . TYR C 1 41 ? 14.690 -29.403 -15.578 1.00 41.04 277 TYR C N 1
ATOM 2916 C CA . TYR C 1 41 ? 14.408 -28.078 -15.065 1.00 40.27 277 TYR C CA 1
ATOM 2917 C C . TYR C 1 41 ? 12.946 -27.849 -14.590 1.00 38.90 277 TYR C C 1
ATOM 2918 O O . TYR C 1 41 ? 12.726 -27.333 -13.473 1.00 37.84 277 TYR C O 1
ATOM 2927 N N . VAL C 1 42 ? 11.955 -28.234 -15.402 1.00 37.65 278 VAL C N 1
ATOM 2928 C CA . VAL C 1 42 ? 10.580 -27.884 -15.062 1.00 36.69 278 VAL C CA 1
ATOM 2929 C C . VAL C 1 42 ? 10.127 -28.673 -13.839 1.00 35.83 278 VAL C C 1
ATOM 2930 O O . VAL C 1 42 ? 9.346 -28.180 -13.042 1.00 35.73 278 VAL C O 1
ATOM 2934 N N . ILE C 1 43 ? 10.649 -29.883 -13.687 1.00 36.13 279 ILE C N 1
ATOM 2935 C CA . ILE C 1 43 ? 10.355 -30.732 -12.540 1.00 35.94 279 ILE C CA 1
ATOM 2936 C C . ILE C 1 43 ? 11.084 -30.230 -11.282 1.00 36.15 279 ILE C C 1
ATOM 2937 O O . ILE C 1 43 ? 10.525 -30.225 -10.167 1.00 35.85 279 ILE C O 1
ATOM 2942 N N . GLN C 1 44 ? 12.315 -29.771 -11.453 1.00 36.58 280 GLN C N 1
ATOM 2943 C CA . GLN C 1 44 ? 12.985 -29.100 -10.340 1.00 37.12 280 GLN C CA 1
ATOM 2944 C C . GLN C 1 44 ? 12.135 -27.940 -9.855 1.00 37.00 280 GLN C C 1
ATOM 2945 O O . GLN C 1 44 ? 11.940 -27.755 -8.651 1.00 37.01 280 GLN C O 1
ATOM 2951 N N . TYR C 1 45 ? 11.597 -27.177 -10.800 1.00 37.19 281 TYR C N 1
ATOM 2952 C CA . TYR C 1 45 ? 10.716 -26.068 -10.470 1.00 36.49 281 TYR C CA 1
ATOM 2953 C C . TYR C 1 45 ? 9.465 -26.503 -9.709 1.00 36.07 281 TYR C C 1
ATOM 2954 O O . TYR C 1 45 ? 9.082 -25.843 -8.742 1.00 36.04 281 TYR C O 1
ATOM 2963 N N . GLU C 1 46 ? 8.813 -27.583 -10.150 1.00 35.63 282 GLU C N 1
ATOM 2964 C CA . GLU C 1 46 ? 7.587 -28.032 -9.500 1.00 35.29 282 GLU C CA 1
ATOM 2965 C C . GLU C 1 46 ? 7.969 -28.482 -8.095 1.00 35.49 282 GLU C C 1
ATOM 2966 O O . GLU C 1 46 ? 7.284 -28.166 -7.095 1.00 35.84 282 GLU C O 1
ATOM 2972 N N . LEU C 1 47 ? 9.060 -29.247 -8.015 1.00 35.23 283 LEU C N 1
ATOM 2973 C CA . LEU C 1 47 ? 9.479 -29.804 -6.740 1.00 33.97 283 LEU C CA 1
ATOM 2974 C C . LEU C 1 47 ? 9.871 -28.700 -5.777 1.00 33.96 283 LEU C C 1
ATOM 2975 O O . LEU C 1 47 ? 9.402 -28.682 -4.615 1.00 33.81 283 LEU C O 1
ATOM 2980 N N . ALA C 1 48 ? 10.709 -27.780 -6.248 1.00 33.60 284 ALA C N 1
ATOM 2981 C CA . ALA C 1 48 ? 11.146 -26.663 -5.404 1.00 34.33 284 ALA C CA 1
ATOM 2982 C C . ALA C 1 48 ? 9.937 -25.872 -4.937 1.00 34.66 284 ALA C C 1
ATOM 2983 O O . ALA C 1 48 ? 9.847 -25.503 -3.751 1.00 35.44 284 ALA C O 1
ATOM 2985 N N . SER C 1 49 ? 9.005 -25.626 -5.866 1.00 34.14 285 SER C N 1
ATOM 2986 C CA . SER C 1 49 ? 7.847 -24.820 -5.565 1.00 33.61 285 SER C CA 1
ATOM 2987 C C . SER C 1 49 ? 7.041 -25.518 -4.498 1.00 33.36 285 SER C C 1
ATOM 2988 O O . SER C 1 49 ? 6.535 -24.860 -3.586 1.00 34.23 285 SER C O 1
ATOM 2991 N N . SER C 1 50 ? 6.973 -26.843 -4.571 1.00 32.74 286 SER C N 1
ATOM 2992 C CA . SER C 1 50 ? 6.174 -27.614 -3.618 1.00 33.48 286 SER C CA 1
ATOM 2993 C C . SER C 1 50 ? 6.771 -27.648 -2.222 1.00 33.94 286 SER C C 1
ATOM 2994 O O . SER C 1 50 ? 6.032 -27.546 -1.249 1.00 35.11 286 SER C O 1
ATOM 2997 N N . TYR C 1 51 ? 8.094 -27.805 -2.116 1.00 34.25 287 TYR C N 1
ATOM 2998 C CA . TYR C 1 51 ? 8.750 -27.793 -0.821 1.00 34.77 287 TYR C CA 1
ATOM 2999 C C . TYR C 1 51 ? 8.550 -26.439 -0.149 1.00 35.78 287 TYR C C 1
ATOM 3000 O O . TYR C 1 51 ? 8.284 -26.378 1.040 1.00 36.86 287 TYR C O 1
ATOM 3009 N N . VAL C 1 52 ? 8.652 -25.358 -0.914 1.00 36.13 288 VAL C N 1
ATOM 3010 C CA . VAL C 1 52 ? 8.471 -24.017 -0.358 1.00 36.61 288 VAL C CA 1
ATOM 3011 C C . VAL C 1 52 ? 7.081 -23.858 0.232 1.00 37.48 288 VAL C C 1
ATOM 3012 O O . VAL C 1 52 ? 6.928 -23.334 1.347 1.00 38.65 288 VAL C O 1
ATOM 3016 N N . MET C 1 53 ? 6.074 -24.311 -0.522 1.00 36.90 289 MET C N 1
ATOM 3017 C CA . MET C 1 53 ? 4.684 -24.261 -0.090 1.00 36.80 289 MET C CA 1
ATOM 3018 C C . MET C 1 53 ? 4.460 -25.014 1.215 1.00 37.21 289 MET C C 1
ATOM 3019 O O . MET C 1 53 ? 3.547 -24.707 1.943 1.00 36.93 289 MET C O 1
ATOM 3024 N N . THR C 1 54 ? 5.321 -25.978 1.522 1.00 37.89 290 THR C N 1
ATOM 3025 C CA . THR C 1 54 ? 5.145 -26.773 2.720 1.00 39.86 290 THR C CA 1
ATOM 3026 C C . THR C 1 54 ? 6.258 -26.534 3.748 1.00 40.03 290 THR C C 1
ATOM 3027 O O . THR C 1 54 ? 6.299 -27.190 4.792 1.00 41.22 290 THR C O 1
ATOM 3031 N N . GLU C 1 55 ? 7.155 -25.599 3.462 1.00 39.83 291 GLU C N 1
ATOM 3032 C CA . GLU C 1 55 ? 8.217 -25.259 4.400 1.00 40.84 291 GLU C CA 1
ATOM 3033 C C . GLU C 1 55 ? 7.625 -24.480 5.591 1.00 42.47 291 GLU C C 1
ATOM 3034 O O . GLU C 1 55 ? 6.569 -23.847 5.482 1.00 42.06 291 GLU C O 1
ATOM 3040 N N . SER C 1 56 ? 8.274 -24.544 6.743 1.00 44.13 292 SER C N 1
ATOM 3041 C CA . SER C 1 56 ? 7.762 -23.805 7.899 1.00 46.62 292 SER C CA 1
ATOM 3042 C C . SER C 1 56 ? 8.137 -22.327 7.815 1.00 46.87 292 SER C C 1
ATOM 3043 O O . SER C 1 56 ? 8.822 -21.810 8.664 1.00 49.61 292 SER C O 1
ATOM 3046 N N . LEU C 1 57 ? 7.716 -21.656 6.769 1.00 45.81 293 LEU C N 1
ATOM 3047 C CA . LEU C 1 57 ? 8.010 -20.260 6.621 1.00 45.50 293 LEU C CA 1
ATOM 3048 C C . LEU C 1 57 ? 6.788 -19.541 7.128 1.00 46.21 293 LEU C C 1
ATOM 3049 O O . LEU C 1 57 ? 5.692 -20.108 7.131 1.00 45.22 293 LEU C O 1
ATOM 3054 N N . THR C 1 58 ? 6.957 -18.293 7.554 1.00 47.26 294 THR C N 1
ATOM 3055 C CA . THR C 1 58 ? 5.792 -17.436 7.814 1.00 47.93 294 THR C CA 1
ATOM 3056 C C . THR C 1 58 ? 5.098 -17.141 6.486 1.00 47.61 294 THR C C 1
ATOM 3057 O O . THR C 1 58 ? 5.695 -17.314 5.409 1.00 46.58 294 THR C O 1
ATOM 3061 N N . GLU C 1 59 ? 3.850 -16.694 6.545 1.00 49.25 295 GLU C N 1
ATOM 3062 C CA . GLU C 1 59 ? 3.091 -16.384 5.316 1.00 50.09 295 GLU C CA 1
ATOM 3063 C C . GLU C 1 59 ? 3.898 -15.481 4.375 1.00 49.78 295 GLU C C 1
ATOM 3064 O O . GLU C 1 59 ? 3.987 -15.756 3.180 1.00 48.58 295 GLU C O 1
ATOM 3070 N N . GLU C 1 60 ? 4.494 -14.425 4.926 1.00 51.34 296 GLU C N 1
ATOM 3071 C CA . GLU C 1 60 ? 5.202 -13.444 4.113 1.00 52.44 296 GLU C CA 1
ATOM 3072 C C . GLU C 1 60 ? 6.486 -14.007 3.489 1.00 50.45 296 GLU C C 1
ATOM 3073 O O . GLU C 1 60 ? 6.789 -13.706 2.338 1.00 50.57 296 GLU C O 1
ATOM 3079 N N . GLN C 1 61 ? 7.225 -14.824 4.230 1.00 49.00 297 GLN C N 1
ATOM 3080 C CA . GLN C 1 61 ? 8.405 -15.478 3.673 1.00 47.96 297 GLN C CA 1
ATOM 3081 C C . GLN C 1 61 ? 8.023 -16.476 2.573 1.00 46.48 297 GLN C C 1
ATOM 3082 O O . GLN C 1 61 ? 8.698 -16.555 1.545 1.00 45.79 297 GLN C O 1
ATOM 3088 N N A ARG C 1 62 ? 6.949 -17.235 2.806 0.70 46.46 298 ARG C N 1
ATOM 3089 N N B ARG C 1 62 ? 6.961 -17.248 2.789 0.30 45.66 298 ARG C N 1
ATOM 3090 C CA A ARG C 1 62 ? 6.428 -18.194 1.824 0.70 45.53 298 ARG C CA 1
ATOM 3091 C CA B ARG C 1 62 ? 6.519 -18.188 1.761 0.30 44.12 298 ARG C CA 1
ATOM 3092 C C A ARG C 1 62 ? 6.080 -17.451 0.540 0.70 45.77 298 ARG C C 1
ATOM 3093 C C B ARG C 1 62 ? 6.080 -17.447 0.506 0.30 44.94 298 ARG C C 1
ATOM 3094 O O A ARG C 1 62 ? 6.480 -17.864 -0.547 0.70 44.94 298 ARG C O 1
ATOM 3095 O O B ARG C 1 62 ? 6.396 -17.873 -0.603 0.30 44.19 298 ARG C O 1
ATOM 3110 N N . GLN C 1 63 ? 5.381 -16.327 0.689 1.00 46.74 299 GLN C N 1
ATOM 3111 C CA . GLN C 1 63 ? 4.946 -15.505 -0.441 1.00 48.30 299 GLN C CA 1
ATOM 3112 C C . GLN C 1 63 ? 6.143 -14.957 -1.206 1.00 48.36 299 GL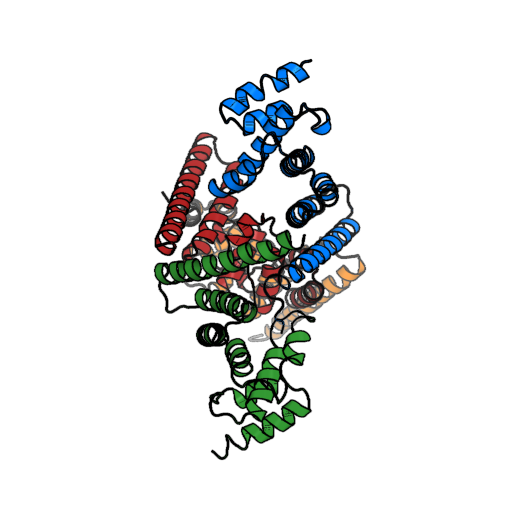N C C 1
ATOM 3113 O O . GLN C 1 63 ? 6.188 -15.032 -2.431 1.00 48.70 299 GLN C O 1
ATOM 3119 N N . THR C 1 64 ? 7.132 -14.451 -0.481 1.00 48.61 300 THR C N 1
ATOM 3120 C CA . THR C 1 64 ? 8.367 -13.976 -1.103 1.00 48.37 300 THR C CA 1
ATOM 3121 C C . THR C 1 64 ? 9.147 -15.079 -1.847 1.00 46.87 300 THR C C 1
ATOM 3122 O O . THR C 1 64 ? 9.500 -14.913 -3.019 1.00 46.88 300 THR C O 1
ATOM 3126 N N . VAL C 1 65 ? 9.434 -16.184 -1.163 1.00 45.49 301 VAL C N 1
ATOM 3127 C CA . VAL C 1 65 ? 10.203 -17.267 -1.768 1.00 44.56 301 VAL C CA 1
ATOM 3128 C C . VAL C 1 65 ? 9.446 -17.872 -2.951 1.00 43.74 301 VAL C C 1
ATOM 3129 O O . VAL C 1 65 ? 10.024 -18.025 -4.013 1.00 43.79 301 VAL C O 1
ATOM 3133 N N . SER C 1 66 ? 8.155 -18.162 -2.781 1.00 43.66 302 SER C N 1
ATOM 3134 C CA . SER C 1 66 ? 7.322 -18.655 -3.889 1.00 43.92 302 SER C CA 1
ATOM 3135 C C . SER C 1 66 ? 7.399 -17.721 -5.073 1.00 44.77 302 SER C C 1
ATOM 3136 O O . SER C 1 66 ? 7.550 -18.147 -6.213 1.00 44.86 302 SER C O 1
ATOM 3139 N N . ASN C 1 67 ? 7.288 -16.435 -4.817 1.00 46.32 303 ASN C N 1
ATOM 3140 C CA . ASN C 1 67 ? 7.305 -15.521 -5.933 1.00 48.13 303 ASN C CA 1
ATOM 3141 C C . ASN C 1 67 ? 8.675 -15.492 -6.648 1.00 48.37 303 ASN C C 1
ATOM 3142 O O . ASN C 1 67 ? 8.724 -15.310 -7.859 1.00 49.03 303 ASN C O 1
ATOM 3147 N N . ASN C 1 68 ? 9.760 -15.716 -5.896 1.00 48.19 304 ASN C N 1
ATOM 3148 C CA . ASN C 1 68 ? 11.120 -15.766 -6.438 1.00 48.50 304 ASN C CA 1
ATOM 3149 C C . ASN C 1 68 ? 11.451 -16.972 -7.295 1.00 47.10 304 ASN C C 1
ATOM 3150 O O . ASN C 1 68 ? 12.399 -16.911 -8.075 1.00 48.47 304 ASN C O 1
ATOM 3155 N N . ILE C 1 69 ? 10.750 -18.087 -7.091 1.00 44.22 305 ILE C N 1
ATOM 3156 C CA . ILE C 1 69 ? 10.954 -19.262 -7.916 1.00 42.30 305 ILE C CA 1
ATOM 3157 C C . ILE C 1 69 ? 10.081 -19.149 -9.158 1.00 42.13 305 ILE C C 1
ATOM 3158 O O . ILE C 1 69 ? 8.859 -19.297 -9.075 1.00 40.88 305 ILE C O 1
ATOM 3163 N N . THR C 1 70 ? 10.716 -18.847 -10.289 1.00 42.25 306 THR C N 1
ATOM 3164 C CA . THR C 1 70 ? 10.056 -18.795 -11.587 1.00 42.72 306 THR C CA 1
ATOM 3165 C C . THR C 1 70 ? 10.752 -19.741 -12.552 1.00 43.06 306 THR C C 1
ATOM 3166 O O . THR C 1 70 ? 11.770 -20.340 -12.217 1.00 42.57 306 THR C O 1
ATOM 3170 N N . LEU C 1 71 ? 10.235 -19.831 -13.774 1.00 44.14 307 LEU C N 1
ATOM 3171 C CA . LEU C 1 71 ? 10.891 -20.623 -14.815 1.00 45.08 307 LEU C CA 1
ATOM 3172 C C . LEU C 1 71 ? 11.998 -19.870 -15.549 1.00 47.26 307 LEU C C 1
ATOM 3173 O O . LEU C 1 71 ? 12.423 -20.272 -16.634 1.00 47.99 307 LEU C O 1
ATOM 3178 N N . LYS C 1 72 ? 12.481 -18.799 -14.927 1.00 48.78 308 LYS C N 1
ATOM 3179 C CA . LYS C 1 72 ? 13.687 -18.123 -15.382 1.00 51.93 308 LYS C CA 1
ATOM 3180 C C . LYS C 1 72 ? 14.734 -18.058 -14.265 1.00 51.98 308 LYS C C 1
ATOM 3181 O O . LYS C 1 72 ? 15.769 -17.414 -14.405 1.00 53.26 308 LYS C O 1
ATOM 3187 N N . THR C 1 73 ? 14.448 -18.748 -13.162 1.00 50.82 309 THR C N 1
ATOM 3188 C CA . THR C 1 73 ? 15.287 -18.753 -11.966 1.00 50.75 309 THR C CA 1
ATOM 3189 C C . THR C 1 73 ? 16.424 -19.759 -12.120 1.00 51.56 309 THR C C 1
ATOM 3190 O O . THR C 1 73 ? 16.250 -20.802 -12.741 1.00 50.90 309 THR C O 1
ATOM 3194 N N . ASP C 1 74 ? 17.583 -19.446 -11.553 1.00 53.21 310 ASP C N 1
ATOM 3195 C CA . ASP C 1 74 ? 18.719 -20.351 -11.632 1.00 55.01 310 ASP C CA 1
ATOM 3196 C C . ASP C 1 74 ? 18.449 -21.690 -10.949 1.00 53.49 310 ASP C C 1
ATOM 3197 O O . ASP C 1 74 ? 17.890 -21.757 -9.846 1.00 52.44 310 ASP C O 1
ATOM 3202 N N . GLU C 1 75 ? 18.865 -22.756 -11.618 1.00 53.42 311 GLU C N 1
ATOM 3203 C CA . GLU C 1 75 ? 18.785 -24.101 -11.064 1.00 52.73 311 GLU C CA 1
ATOM 3204 C C . GLU C 1 75 ? 19.231 -24.164 -9.596 1.00 51.57 311 GLU C C 1
ATOM 3205 O O . GLU C 1 75 ? 18.572 -24.792 -8.778 1.00 50.29 311 GLU C O 1
ATOM 3211 N N . GLN C 1 76 ? 20.355 -23.522 -9.280 1.00 51.93 312 GLN C N 1
ATOM 3212 C CA . GLN C 1 76 ? 20.910 -23.559 -7.921 1.00 51.45 312 GLN C CA 1
ATOM 3213 C C . GLN C 1 76 ? 19.901 -23.191 -6.832 1.00 49.24 312 GLN C C 1
ATOM 3214 O O . GLN C 1 76 ? 19.854 -23.853 -5.799 1.00 48.89 312 GLN C O 1
ATOM 3220 N N A TYR C 1 77 ? 19.109 -22.149 -7.071 0.80 48.12 313 TYR C N 1
ATOM 3221 N N B TYR C 1 77 ? 19.112 -22.145 -7.087 0.20 48.30 313 TYR C N 1
ATOM 3222 C CA A TYR C 1 77 ? 18.113 -21.692 -6.111 0.80 46.98 313 TYR C CA 1
ATOM 3223 C CA B TYR C 1 77 ? 18.096 -21.647 -6.156 0.20 46.82 313 TYR C CA 1
ATOM 3224 C C A TYR C 1 77 ? 17.036 -22.758 -5.858 0.80 45.74 313 TYR C C 1
ATOM 3225 C C B TYR C 1 77 ? 16.969 -22.658 -5.895 0.20 45.41 313 TYR C C 1
ATOM 3226 O O A TYR C 1 77 ? 16.646 -23.010 -4.705 0.80 45.15 313 TYR C O 1
ATOM 3227 O O B TYR C 1 77 ? 16.459 -22.745 -4.776 0.20 44.88 313 TYR C O 1
ATOM 3244 N N . MET C 1 78 ? 16.589 -23.411 -6.928 1.00 44.72 314 MET C N 1
ATOM 3245 C CA . MET C 1 78 ? 15.615 -24.496 -6.802 1.00 43.41 314 MET C CA 1
ATOM 3246 C C . MET C 1 78 ? 16.209 -25.675 -6.024 1.00 43.67 314 MET C C 1
ATOM 3247 O O . MET C 1 78 ? 15.554 -26.265 -5.139 1.00 42.89 314 MET C O 1
ATOM 3252 N N . LEU C 1 79 ? 17.461 -26.000 -6.333 1.00 43.84 315 LEU C N 1
ATOM 3253 C CA . LEU C 1 79 ? 18.146 -27.083 -5.634 1.00 44.05 315 LEU C CA 1
ATOM 3254 C C . LEU C 1 79 ? 18.304 -26.796 -4.126 1.00 43.44 315 LEU C C 1
ATOM 3255 O O . LEU C 1 79 ? 18.156 -27.696 -3.293 1.00 43.45 315 LEU C O 1
ATOM 3260 N N . TYR C 1 80 ? 18.565 -25.538 -3.784 1.00 43.20 316 TYR C N 1
ATOM 3261 C CA . TYR C 1 80 ? 18.649 -25.137 -2.391 1.00 43.16 316 TYR C CA 1
ATOM 3262 C C . TYR C 1 80 ? 17.363 -25.546 -1.665 1.00 42.00 316 TYR C C 1
ATOM 3263 O O . TYR C 1 80 ? 17.411 -26.289 -0.686 1.00 42.47 316 TYR C O 1
ATOM 3272 N N . TRP C 1 81 ? 16.216 -25.102 -2.181 1.00 40.43 317 TRP C N 1
ATOM 3273 C CA . TRP C 1 81 ? 14.934 -25.356 -1.530 1.00 39.35 317 TRP C CA 1
ATOM 3274 C C . TRP C 1 81 ? 14.535 -26.816 -1.479 1.00 38.85 317 TRP C C 1
ATOM 3275 O O . TRP C 1 81 ? 13.933 -27.263 -0.506 1.00 38.65 317 TRP C O 1
ATOM 3286 N N . ILE C 1 82 ? 14.928 -27.566 -2.497 1.00 39.17 318 ILE C N 1
ATOM 3287 C CA . ILE C 1 82 ? 14.745 -29.011 -2.492 1.00 39.56 318 ILE C CA 1
ATOM 3288 C C . ILE C 1 82 ? 15.577 -29.649 -1.371 1.00 40.74 318 ILE C C 1
ATOM 3289 O O . ILE C 1 82 ? 15.061 -30.484 -0.619 1.00 40.98 318 ILE C O 1
ATOM 3294 N N . TYR C 1 83 ? 16.840 -29.232 -1.247 1.00 41.52 319 TYR C N 1
ATOM 3295 C CA . TYR C 1 83 ? 17.719 -29.737 -0.182 1.00 42.76 319 TYR C CA 1
ATOM 3296 C C . TYR C 1 83 ? 17.190 -29.349 1.204 1.00 42.74 319 TYR C C 1
ATOM 3297 O O . TYR C 1 83 ? 17.144 -30.165 2.139 1.00 43.52 319 TYR C O 1
ATOM 3306 N N . ILE C 1 84 ? 16.766 -28.104 1.336 1.00 42.00 320 ILE C N 1
ATOM 3307 C CA . ILE C 1 84 ? 16.139 -27.673 2.566 1.00 41.61 320 ILE C CA 1
ATOM 3308 C C . ILE C 1 84 ? 14.951 -28.560 2.849 1.00 41.62 320 ILE C C 1
ATOM 3309 O O . ILE C 1 84 ? 14.843 -29.108 3.942 1.00 42.03 320 ILE C O 1
ATOM 3314 N N . GLY C 1 85 ? 14.084 -28.745 1.846 1.00 41.16 321 GLY C N 1
ATOM 3315 C CA . GLY C 1 85 ? 12.868 -29.514 2.037 1.00 40.46 321 GLY C CA 1
ATOM 3316 C C . GLY C 1 85 ? 13.136 -30.959 2.409 1.00 41.83 321 GLY C C 1
ATOM 3317 O O . GLY C 1 85 ? 12.331 -31.599 3.073 1.00 41.47 321 GLY C O 1
ATOM 3318 N N . ARG C 1 86 ? 14.277 -31.474 1.986 1.00 43.43 322 ARG C N 1
ATOM 3319 C CA . ARG C 1 86 ? 14.593 -32.887 2.169 1.00 45.58 322 ARG C CA 1
ATOM 3320 C C . ARG C 1 86 ? 15.465 -33.118 3.407 1.00 47.30 322 ARG C C 1
ATOM 3321 O O . ARG C 1 86 ? 15.879 -34.240 3.670 1.00 48.32 322 ARG C O 1
ATOM 3329 N N . SER C 1 87 ? 15.690 -32.053 4.186 1.00 48.17 323 SER C N 1
ATOM 3330 C CA . SER C 1 87 ? 16.552 -32.083 5.377 1.00 49.87 323 SER C CA 1
ATOM 3331 C C . SER C 1 87 ? 17.980 -32.475 5.023 1.00 51.22 323 SER C C 1
ATOM 3332 O O . SER C 1 87 ? 18.610 -33.267 5.713 1.00 52.60 323 SER C O 1
ATOM 3335 N N . GLN C 1 88 ? 18.463 -31.925 3.920 1.00 51.10 324 GLN C N 1
ATOM 3336 C CA . GLN C 1 88 ? 19.843 -32.069 3.511 1.00 52.88 324 GLN C CA 1
ATOM 3337 C C . GLN C 1 88 ? 20.419 -30.686 3.680 1.00 53.35 324 GLN C C 1
ATOM 3338 O O . GLN C 1 88 ? 20.835 -30.033 2.719 1.00 53.27 324 GLN C O 1
ATOM 3344 N N . SER C 1 89 ? 20.394 -30.239 4.932 1.00 54.40 325 SER C N 1
ATOM 3345 C CA . SER C 1 89 ? 20.757 -28.872 5.305 1.00 55.47 325 SER C CA 1
ATOM 3346 C C . SER C 1 89 ? 22.241 -28.620 5.082 1.00 56.75 325 SER C C 1
ATOM 3347 O O . SER C 1 89 ? 22.640 -27.523 4.673 1.00 56.45 325 SER C O 1
ATOM 3350 N N . GLU C 1 90 ? 23.053 -29.641 5.334 1.00 58.08 326 GLU C N 1
ATOM 3351 C CA . GLU C 1 90 ? 24.466 -29.535 5.040 1.00 60.33 326 GLU C CA 1
ATOM 3352 C C . GLU C 1 90 ? 24.657 -29.222 3.559 1.00 59.26 326 GLU C C 1
ATOM 3353 O O . GLU C 1 90 ? 25.358 -28.274 3.220 1.00 59.44 326 GLU C O 1
ATOM 3359 N N . GLU C 1 91 ? 23.993 -29.994 2.692 1.00 58.17 327 GLU C N 1
ATOM 3360 C CA . GLU C 1 91 ? 24.052 -29.769 1.240 1.00 57.72 327 GLU C CA 1
ATOM 3361 C C . GLU C 1 91 ? 23.494 -28.405 0.846 1.00 56.09 327 GLU C C 1
ATOM 3362 O O . GLU C 1 91 ? 24.043 -27.749 -0.041 1.00 56.38 327 GLU C O 1
ATOM 3368 N N . ALA C 1 92 ? 22.416 -27.975 1.506 1.00 54.05 328 ALA C N 1
ATOM 3369 C CA . ALA C 1 92 ? 21.835 -26.665 1.209 1.00 52.69 328 ALA C CA 1
ATOM 3370 C C . ALA C 1 92 ? 22.747 -25.526 1.664 1.00 53.75 328 ALA C C 1
ATOM 3371 O O . ALA C 1 92 ? 22.895 -24.523 0.975 1.00 52.74 328 ALA C O 1
ATOM 3373 N N . LEU C 1 93 ? 23.349 -25.690 2.835 1.00 55.59 329 LEU C N 1
ATOM 3374 C CA . LEU C 1 93 ? 24.264 -24.690 3.366 1.00 58.21 329 LEU C CA 1
ATOM 3375 C C . LEU C 1 93 ? 25.420 -24.503 2.395 1.00 60.09 329 LEU C C 1
ATOM 3376 O O . LEU C 1 93 ? 25.741 -23.370 2.001 1.00 60.39 329 LEU C O 1
ATOM 3381 N N . GLU C 1 94 ? 26.010 -25.626 1.991 1.00 61.99 330 GLU C N 1
ATOM 3382 C CA . GLU C 1 94 ? 27.118 -25.636 1.033 1.00 65.10 330 GLU C CA 1
ATOM 3383 C C . GLU C 1 94 ? 26.751 -24.873 -0.234 1.00 64.37 330 GLU C C 1
ATOM 3384 O O . GLU C 1 94 ? 27.529 -24.046 -0.716 1.00 65.86 330 GLU C O 1
ATOM 3390 N N . LEU C 1 95 ? 25.553 -25.142 -0.747 1.00 62.76 331 LEU C N 1
ATOM 3391 C CA . LEU C 1 95 ? 25.060 -24.495 -1.951 1.00 62.30 331 LEU C CA 1
ATOM 3392 C C . LEU C 1 95 ? 24.812 -23.009 -1.718 1.00 62.76 331 LEU C C 1
ATOM 3393 O O . LEU C 1 95 ? 25.138 -22.178 -2.562 1.00 63.88 331 LEU C O 1
ATOM 3398 N N . ALA C 1 96 ? 24.247 -22.678 -0.561 1.00 62.74 332 ALA C N 1
ATOM 3399 C CA . ALA C 1 96 ? 24.007 -21.285 -0.183 1.00 63.23 332 ALA C CA 1
ATOM 3400 C C . ALA C 1 96 ? 25.301 -20.482 -0.119 1.00 65.26 332 ALA C C 1
ATOM 3401 O O . ALA C 1 96 ? 25.287 -19.287 -0.399 1.00 66.16 332 ALA C O 1
ATOM 3403 N N . ARG C 1 97 ? 26.407 -21.132 0.251 1.00 66.72 333 ARG C N 1
ATOM 3404 C CA . ARG C 1 97 ? 27.729 -20.468 0.267 1.00 69.13 333 ARG C CA 1
ATOM 3405 C C . ARG C 1 97 ? 28.225 -20.163 -1.164 1.00 70.34 333 ARG C C 1
ATOM 3406 O O . ARG C 1 97 ? 28.726 -19.075 -1.429 1.00 71.92 333 ARG C O 1
ATOM 3414 N N . THR C 1 98 ? 28.058 -21.119 -2.078 1.00 70.20 334 THR C N 1
ATOM 3415 C CA . THR C 1 98 ? 28.317 -20.907 -3.508 1.00 71.23 334 THR C CA 1
ATOM 3416 C C . THR C 1 98 ? 27.463 -19.771 -4.094 1.00 70.84 334 THR C C 1
ATOM 3417 O O . THR C 1 98 ? 27.966 -18.941 -4.849 1.00 72.30 334 THR C O 1
ATOM 3421 N N . ILE C 1 99 ? 26.179 -19.739 -3.747 1.00 69.35 335 ILE C N 1
ATOM 3422 C CA . ILE C 1 99 ? 25.277 -18.696 -4.234 1.00 69.14 335 ILE C CA 1
ATOM 3423 C C . ILE C 1 99 ? 25.643 -17.335 -3.632 1.00 70.81 335 ILE C C 1
ATOM 3424 O O . ILE C 1 99 ? 25.396 -16.301 -4.249 1.00 71.32 335 ILE C O 1
ATOM 3429 N N . GLU C 1 100 ? 26.243 -17.350 -2.438 1.00 72.04 336 GLU C N 1
ATOM 3430 C CA . GLU C 1 100 ? 26.642 -16.127 -1.703 1.00 73.88 336 GLU C CA 1
ATOM 3431 C C . GLU C 1 100 ? 25.457 -15.230 -1.273 1.00 72.98 336 GLU C C 1
ATOM 3432 O O . GLU C 1 100 ? 25.519 -13.998 -1.367 1.00 74.05 336 GLU C O 1
ATOM 3438 N N . ASP C 1 101 ? 24.385 -15.865 -0.800 1.00 70.95 337 ASP C N 1
ATOM 3439 C CA . ASP C 1 101 ? 23.207 -15.143 -0.318 1.00 70.07 337 ASP C CA 1
ATOM 3440 C C . ASP C 1 101 ? 23.116 -15.292 1.192 1.00 69.19 337 ASP C C 1
ATOM 3441 O O . ASP C 1 101 ? 22.928 -16.405 1.711 1.00 68.19 337 ASP C O 1
ATOM 3446 N N . ARG C 1 102 ? 23.259 -14.164 1.881 1.00 69.59 338 ARG C N 1
ATOM 3447 C CA . ARG C 1 102 ? 23.264 -14.112 3.338 1.00 69.39 338 ARG C CA 1
ATOM 3448 C C . ARG C 1 102 ? 22.080 -14.867 3.933 1.00 66.48 338 ARG C C 1
ATOM 3449 O O . ARG C 1 102 ? 22.259 -15.808 4.711 1.00 65.75 338 ARG C O 1
ATOM 3457 N N . ASP C 1 103 ? 20.877 -14.451 3.539 1.00 64.19 339 ASP C N 1
ATOM 3458 C CA . ASP C 1 103 ? 19.643 -15.032 4.043 1.00 61.55 339 ASP C CA 1
ATOM 3459 C C . ASP C 1 103 ? 19.561 -16.537 3.839 1.00 59.15 339 ASP C C 1
ATOM 3460 O O . ASP C 1 103 ? 19.083 -17.257 4.728 1.00 58.39 339 ASP C O 1
ATOM 3465 N N . LEU C 1 104 ? 20.050 -17.021 2.699 1.00 57.47 340 LEU C N 1
ATOM 3466 C CA . LEU C 1 104 ? 19.969 -18.450 2.415 1.00 55.43 340 LEU C CA 1
ATOM 3467 C C . LEU C 1 104 ? 20.939 -19.212 3.309 1.00 56.22 340 LEU C C 1
ATOM 3468 O O . LEU C 1 104 ? 20.651 -20.339 3.728 1.00 55.47 340 LEU C O 1
ATOM 3473 N N . ILE C 1 105 ? 22.073 -18.580 3.616 1.00 53.93 341 ILE C N 1
ATOM 3474 C CA . ILE C 1 105 ? 23.087 -19.165 4.506 1.00 53.49 341 ILE C CA 1
ATOM 3475 C C . ILE C 1 105 ? 22.542 -19.245 5.930 1.00 52.03 341 ILE C C 1
ATOM 3476 O O . ILE C 1 105 ? 22.625 -20.286 6.593 1.00 51.47 341 ILE C O 1
ATOM 3481 N N . VAL C 1 106 ? 21.976 -18.135 6.387 1.00 51.37 342 VAL C N 1
ATOM 3482 C CA . VAL C 1 106 ? 21.397 -18.065 7.709 1.00 50.82 342 VAL C CA 1
ATOM 3483 C C . VAL C 1 106 ? 20.283 -19.095 7.880 1.00 50.25 342 VAL C C 1
ATOM 3484 O O . VAL C 1 106 ? 20.267 -19.827 8.882 1.00 50.66 342 VAL C O 1
ATOM 3488 N N . TYR C 1 107 ? 19.370 -19.160 6.902 1.00 49.60 343 TYR C N 1
ATOM 3489 C CA . TYR C 1 107 ? 18.249 -20.111 6.939 1.00 48.68 343 TYR C CA 1
ATOM 3490 C C . TYR C 1 107 ? 18.765 -21.544 7.007 1.00 48.26 343 TYR C C 1
ATOM 3491 O O . TYR C 1 107 ? 18.287 -22.350 7.799 1.00 48.41 343 TYR C O 1
ATOM 3500 N N . ALA C 1 108 ? 19.753 -21.846 6.181 1.00 48.18 344 ALA C N 1
ATOM 3501 C CA . ALA C 1 108 ? 20.331 -23.164 6.162 1.00 49.31 344 ALA C CA 1
ATOM 3502 C C . ALA C 1 108 ? 21.011 -23.513 7.502 1.00 49.59 344 ALA C C 1
ATOM 3503 O O . ALA C 1 108 ? 20.842 -24.624 8.006 1.00 49.98 344 ALA C O 1
ATOM 3505 N N . LEU C 1 109 ? 21.747 -22.562 8.085 1.00 49.85 345 LEU C N 1
ATOM 3506 C CA . LEU C 1 109 ? 22.429 -22.796 9.370 1.00 50.41 345 LEU C CA 1
ATOM 3507 C C . LEU C 1 109 ? 21.446 -23.128 10.473 1.00 50.14 345 LEU C C 1
ATOM 3508 O O . LEU C 1 109 ? 21.707 -24.008 11.299 1.00 50.44 345 LEU C O 1
ATOM 3513 N N . LEU C 1 110 ? 20.313 -22.439 10.475 1.00 50.16 346 LEU C N 1
ATOM 3514 C CA . LEU C 1 110 ? 19.258 -22.741 11.432 1.00 51.11 346 LEU C CA 1
ATOM 3515 C C . LEU C 1 110 ? 18.718 -24.161 11.253 1.00 51.87 346 LEU C C 1
ATOM 3516 O O . LEU C 1 110 ? 18.502 -24.879 12.232 1.00 52.39 346 LEU C O 1
ATOM 3521 N N . LYS C 1 111 ? 18.521 -24.571 10.000 1.00 52.91 347 LYS C N 1
ATOM 3522 C CA . LYS C 1 111 ? 18.019 -25.913 9.707 1.00 54.13 347 LYS C CA 1
ATOM 3523 C C . LYS C 1 111 ? 19.081 -26.941 10.054 1.00 54.80 347 LYS C C 1
ATOM 3524 O O . LYS C 1 111 ? 18.788 -27.982 10.648 1.00 55.67 347 LYS C O 1
ATOM 3530 N N . TYR C 1 112 ? 20.324 -26.621 9.694 1.00 54.86 348 TYR C N 1
ATOM 3531 C CA . TYR C 1 112 ? 21.469 -27.452 10.018 1.00 56.20 348 TYR C CA 1
ATOM 3532 C C . TYR C 1 112 ? 21.607 -27.636 11.516 1.00 56.46 348 TYR C C 1
ATOM 3533 O O . TYR C 1 112 ? 21.891 -28.733 11.977 1.00 57.39 348 TYR C O 1
ATOM 3542 N N . ARG C 1 113 ? 21.378 -26.573 12.280 1.00 56.66 349 ARG C N 1
ATOM 3543 C CA . ARG C 1 113 ? 21.394 -26.704 13.731 1.00 57.75 349 ARG C CA 1
ATOM 3544 C C . ARG C 1 113 ? 20.475 -27.818 14.229 1.00 59.31 349 ARG C C 1
ATOM 3545 O O . ARG C 1 113 ? 20.936 -28.705 14.955 1.00 60.00 349 ARG C O 1
ATOM 3553 N N . GLU C 1 114 ? 19.197 -27.783 13.838 1.00 60.61 350 GLU C N 1
ATOM 3554 C CA . GLU C 1 114 ? 18.248 -28.817 14.256 1.00 63.14 350 GLU C CA 1
ATOM 3555 C C . GLU C 1 114 ? 18.715 -30.220 13.869 1.00 64.43 350 GLU C C 1
ATOM 3556 O O . GLU C 1 114 ? 18.568 -31.169 14.644 1.00 65.58 350 GLU C O 1
ATOM 3562 N N . GLN C 1 115 ? 19.289 -30.338 12.677 1.00 64.67 351 GLN C N 1
ATOM 3563 C CA . GLN C 1 115 ? 19.741 -31.614 12.149 1.00 66.87 351 GLN C CA 1
ATOM 3564 C C . GLN C 1 115 ? 20.857 -32.190 13.022 1.00 67.01 351 GLN C C 1
ATOM 3565 O O . GLN C 1 115 ? 20.850 -33.383 13.343 1.00 68.58 351 GLN C O 1
ATOM 3571 N N . ILE C 1 116 ? 21.801 -31.331 13.413 1.00 65.42 352 ILE C N 1
ATOM 3572 C CA . ILE C 1 116 ? 22.912 -31.726 14.283 1.00 65.64 352 ILE C CA 1
ATOM 3573 C C . ILE C 1 116 ? 22.401 -32.210 15.645 1.00 66.03 352 ILE C C 1
ATOM 3574 O O . ILE C 1 116 ? 22.866 -33.229 16.157 1.00 67.02 352 ILE C O 1
ATOM 3579 N N . LYS C 1 117 ? 21.431 -31.495 16.215 1.00 65.35 353 LYS C N 1
ATOM 3580 C CA . LYS C 1 117 ? 20.791 -31.937 17.458 1.00 66.40 353 LYS C CA 1
ATOM 3581 C C . LYS C 1 117 ? 20.212 -33.338 17.340 1.00 68.98 353 LYS C C 1
ATOM 3582 O O . LYS C 1 117 ? 20.246 -34.099 18.300 1.00 69.94 353 LYS C O 1
ATOM 3588 N N . GLY C 1 118 ? 19.673 -33.665 16.164 1.00 70.73 354 GLY C N 1
ATOM 3589 C CA . GLY C 1 118 ? 19.025 -34.957 15.938 1.00 74.23 354 GLY C CA 1
ATOM 3590 C C . GLY C 1 118 ? 19.969 -36.117 15.670 1.00 76.93 354 GLY C C 1
ATOM 3591 O O . GLY C 1 118 ? 19.550 -37.277 15.681 1.00 79.78 354 GLY C O 1
ATOM 3592 N N . ASP C 1 119 ? 21.243 -35.805 15.444 1.00 76.79 355 ASP C N 1
ATOM 3593 C CA . ASP C 1 119 ? 22.231 -36.786 14.991 1.00 79.81 355 ASP C CA 1
ATOM 3594 C C . ASP C 1 119 ? 22.646 -37.785 16.078 1.00 81.67 355 ASP C C 1
ATOM 3595 O O . ASP C 1 119 ? 23.263 -37.426 17.084 1.00 80.39 355 ASP C O 1
ATOM 3600 N N . THR C 1 120 ? 22.307 -39.047 15.857 1.00 85.30 356 THR C N 1
ATOM 3601 C CA . THR C 1 120 ? 22.616 -40.098 16.820 1.00 87.65 356 THR C CA 1
ATOM 3602 C C . THR C 1 120 ? 23.980 -40.725 16.527 1.00 89.87 356 THR C C 1
ATOM 3603 O O . THR C 1 120 ? 24.496 -41.503 17.330 1.00 91.36 356 THR C O 1
ATOM 3607 N N . ASP C 1 121 ? 24.558 -40.371 15.379 1.00 90.43 357 ASP C N 1
ATOM 3608 C CA . ASP C 1 121 ? 25.895 -40.834 14.993 1.00 93.03 357 ASP C CA 1
ATOM 3609 C C . ASP C 1 121 ? 27.018 -40.098 15.723 1.00 91.02 357 ASP C C 1
ATOM 3610 O O . ASP C 1 121 ? 27.992 -40.722 16.144 1.00 93.38 357 ASP C O 1
ATOM 3615 N N . LEU C 1 122 ? 26.885 -38.780 15.870 1.00 87.31 358 LEU C N 1
ATOM 3616 C CA . LEU C 1 122 ? 27.938 -37.958 16.478 1.00 85.62 358 LEU C CA 1
ATOM 3617 C C . LEU C 1 122 ? 27.998 -38.104 17.990 1.00 84.48 358 LEU C C 1
ATOM 3618 O O . LEU C 1 122 ? 26.959 -38.050 18.661 1.00 83.19 358 LEU C O 1
ATOM 3623 N N . SER C 1 123 ? 29.213 -38.263 18.519 1.00 84.96 359 SER C N 1
ATOM 3624 C CA . SER C 1 123 ? 29.436 -38.268 19.969 1.00 83.79 359 SER C CA 1
ATOM 3625 C C . SER C 1 123 ? 29.058 -36.924 20.596 1.00 79.95 359 SER C C 1
ATOM 3626 O O . SER C 1 123 ? 28.960 -35.907 19.895 1.00 78.50 359 SER C O 1
ATOM 3629 N N . GLY C 1 124 ? 28.866 -36.934 21.915 1.00 78.60 360 GLY C N 1
ATOM 3630 C CA . GLY C 1 124 ? 28.472 -35.747 22.678 1.00 75.38 360 GLY C CA 1
ATOM 3631 C C . GLY C 1 124 ? 29.368 -34.541 22.465 1.00 74.04 360 GLY C C 1
ATOM 3632 O O . GLY C 1 124 ? 28.871 -33.430 22.260 1.00 71.95 360 GLY C O 1
ATOM 3633 N N . ASP C 1 125 ? 30.684 -34.766 22.500 1.00 75.18 361 ASP C N 1
ATOM 3634 C CA . ASP C 1 125 ? 31.665 -33.699 22.289 1.00 74.71 361 ASP C CA 1
ATOM 3635 C C . ASP C 1 125 ? 31.670 -33.172 20.855 1.00 74.12 361 ASP C C 1
ATOM 3636 O O . ASP C 1 125 ? 31.800 -31.964 20.635 1.00 72.96 361 ASP C O 1
ATOM 3641 N N . GLU C 1 126 ? 31.533 -34.080 19.889 1.00 74.99 362 GLU C N 1
ATOM 3642 C CA . GLU C 1 126 ? 31.480 -33.719 18.470 1.00 74.78 362 GLU C CA 1
ATOM 3643 C C . GLU C 1 126 ? 30.245 -32.881 18.202 1.00 71.56 362 GLU C C 1
ATOM 3644 O O . GLU C 1 126 ? 30.321 -31.819 17.579 1.00 70.71 362 GLU C O 1
ATOM 3650 N N . LYS C 1 127 ? 29.106 -33.369 18.682 1.00 69.73 363 LYS C N 1
ATOM 3651 C CA . LYS C 1 127 ? 27.846 -32.665 18.532 1.00 66.89 363 LYS C CA 1
ATOM 3652 C C . LYS C 1 127 ? 27.973 -31.275 19.147 1.00 64.54 363 LYS C C 1
ATOM 3653 O O . LYS C 1 127 ? 27.642 -30.280 18.502 1.00 63.21 363 LYS C O 1
ATOM 3659 N N . GLN C 1 128 ? 28.490 -31.209 20.374 1.00 63.75 364 GLN C N 1
ATOM 3660 C CA . GLN C 1 128 ? 28.647 -29.932 21.069 1.00 61.97 364 GLN C CA 1
ATOM 3661 C C . GLN C 1 128 ? 29.513 -28.946 20.278 1.00 62.10 364 GLN C C 1
ATOM 3662 O O . GLN C 1 128 ? 29.122 -27.783 20.086 1.00 60.73 364 GLN C O 1
ATOM 3668 N N . LYS C 1 129 ? 30.662 -29.414 19.791 1.00 63.43 365 LYS C N 1
ATOM 3669 C CA . LYS C 1 129 ? 31.539 -28.548 19.011 1.00 64.37 365 LYS C CA 1
ATOM 3670 C C . LYS C 1 129 ? 30.837 -27.999 17.766 1.00 63.15 365 LYS C C 1
ATOM 3671 O O . LYS C 1 129 ? 30.927 -26.806 17.461 1.00 62.96 365 LYS C O 1
ATOM 3677 N N . LYS C 1 130 ? 30.131 -28.868 17.052 1.00 62.73 366 LYS C N 1
ATOM 3678 C CA . LYS C 1 130 ? 29.464 -28.455 15.823 1.00 61.95 366 LYS C CA 1
ATOM 3679 C C . LYS C 1 130 ? 28.335 -27.455 16.118 1.00 59.01 366 LYS C C 1
ATOM 3680 O O . LYS C 1 130 ? 28.172 -26.465 15.390 1.00 58.32 366 LYS C O 1
ATOM 3686 N N . LEU C 1 131 ? 27.588 -27.693 17.199 1.00 57.16 367 LEU C N 1
ATOM 3687 C CA . LEU C 1 131 ? 26.566 -26.743 17.650 1.00 55.25 367 LEU C CA 1
ATOM 3688 C C . LEU C 1 131 ? 27.199 -25.388 17.956 1.00 54.96 367 LEU C C 1
ATOM 3689 O O . LEU C 1 131 ? 26.716 -24.348 17.489 1.00 53.56 367 LEU C O 1
ATOM 3694 N N . ASP C 1 132 ? 28.301 -25.414 18.709 1.00 55.54 368 ASP C N 1
ATOM 3695 C CA . ASP C 1 132 ? 29.035 -24.192 19.023 1.00 56.33 368 ASP C CA 1
ATOM 3696 C C . ASP C 1 132 ? 29.498 -23.451 17.763 1.00 57.10 368 ASP C C 1
ATOM 3697 O O . ASP C 1 132 ? 29.379 -22.228 17.697 1.00 56.95 368 ASP C O 1
ATOM 3702 N N . GLU C 1 133 ? 30.003 -24.194 16.773 1.00 58.44 369 GLU C N 1
ATOM 3703 C CA . GLU C 1 133 ? 30.397 -23.616 15.478 1.00 60.36 369 GLU C CA 1
ATOM 3704 C C . GLU C 1 133 ? 29.210 -22.942 14.814 1.00 58.70 369 GLU C C 1
ATOM 3705 O O . GLU C 1 133 ? 29.272 -21.757 14.487 1.00 59.28 369 GLU C O 1
ATOM 3711 N N . ILE C 1 134 ? 28.138 -23.705 14.601 1.00 57.48 370 ILE C N 1
ATOM 3712 C CA . ILE C 1 134 ? 26.905 -23.165 14.008 1.00 56.34 370 ILE C CA 1
ATOM 3713 C C . ILE C 1 134 ? 26.440 -21.940 14.781 1.00 55.75 370 ILE C C 1
ATOM 3714 O O . ILE C 1 134 ? 26.166 -20.894 14.186 1.00 56.16 370 ILE C O 1
ATOM 3719 N N . ASP C 1 135 ? 26.375 -22.071 16.102 1.00 87.35 371 ASP C N 1
ATOM 3720 C CA . ASP C 1 135 ? 25.884 -20.997 16.949 1.00 86.81 371 ASP C CA 1
ATOM 3721 C C . ASP C 1 135 ? 26.663 -19.691 16.790 1.00 86.78 371 ASP C C 1
ATOM 3722 O O . ASP C 1 135 ? 26.057 -18.631 16.619 1.00 85.62 371 ASP C O 1
ATOM 3727 N N . GLN C 1 136 ? 27.992 -19.759 16.820 1.00 88.41 372 GLN C N 1
ATOM 3728 C CA . GLN C 1 136 ? 28.775 -18.535 16.710 1.00 89.46 372 GLN C CA 1
ATOM 3729 C C . GLN C 1 136 ? 28.667 -17.883 15.329 1.00 87.73 372 GLN C C 1
ATOM 3730 O O . GLN C 1 136 ? 28.639 -16.664 15.229 1.00 87.45 372 GLN C O 1
ATOM 3736 N N . GLU C 1 137 ? 28.564 -18.689 14.277 1.00 87.24 373 GLU C N 1
ATOM 3737 C CA . GLU C 1 137 ? 28.370 -18.144 12.941 1.00 86.60 373 GLU C CA 1
ATOM 3738 C C . GLU C 1 137 ? 27.005 -17.465 12.800 1.00 86.15 373 GLU C C 1
ATOM 3739 O O . GLU C 1 137 ? 26.901 -16.410 12.176 1.00 86.18 373 GLU C O 1
ATOM 3745 N N . ILE C 1 138 ? 25.971 -18.070 13.385 1.00 86.36 374 ILE C N 1
ATOM 3746 C CA . ILE C 1 138 ? 24.641 -17.457 13.429 1.00 86.71 374 ILE C CA 1
ATOM 3747 C C . ILE C 1 138 ? 24.709 -16.156 14.229 1.00 88.08 374 ILE C C 1
ATOM 3748 O O . ILE C 1 138 ? 24.196 -15.129 13.789 1.00 88.66 374 ILE C O 1
ATOM 3753 N N . LYS C 1 139 ? 25.357 -16.213 15.390 1.00 89.61 375 LYS C N 1
ATOM 3754 C CA . LYS C 1 139 ? 25.486 -15.063 16.277 1.00 91.59 375 LYS C CA 1
ATOM 3755 C C . LYS C 1 139 ? 26.243 -13.913 15.601 1.00 93.62 375 LYS C C 1
ATOM 3756 O O . LYS C 1 139 ? 25.890 -12.747 15.780 1.00 94.39 375 LYS C O 1
ATOM 3762 N N . GLU C 1 140 ? 27.272 -14.249 14.821 1.00 95.16 376 GLU C N 1
ATOM 3763 C CA . GLU C 1 140 ? 28.021 -13.252 14.060 1.00 97.61 376 GLU C CA 1
ATOM 3764 C C . GLU C 1 140 ? 27.151 -12.598 12.995 1.00 97.86 376 GLU C C 1
ATOM 3765 O O . GLU C 1 140 ? 27.046 -11.375 12.950 1.00 99.16 376 GLU C O 1
ATOM 3771 N N . TYR C 1 141 ? 26.526 -13.417 12.152 1.00 97.41 377 TYR C N 1
ATOM 3772 C CA . TYR C 1 141 ? 25.649 -12.917 11.101 1.00 98.85 377 TYR C CA 1
ATOM 3773 C C . TYR C 1 141 ? 24.541 -12.006 11.639 1.00 100.11 377 TYR C C 1
ATOM 3774 O O . TYR C 1 141 ? 24.186 -11.022 10.996 1.00 101.78 377 TYR C O 1
ATOM 3783 N N . GLU C 1 142 ? 24.017 -12.327 12.822 1.00 100.32 378 GLU C N 1
ATOM 3784 C CA . GLU C 1 142 ? 22.936 -11.546 13.444 1.00 101.91 378 GLU C CA 1
ATOM 3785 C C . GLU C 1 142 ? 23.405 -10.233 14.082 1.00 104.50 378 GLU C C 1
ATOM 3786 O O . GLU C 1 142 ? 22.751 -9.197 13.918 1.00 106.12 378 GLU C O 1
ATOM 3792 N N . ARG C 1 143 ? 24.530 -10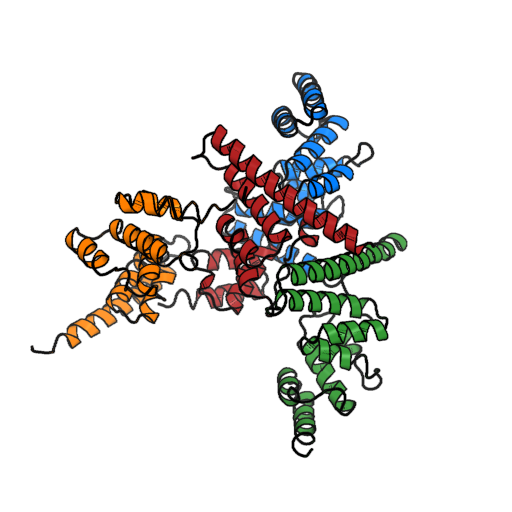.276 14.798 1.00 105.95 379 ARG C N 1
ATOM 3793 C CA . ARG C 1 143 ? 25.140 -9.064 15.362 1.00 109.23 379 ARG C CA 1
ATOM 3794 C C . ARG C 1 143 ? 25.658 -8.134 14.248 1.00 112.10 379 ARG C C 1
ATOM 3795 O O . ARG C 1 143 ? 25.813 -6.929 14.458 1.00 114.87 379 ARG C O 1
ATOM 3803 N N . GLU C 1 144 ? 25.902 -8.707 13.068 1.00 112.00 380 GLU C N 1
ATOM 3804 C CA . GLU C 1 144 ? 26.299 -7.955 11.877 1.00 114.82 380 GLU C CA 1
ATOM 3805 C C . GLU C 1 144 ? 25.084 -7.350 11.173 1.00 115.93 380 GLU C C 1
ATOM 3806 O O . GLU C 1 144 ? 25.202 -6.312 10.524 1.00 119.04 380 GLU C O 1
ATOM 3812 N N . ARG C 1 145 ? 23.926 -8.004 11.298 1.00 114.07 381 ARG C N 1
ATOM 3813 C CA . ARG C 1 145 ? 22.677 -7.518 10.696 1.00 115.59 381 ARG C CA 1
ATOM 3814 C C . ARG C 1 145 ? 22.164 -6.254 11.384 1.00 118.03 381 ARG C C 1
ATOM 3815 O O . ARG C 1 145 ? 21.668 -5.340 10.719 1.00 121.01 381 ARG C O 1
ATOM 3823 N N . LYS C 1 146 ? 22.284 -6.215 12.711 1.00 117.22 382 LYS C N 1
ATOM 3824 C CA . LYS C 1 146 ? 21.912 -5.035 13.499 1.00 119.67 382 LYS C CA 1
ATOM 3825 C C . LYS C 1 146 ? 22.822 -3.816 13.246 1.00 124.03 382 LYS C C 1
ATOM 3826 O O . LYS C 1 146 ? 22.454 -2.687 13.585 1.00 126.83 382 LYS C O 1
ATOM 3832 N N . GLU C 1 147 ? 23.992 -4.052 12.640 1.00 125.10 383 GLU C N 1
ATOM 3833 C CA . GLU C 1 147 ? 24.880 -2.979 12.166 1.00 129.83 383 GLU C CA 1
ATOM 3834 C C . GLU C 1 147 ? 24.226 -2.225 11.020 1.00 133.29 383 GLU C C 1
ATOM 3835 O O . GLU C 1 147 ? 24.263 -0.995 10.980 1.00 137.79 383 GLU C O 1
ATOM 3841 N N . SER C 1 148 ? 23.651 -2.976 10.082 1.00 131.89 384 SER C N 1
ATOM 3842 C CA . SER C 1 148 ? 22.917 -2.405 8.956 1.00 135.55 384 SER C CA 1
ATOM 3843 C C . SER C 1 148 ? 21.681 -1.652 9.446 1.00 137.52 384 SER C C 1
ATOM 3844 O O . SER C 1 148 ? 21.313 -0.614 8.887 1.00 142.31 384 SER C O 1
ATOM 3847 N N . GLU C 1 149 ? 21.062 -2.178 10.501 1.00 134.25 385 GLU C N 1
ATOM 3848 C CA . GLU C 1 149 ? 19.831 -1.622 11.059 1.00 135.46 385 GLU C CA 1
ATOM 3849 C C . GLU C 1 149 ? 20.070 -0.313 11.814 1.00 138.78 385 GLU C C 1
ATOM 3850 O O . GLU C 1 149 ? 19.270 0.621 11.712 1.00 142.41 385 GLU C O 1
ATOM 3856 N N . ALA C 1 150 ? 21.172 -0.252 12.562 1.00 138.08 386 ALA C N 1
ATOM 3857 C CA . ALA C 1 150 ? 21.544 0.956 13.305 1.00 141.56 386 ALA C CA 1
ATOM 3858 C C . ALA C 1 150 ? 22.101 2.085 12.423 1.00 147.62 386 ALA C C 1
ATOM 3859 O O . ALA C 1 150 ? 21.967 3.258 12.774 1.00 151.92 386 ALA C O 1
ATOM 3861 N N . GLN C 1 151 ? 22.710 1.734 11.288 1.00 148.28 387 GLN C N 1
ATOM 3862 C CA . GLN C 1 151 ? 23.361 2.718 10.402 1.00 154.25 387 GLN C CA 1
ATOM 3863 C C . GLN C 1 151 ? 22.439 3.446 9.404 1.00 159.02 387 GLN C C 1
ATOM 3864 O O . GLN C 1 151 ? 22.800 4.514 8.893 1.00 165.21 387 GLN C O 1
ATOM 3870 N N . LEU C 1 152 ? 21.273 2.865 9.117 1.00 156.78 388 LEU C N 1
ATOM 3871 C CA . LEU C 1 152 ? 20.211 3.587 8.403 1.00 161.68 388 LEU C CA 1
ATOM 3872 C C . LEU C 1 152 ? 19.440 4.426 9.427 1.00 163.36 388 LEU C C 1
ATOM 3873 O O . LEU C 1 152 ? 18.927 5.506 9.108 1.00 169.44 388 LEU C O 1
ATOM 3878 N N . GLU C 1 153 ? 19.385 3.913 10.658 1.00 158.12 389 GLU C N 1
ATOM 3879 C CA . GLU C 1 153 ? 18.808 4.608 11.808 1.00 158.60 389 GLU C CA 1
ATOM 3880 C C . GLU C 1 153 ? 19.713 5.753 12.282 1.00 163.04 389 GLU C C 1
ATOM 3881 O O . GLU C 1 153 ? 19.760 6.826 11.675 1.00 169.54 389 GLU C O 1
ATOM 3887 N N . THR D 1 4 ? -19.043 -43.550 25.128 1.00 83.60 0 THR D N 1
ATOM 3888 C CA . THR D 1 4 ? -17.972 -43.438 26.160 1.00 82.77 0 THR D CA 1
ATOM 3889 C C . THR D 1 4 ? -16.837 -42.529 25.692 1.00 80.82 0 THR D C 1
ATOM 3890 O O . THR D 1 4 ? -16.687 -41.411 26.185 1.00 79.77 0 THR D O 1
ATOM 3894 N N . ALA D 1 5 ? -16.007 -42.848 28.159 1.00 62.68 241 ALA D N 1
ATOM 3895 C CA . ALA D 1 5 ? -15.205 -41.755 28.706 1.00 60.58 241 ALA D CA 1
ATOM 3896 C C . ALA D 1 5 ? -13.845 -41.782 28.045 1.00 59.02 241 ALA D C 1
ATOM 3897 O O . ALA D 1 5 ? -13.080 -42.744 28.187 1.00 59.39 241 ALA D O 1
ATOM 3899 N N . GLN D 1 6 ? -13.557 -40.735 27.292 1.00 57.33 242 GLN D N 1
ATOM 3900 C CA . GLN D 1 6 ? -12.243 -40.595 26.691 1.00 56.51 242 GLN D CA 1
ATOM 3901 C C . GLN D 1 6 ? -11.699 -39.173 26.975 1.00 53.97 242 GLN D C 1
ATOM 3902 O O . GLN D 1 6 ? -11.498 -38.388 26.048 1.00 53.16 242 GLN D O 1
ATOM 3908 N N . PRO D 1 7 ? -11.476 -38.834 28.268 1.00 53.04 243 PRO D N 1
ATOM 3909 C CA . PRO D 1 7 ? -11.050 -37.460 28.605 1.00 51.21 243 PRO D CA 1
ATOM 3910 C C . PRO D 1 7 ? -9.712 -37.037 27.992 1.00 49.55 243 PRO D C 1
ATOM 3911 O O . PRO D 1 7 ? -9.528 -35.869 27.650 1.00 48.56 243 PRO D O 1
ATOM 3915 N N A LYS D 1 8 ? -8.798 -37.990 27.840 0.50 49.69 244 LYS D N 1
ATOM 3916 N N B LYS D 1 8 ? -8.790 -37.986 27.868 0.50 49.78 244 LYS D N 1
ATOM 3917 C CA A LYS D 1 8 ? -7.501 -37.744 27.217 0.50 48.82 244 LYS D CA 1
ATOM 3918 C CA B LYS D 1 8 ? -7.442 -37.698 27.396 0.50 48.99 244 LYS D CA 1
ATOM 3919 C C A LYS D 1 8 ? -7.679 -37.338 25.753 0.50 48.27 244 LYS D C 1
ATOM 3920 C C B LYS D 1 8 ? -7.468 -37.291 25.920 0.50 48.25 244 LYS D C 1
ATOM 3921 O O A LYS D 1 8 ? -7.245 -36.256 25.338 0.50 46.77 244 LYS D O 1
ATOM 3922 O O B LYS D 1 8 ? -6.862 -36.286 25.527 0.50 46.59 244 LYS D O 1
ATOM 3933 N N A GLN D 1 9 ? -8.331 -38.223 24.998 0.50 49.29 245 GLN D N 1
ATOM 3934 N N B GLN D 1 9 ? -8.209 -38.060 25.122 0.50 49.26 245 GLN D N 1
ATOM 3935 C CA A GLN D 1 9 ? -8.713 -38.009 23.601 0.50 49.32 245 GLN D CA 1
ATOM 3936 C CA B GLN D 1 9 ? -8.371 -37.774 23.702 0.50 49.04 245 GLN D CA 1
ATOM 3937 C C A GLN D 1 9 ? -9.226 -36.589 23.384 0.50 48.92 245 GLN D C 1
ATOM 3938 C C B GLN D 1 9 ? -9.080 -36.438 23.482 0.50 48.83 245 GLN D C 1
ATOM 3939 O O A GLN D 1 9 ? -8.786 -35.891 22.470 0.50 48.53 245 GLN D O 1
ATOM 3940 O O B GLN D 1 9 ? -8.659 -35.652 22.627 0.50 48.23 245 GLN D O 1
ATOM 3951 N N . GLU D 1 10 ? -10.130 -36.160 24.255 1.00 49.36 246 GLU D N 1
ATOM 3952 C CA . GLU D 1 10 ? -10.763 -34.834 24.192 1.00 49.66 246 GLU D CA 1
ATOM 3953 C C . GLU D 1 10 ? -9.810 -33.655 24.501 1.00 47.88 246 GLU D C 1
ATOM 3954 O O . GLU D 1 10 ? -9.875 -32.611 23.842 1.00 48.07 246 GLU D O 1
ATOM 3960 N N . ALA D 1 11 ? -8.937 -33.824 25.492 1.00 46.69 247 ALA D N 1
ATOM 3961 C CA . ALA D 1 11 ? -7.967 -32.787 25.874 1.00 44.77 247 ALA D CA 1
ATOM 3962 C C . ALA D 1 11 ? -6.968 -32.505 24.757 1.00 43.59 247 ALA D C 1
ATOM 3963 O O . ALA D 1 11 ? -6.587 -31.353 24.547 1.00 42.90 247 ALA D O 1
ATOM 3965 N N . TYR D 1 12 ? -6.564 -33.563 24.046 1.00 43.32 248 TYR D N 1
ATOM 3966 C CA . TYR D 1 12 ? -5.723 -33.456 22.851 1.00 42.46 248 TYR D CA 1
ATOM 3967 C C . TYR D 1 12 ? -6.363 -32.627 21.741 1.00 42.62 248 TYR D C 1
ATOM 3968 O O . TYR D 1 12 ? -5.679 -31.837 21.098 1.00 42.35 248 TYR D O 1
ATOM 3977 N N . ILE D 1 13 ? -7.664 -32.820 21.515 1.00 43.05 249 ILE D N 1
ATOM 3978 C CA . ILE D 1 13 ? -8.383 -32.065 20.511 1.00 43.34 249 ILE D CA 1
ATOM 3979 C C . ILE D 1 13 ? -8.462 -30.631 21.009 1.00 43.11 249 ILE D C 1
ATOM 3980 O O . ILE D 1 13 ? -8.190 -29.683 20.268 1.00 42.89 249 ILE D O 1
ATOM 3985 N N . GLN D 1 14 ? -8.806 -30.483 22.279 1.00 43.18 250 GLN D N 1
ATOM 3986 C CA . GLN D 1 14 ? -8.913 -29.160 22.880 1.00 43.89 250 GLN D CA 1
ATOM 3987 C C . GLN D 1 14 ? -7.590 -28.368 22.873 1.00 42.04 250 GLN D C 1
ATOM 3988 O O . GLN D 1 14 ? -7.585 -27.177 22.563 1.00 41.94 250 GLN D O 1
ATOM 3994 N N . SER D 1 15 ? -6.473 -29.027 23.172 1.00 40.91 251 SER D N 1
ATOM 3995 C CA . SER D 1 15 ? -5.187 -28.333 23.153 1.00 40.20 251 SER D CA 1
ATOM 3996 C C . SER D 1 15 ? -4.762 -27.967 21.735 1.00 39.41 251 SER D C 1
ATOM 3997 O O . SER D 1 15 ? -4.074 -26.960 21.538 1.00 39.32 251 SER D O 1
ATOM 4000 N N . THR D 1 16 ? -5.171 -28.786 20.764 1.00 38.28 252 THR D N 1
ATOM 4001 C CA . THR D 1 16 ? -4.886 -28.518 19.383 1.00 37.46 252 THR D CA 1
ATOM 4002 C C . THR D 1 16 ? -5.643 -27.259 18.984 1.00 38.19 252 THR D C 1
ATOM 4003 O O . THR D 1 16 ? -5.061 -26.348 18.388 1.00 38.77 252 THR D O 1
ATOM 4007 N N . GLU D 1 17 ? -6.922 -27.183 19.345 1.00 37.63 253 GLU D N 1
ATOM 4008 C CA . GLU D 1 17 ? -7.715 -26.011 19.030 1.00 37.82 253 GLU D CA 1
ATOM 4009 C C . GLU D 1 17 ? -7.119 -24.721 19.620 1.00 37.26 253 GLU D C 1
ATOM 4010 O O . GLU D 1 17 ? -7.181 -23.656 19.006 1.00 36.93 253 GLU D O 1
ATOM 4016 N N . LEU D 1 18 ? -6.566 -24.816 20.823 1.00 37.18 254 LEU D N 1
ATOM 4017 C CA . LEU D 1 18 ? -6.012 -23.636 21.496 1.00 37.18 254 LEU D CA 1
ATOM 4018 C C . LEU D 1 18 ? -4.643 -23.300 20.923 1.00 36.73 254 LEU D C 1
ATOM 4019 O O . LEU D 1 18 ? -4.347 -22.131 20.672 1.00 36.97 254 LEU D O 1
ATOM 4024 N N . PHE D 1 19 ? -3.850 -24.329 20.650 1.00 35.94 255 PHE D N 1
ATOM 4025 C CA . PHE D 1 19 ? -2.524 -24.120 20.093 1.00 36.41 255 PHE D CA 1
ATOM 4026 C C . PHE D 1 19 ? -2.531 -23.462 18.729 1.00 37.86 255 PHE D C 1
ATOM 4027 O O . PHE D 1 19 ? -1.741 -22.537 18.465 1.00 38.26 255 PHE D O 1
ATOM 4035 N N . LEU D 1 20 ? -3.425 -23.934 17.858 1.00 38.97 256 LEU D N 1
ATOM 4036 C CA . LEU D 1 20 ? -3.561 -23.388 16.509 1.00 39.62 256 LEU D CA 1
ATOM 4037 C C . LEU D 1 20 ? -3.935 -21.904 16.513 1.00 40.45 256 LEU D C 1
ATOM 4038 O O . LEU D 1 20 ? -3.821 -21.239 15.485 1.00 40.40 256 LEU D O 1
ATOM 4043 N N . GLN D 1 21 ? -4.353 -21.420 17.690 1.00 40.63 257 GLN D N 1
ATOM 4044 C CA . GLN D 1 21 ? -4.710 -20.032 17.970 1.00 41.75 257 GLN D CA 1
ATOM 4045 C C . GLN D 1 21 ? -3.678 -19.309 18.824 1.00 41.57 257 GLN D C 1
ATOM 4046 O O . GLN D 1 21 ? -3.944 -18.180 19.277 1.00 41.55 257 GLN D O 1
ATOM 4052 N N . ASN D 1 22 ? -2.564 -19.985 19.128 1.00 40.73 258 ASN D N 1
ATOM 4053 C CA . ASN D 1 22 ? -1.488 -19.425 19.966 1.00 39.94 258 ASN D CA 1
ATOM 4054 C C . ASN D 1 22 ? -1.904 -19.196 21.412 1.00 39.68 258 ASN D C 1
ATOM 4055 O O . ASN D 1 22 ? -1.393 -18.311 22.078 1.00 39.70 258 ASN D O 1
ATOM 4060 N N . LYS D 1 23 ? -2.843 -19.982 21.902 1.00 39.63 259 LYS D N 1
ATOM 4061 C CA . LYS D 1 23 ? -3.292 -19.813 23.281 1.00 40.24 259 LYS D CA 1
ATOM 4062 C C . LYS D 1 23 ? -2.456 -20.684 24.202 1.00 39.82 259 LYS D C 1
ATOM 4063 O O . LYS D 1 23 ? -2.941 -21.660 24.782 1.00 40.19 259 LYS D O 1
ATOM 4069 N N . TYR D 1 24 ? -1.188 -20.310 24.322 1.00 39.90 260 TYR D N 1
ATOM 4070 C CA . TYR D 1 24 ? -0.197 -21.102 25.042 1.00 39.37 260 TYR D CA 1
ATOM 4071 C C . TYR D 1 24 ? -0.613 -21.437 26.485 1.00 39.28 260 TYR D C 1
ATOM 4072 O O . TYR D 1 24 ? -0.598 -22.604 26.868 1.00 38.58 260 TYR D O 1
ATOM 4081 N N . SER D 1 25 ? -1.009 -20.425 27.255 1.00 39.78 261 SER D N 1
ATOM 4082 C CA . SER D 1 25 ? -1.383 -20.620 28.653 1.00 40.70 261 SER D CA 1
ATOM 4083 C C . SER D 1 25 ? -2.473 -21.667 28.752 1.00 40.98 261 SER D C 1
ATOM 4084 O O . SER D 1 25 ? -2.423 -22.562 29.596 1.00 41.37 261 SER D O 1
ATOM 4087 N N . ASP D 1 26 ? -3.441 -21.575 27.855 1.00 41.91 262 ASP D N 1
ATOM 4088 C CA . ASP D 1 26 ? -4.617 -22.428 27.907 1.00 42.52 262 ASP D CA 1
ATOM 4089 C C . ASP D 1 26 ? -4.291 -23.853 27.477 1.00 41.07 262 ASP D C 1
ATOM 4090 O O . ASP D 1 26 ? -4.906 -24.803 27.971 1.00 41.63 262 ASP D O 1
ATOM 4095 N N . VAL D 1 27 ? -3.325 -24.000 26.565 1.00 39.39 263 VAL D N 1
ATOM 4096 C CA . VAL D 1 27 ? -2.811 -25.308 26.188 1.00 38.11 263 VAL D CA 1
ATOM 4097 C C . VAL D 1 27 ? -2.214 -25.978 27.409 1.00 38.21 263 VAL D C 1
ATOM 4098 O O . VAL D 1 27 ? -2.482 -27.149 27.669 1.00 38.58 263 VAL D O 1
ATOM 4102 N N . ILE D 1 28 ? -1.421 -25.206 28.156 1.00 38.11 264 ILE D N 1
ATOM 4103 C CA . ILE D 1 28 ? -0.725 -25.666 29.350 1.00 37.91 264 ILE D CA 1
ATOM 4104 C C . ILE D 1 28 ? -1.693 -26.162 30.415 1.00 39.21 264 ILE D C 1
ATOM 4105 O O . ILE D 1 28 ? -1.533 -27.277 30.875 1.00 38.55 264 ILE D O 1
ATOM 4110 N N . THR D 1 29 ? -2.709 -25.370 30.773 1.00 40.37 265 THR D N 1
ATOM 4111 C CA . THR D 1 29 ? -3.670 -25.826 31.769 1.00 42.58 265 THR D CA 1
ATOM 4112 C C . THR D 1 29 ? -4.555 -26.976 31.288 1.00 42.48 265 THR D C 1
ATOM 4113 O O . THR D 1 29 ? -4.966 -27.826 32.081 1.00 43.52 265 THR D O 1
ATOM 4117 N N . THR D 1 30 ? -4.811 -27.041 29.989 1.00 42.20 266 THR D N 1
ATOM 4118 C CA . THR D 1 30 ? -5.554 -28.180 29.436 1.00 41.74 266 THR D CA 1
ATOM 4119 C C . THR D 1 30 ? -4.822 -29.498 29.677 1.00 41.53 266 THR D C 1
ATOM 4120 O O . THR D 1 30 ? -5.444 -30.523 29.940 1.00 41.40 266 THR D O 1
ATOM 4124 N N . LEU D 1 31 ? -3.497 -29.446 29.632 1.00 40.94 267 LEU D N 1
ATOM 4125 C CA . LEU D 1 31 ? -2.706 -30.650 29.614 1.00 41.06 267 LEU D CA 1
ATOM 4126 C C . LEU D 1 31 ? -2.008 -30.929 30.920 1.00 42.27 267 LEU D C 1
ATOM 4127 O O . LEU D 1 31 ? -1.291 -31.915 31.025 1.00 43.54 267 LEU D O 1
ATOM 4132 N N . GLU D 1 32 ? -2.238 -30.091 31.931 1.00 43.39 268 GLU D N 1
ATOM 4133 C CA . GLU D 1 32 ? -1.442 -30.138 33.149 1.00 43.42 268 GLU D CA 1
ATOM 4134 C C . GLU D 1 32 ? -1.532 -31.456 33.932 1.00 43.70 268 GLU D C 1
ATOM 4135 O O . GLU D 1 32 ? -0.554 -31.863 34.547 1.00 43.45 268 GLU D O 1
ATOM 4141 N N . ASP D 1 33 ? -2.677 -32.134 33.899 1.00 43.98 269 ASP D N 1
ATOM 4142 C CA . ASP D 1 33 ? -2.822 -33.391 34.636 1.00 44.54 269 ASP D CA 1
ATOM 4143 C C . ASP D 1 33 ? -2.289 -34.606 33.894 1.00 44.11 269 ASP D C 1
ATOM 4144 O O . ASP D 1 33 ? -2.455 -35.737 34.358 1.00 44.55 269 ASP D O 1
ATOM 4149 N N . TYR D 1 34 ? -1.660 -34.374 32.748 1.00 42.75 270 TYR D N 1
ATOM 4150 C CA . TYR D 1 34 ? -1.269 -35.455 31.856 1.00 43.23 270 TYR D CA 1
ATOM 4151 C C . TYR D 1 34 ? 0.252 -35.630 31.792 1.00 42.80 270 TYR D C 1
ATOM 4152 O O . TYR D 1 34 ? 0.995 -34.642 31.797 1.00 41.56 270 TYR D O 1
ATOM 4161 N N . ALA D 1 35 ? 0.686 -36.890 31.708 1.00 43.25 271 ALA D N 1
ATOM 4162 C CA . ALA D 1 35 ? 2.094 -37.249 31.636 1.00 43.67 271 ALA D CA 1
ATOM 4163 C C . ALA D 1 35 ? 2.595 -37.011 30.236 1.00 43.41 271 ALA D C 1
ATOM 4164 O O . ALA D 1 35 ? 2.045 -37.551 29.290 1.00 44.74 271 ALA D O 1
ATOM 4166 N N . PRO D 1 36 ? 3.656 -36.209 30.097 1.00 43.45 272 PRO D N 1
ATOM 4167 C CA . PRO D 1 36 ? 4.176 -35.843 28.781 1.00 43.21 272 PRO D CA 1
ATOM 4168 C C . PRO D 1 36 ? 4.792 -37.013 28.018 1.00 44.20 272 PRO D C 1
ATOM 4169 O O . PRO D 1 36 ? 4.765 -37.011 26.793 1.00 44.38 272 PRO D O 1
ATOM 4173 N N . GLU D 1 37 ? 5.326 -37.999 28.733 1.00 45.19 273 GLU D N 1
ATOM 4174 C CA . GLU D 1 37 ? 6.022 -39.116 28.115 1.00 47.40 273 GLU D CA 1
ATOM 4175 C C . GLU D 1 37 ? 5.060 -39.985 27.287 1.00 49.53 273 GLU D C 1
ATOM 4176 O O . GLU D 1 37 ? 5.469 -40.635 26.337 1.00 50.19 273 GLU D O 1
ATOM 4182 N N . ASP D 1 38 ? 3.779 -39.988 27.639 1.00 51.35 274 ASP D N 1
ATOM 4183 C CA . ASP D 1 38 ? 2.829 -40.798 26.888 1.00 53.84 274 ASP D CA 1
ATOM 4184 C C . ASP D 1 38 ? 2.048 -40.041 25.806 1.00 52.52 274 ASP D C 1
ATOM 4185 O O . ASP D 1 38 ? 1.216 -40.625 25.114 1.00 54.42 274 ASP D O 1
ATOM 4190 N N . MET D 1 39 ? 2.313 -38.751 25.664 1.00 49.80 275 MET D N 1
ATOM 4191 C CA . MET D 1 39 ? 1.616 -37.953 24.681 1.00 47.27 275 MET D CA 1
ATOM 4192 C C . MET D 1 39 ? 2.046 -38.299 23.260 1.00 46.42 275 MET D C 1
ATOM 4193 O O . MET D 1 39 ? 3.213 -38.615 23.026 1.00 47.02 275 MET D O 1
ATOM 4198 N N . PRO D 1 40 ? 1.119 -38.228 22.296 1.00 45.01 276 PRO D N 1
ATOM 4199 C CA . PRO D 1 40 ? 1.563 -38.298 20.915 1.00 44.47 276 PRO D CA 1
ATOM 4200 C C . PRO D 1 40 ? 2.531 -37.151 20.607 1.00 43.40 276 PRO D C 1
ATOM 4201 O O . PRO D 1 40 ? 2.442 -36.052 21.189 1.00 42.65 276 PRO D O 1
ATOM 4205 N N . TYR D 1 41 ? 3.445 -37.414 19.688 1.00 43.14 277 TYR D N 1
ATOM 4206 C CA . TYR D 1 41 ? 4.509 -36.493 19.338 1.00 41.84 277 TYR D CA 1
ATOM 4207 C C . TYR D 1 41 ? 3.998 -35.089 18.973 1.00 40.68 277 TYR D C 1
ATOM 4208 O O . TYR D 1 41 ? 4.538 -34.082 19.439 1.00 40.43 277 TYR D O 1
ATOM 4217 N N . VAL D 1 42 ? 2.914 -35.000 18.209 1.00 40.14 278 VAL D N 1
ATOM 4218 C CA . VAL D 1 42 ? 2.351 -33.692 17.887 1.00 38.43 278 VAL D CA 1
ATOM 4219 C C . VAL D 1 42 ? 1.872 -32.966 19.152 1.00 37.99 278 VAL D C 1
ATOM 4220 O O . VAL D 1 42 ? 1.942 -31.738 19.226 1.00 37.70 278 VAL D O 1
ATOM 4224 N N . ILE D 1 43 ? 1.391 -33.710 20.150 1.00 37.60 279 ILE D N 1
ATOM 4225 C CA . ILE D 1 43 ? 0.891 -33.088 21.375 1.00 37.13 279 ILE D CA 1
ATOM 4226 C C . ILE D 1 43 ? 2.082 -32.656 22.256 1.00 37.55 279 ILE D C 1
ATOM 4227 O O . ILE D 1 43 ? 2.095 -31.551 22.799 1.00 36.54 279 ILE D O 1
ATOM 4232 N N . GLN D 1 44 ? 3.097 -33.512 22.363 1.00 37.71 280 GLN D N 1
ATOM 4233 C CA . GLN D 1 44 ? 4.351 -33.083 22.958 1.00 37.74 280 GLN D CA 1
ATOM 4234 C C . GLN D 1 44 ? 4.844 -31.769 22.325 1.00 37.91 280 GLN D C 1
ATOM 4235 O O . GLN D 1 44 ? 5.319 -30.878 23.035 1.00 37.23 280 GLN D O 1
ATOM 4241 N N . TYR D 1 45 ? 4.709 -31.658 20.998 1.00 38.46 281 TYR D N 1
ATOM 4242 C CA . TYR D 1 45 ? 5.120 -30.470 20.248 1.00 38.27 281 TYR D CA 1
ATOM 4243 C C . TYR D 1 45 ? 4.350 -29.241 20.688 1.00 38.07 281 TYR D C 1
ATOM 4244 O O . TYR D 1 45 ? 4.943 -28.180 20.922 1.00 38.34 281 TYR D O 1
ATOM 4253 N N . GLU D 1 46 ? 3.026 -29.388 20.787 1.00 37.44 282 GLU D N 1
ATOM 4254 C CA . GLU D 1 46 ? 2.146 -28.306 21.200 1.00 36.42 282 GLU D CA 1
ATOM 4255 C C . GLU D 1 46 ? 2.501 -27.813 22.599 1.00 36.14 282 GLU D C 1
ATOM 4256 O O . GLU D 1 46 ? 2.620 -26.595 22.818 1.00 36.26 282 GLU D O 1
ATOM 4262 N N . LEU D 1 47 ? 2.650 -28.750 23.537 1.00 35.37 283 LEU D N 1
ATOM 4263 C CA . LEU D 1 47 ? 2.925 -28.426 24.937 1.00 35.50 283 LEU D CA 1
ATOM 4264 C C . LEU D 1 47 ? 4.306 -27.781 25.092 1.00 35.14 283 LEU D C 1
ATOM 4265 O O . LEU D 1 47 ? 4.450 -26.712 25.685 1.00 34.95 283 LEU D O 1
ATOM 4270 N N . ALA D 1 48 ? 5.302 -28.412 24.482 1.00 35.32 284 ALA D N 1
ATOM 4271 C CA . ALA D 1 48 ? 6.664 -27.960 24.589 1.00 35.25 284 ALA D CA 1
ATOM 4272 C C . ALA D 1 48 ? 6.789 -26.599 23.953 1.00 35.53 284 ALA D C 1
ATOM 4273 O O . ALA D 1 48 ? 7.439 -25.715 24.520 1.00 36.02 284 ALA D O 1
ATOM 4275 N N . SER D 1 49 ? 6.138 -26.398 22.810 1.00 36.02 285 SER D N 1
ATOM 4276 C CA . SER D 1 49 ? 6.192 -25.076 22.183 1.00 36.67 285 SER D CA 1
ATOM 4277 C C . SER D 1 49 ? 5.564 -24.100 23.115 1.00 36.21 285 SER D C 1
ATOM 4278 O O . SER D 1 49 ? 6.092 -23.010 23.308 1.00 36.62 285 SER D O 1
ATOM 4281 N N . SER D 1 50 ? 4.457 -24.499 23.730 1.00 36.46 286 SER D N 1
ATOM 4282 C CA . SER D 1 50 ? 3.731 -23.570 24.577 1.00 37.14 286 SER D CA 1
ATOM 4283 C C . SER D 1 50 ? 4.585 -23.180 25.784 1.00 37.60 286 SER D C 1
ATOM 4284 O O . SER D 1 50 ? 4.644 -21.998 26.130 1.00 38.77 286 SER D O 1
ATOM 4287 N N . TYR D 1 51 ? 5.273 -24.146 26.396 1.00 36.61 287 TYR D N 1
ATOM 4288 C CA . TYR D 1 51 ? 6.156 -23.807 27.503 1.00 36.72 287 TYR D CA 1
ATOM 4289 C C . TYR D 1 51 ? 7.312 -22.949 27.048 1.00 37.83 287 TYR D C 1
ATOM 4290 O O . TYR D 1 51 ? 7.616 -21.917 27.667 1.00 38.56 287 TYR D O 1
ATOM 4299 N N . VAL D 1 52 ? 7.947 -23.346 25.954 1.00 38.59 288 VAL D N 1
ATOM 4300 C CA . VAL D 1 52 ? 9.134 -22.638 25.526 1.00 39.83 288 VAL D CA 1
ATOM 4301 C C . VAL D 1 52 ? 8.793 -21.203 25.120 1.00 40.75 288 VAL D C 1
ATOM 4302 O O . VAL D 1 52 ? 9.592 -20.298 25.337 1.00 41.35 288 VAL D O 1
ATOM 4306 N N . MET D 1 53 ? 7.596 -20.992 24.568 1.00 40.67 289 MET D N 1
ATOM 4307 C CA . MET D 1 53 ? 7.207 -19.663 24.118 1.00 41.82 289 MET D CA 1
ATOM 4308 C C . MET D 1 53 ? 6.949 -18.735 25.294 1.00 41.68 289 MET D C 1
ATOM 4309 O O . MET D 1 53 ? 7.021 -17.494 25.157 1.00 42.29 289 MET D O 1
ATOM 4314 N N . THR D 1 54 ? 6.640 -19.328 26.443 1.00 40.44 290 THR D N 1
ATOM 4315 C CA . THR D 1 54 ? 6.264 -18.552 27.615 1.00 40.56 290 THR D CA 1
ATOM 4316 C C . THR D 1 54 ? 7.332 -18.624 28.715 1.00 41.10 290 THR D C 1
ATOM 4317 O O . THR D 1 54 ? 7.095 -18.201 29.844 1.00 41.51 290 THR D O 1
ATOM 4321 N N . GLU D 1 55 ? 8.494 -19.185 28.406 1.00 41.27 291 GLU D N 1
ATOM 4322 C CA . GLU D 1 55 ? 9.604 -19.201 29.365 1.00 42.41 291 GLU D CA 1
ATOM 4323 C C . GLU D 1 55 ? 10.230 -17.798 29.439 1.00 43.90 291 GLU D C 1
ATOM 4324 O O . GLU D 1 55 ? 10.567 -17.212 28.417 1.00 44.54 291 GLU D O 1
ATOM 4330 N N . SER D 1 56 ? 10.354 -17.254 30.639 1.00 45.29 292 SER D N 1
ATOM 4331 C CA . SER D 1 56 ? 10.993 -15.936 30.834 1.00 47.72 292 SER D CA 1
ATOM 4332 C C . SER D 1 56 ? 12.478 -15.990 30.603 1.00 47.75 292 SER D C 1
ATOM 4333 O O . SER D 1 56 ? 13.226 -16.109 31.545 1.00 48.70 292 SER D O 1
ATOM 4336 N N . LEU D 1 57 ? 12.894 -15.900 29.355 1.00 48.61 293 LEU D N 1
ATOM 4337 C CA . LEU D 1 57 ? 14.296 -15.861 28.998 1.00 49.41 293 LEU D CA 1
ATOM 4338 C C . LEU D 1 57 ? 14.650 -14.450 28.585 1.00 50.72 293 LEU D C 1
ATOM 4339 O O . LEU D 1 57 ? 13.895 -13.808 27.860 1.00 51.55 293 LEU D O 1
ATOM 4344 N N . THR D 1 58 ? 15.797 -13.957 29.038 1.00 51.76 294 THR D N 1
ATOM 4345 C CA . THR D 1 58 ? 16.340 -12.716 28.477 1.00 53.33 294 THR D CA 1
ATOM 4346 C C . THR D 1 58 ? 16.847 -13.061 27.085 1.00 54.26 294 THR D C 1
ATOM 4347 O O . THR D 1 58 ? 17.026 -14.246 26.741 1.00 53.64 294 THR D O 1
ATOM 4351 N N . GLU D 1 59 ? 17.097 -12.028 26.298 1.00 55.92 295 GLU D N 1
ATOM 4352 C CA . GLU D 1 59 ? 17.682 -12.174 24.986 1.00 57.39 295 GLU D CA 1
ATOM 4353 C C . GLU D 1 59 ? 18.993 -12.991 25.027 1.00 57.37 295 GLU D C 1
ATOM 4354 O O . GLU D 1 59 ? 19.221 -13.847 24.165 1.00 56.98 295 GLU D O 1
ATOM 4360 N N . GLU D 1 60 ? 19.836 -12.734 26.030 1.00 57.56 296 GLU D N 1
ATOM 4361 C CA . GLU D 1 60 ? 21.080 -13.482 26.202 1.00 58.05 296 GLU D CA 1
ATOM 4362 C C . GLU D 1 60 ? 20.824 -14.980 26.430 1.00 56.24 296 GLU D C 1
ATOM 4363 O O . GLU D 1 60 ? 21.446 -15.822 25.768 1.00 55.59 296 GLU D O 1
ATOM 4369 N N . GLN D 1 61 ? 19.915 -15.295 27.361 1.00 54.61 297 GLN D N 1
ATOM 4370 C CA . GLN D 1 61 ? 19.551 -16.682 27.653 1.00 53.15 297 GLN D CA 1
ATOM 4371 C C . GLN D 1 61 ? 19.072 -17.352 26.376 1.00 53.09 297 GLN D C 1
ATOM 4372 O O . GLN D 1 61 ? 19.524 -18.444 26.019 1.00 52.22 297 GLN D O 1
ATOM 4378 N N . ARG D 1 62 ? 18.171 -16.659 25.695 1.00 53.79 298 ARG D N 1
ATOM 4379 C CA . ARG D 1 62 ? 17.602 -17.078 24.435 1.00 55.20 298 ARG D CA 1
ATOM 4380 C C . ARG D 1 62 ? 18.646 -17.452 23.396 1.00 56.26 298 ARG D C 1
ATOM 4381 O O . ARG D 1 62 ? 18.523 -18.479 22.742 1.00 56.09 298 ARG D O 1
ATOM 4389 N N . GLN D 1 63 ? 19.664 -16.617 23.239 1.00 58.32 299 GLN D N 1
ATOM 4390 C CA . GLN D 1 63 ? 20.773 -16.895 22.327 1.00 60.25 299 GLN D CA 1
ATOM 4391 C C . GLN D 1 63 ? 21.556 -18.127 22.760 1.00 59.70 299 GLN D C 1
ATOM 4392 O O . GLN D 1 63 ? 22.120 -18.840 21.940 1.00 60.29 299 GLN D O 1
ATOM 4398 N N . THR D 1 64 ? 21.588 -18.357 24.063 1.00 59.06 300 THR D N 1
ATOM 4399 C CA . THR D 1 64 ? 22.424 -19.366 24.670 1.00 58.97 300 THR D CA 1
ATOM 4400 C C . THR D 1 64 ? 21.814 -20.759 24.581 1.00 57.30 300 THR D C 1
ATOM 4401 O O . THR D 1 64 ? 22.536 -21.701 24.286 1.00 58.50 300 THR D O 1
ATOM 4405 N N . VAL D 1 65 ? 20.511 -20.893 24.846 1.00 55.06 301 VAL D N 1
ATOM 4406 C CA . VAL D 1 65 ? 19.886 -22.221 25.001 1.00 52.74 301 VAL D CA 1
ATOM 4407 C C . VAL D 1 65 ? 19.251 -22.762 23.727 1.00 52.71 301 VAL D C 1
ATOM 4408 O O . VAL D 1 65 ? 18.892 -21.998 22.832 1.00 53.69 301 VAL D O 1
ATOM 4412 N N . SER D 1 66 ? 19.108 -24.084 23.655 1.00 51.90 302 SER D N 1
ATOM 4413 C CA . SER D 1 66 ? 18.458 -24.745 22.519 1.00 51.78 302 SER D CA 1
ATOM 4414 C C . SER D 1 66 ? 16.954 -24.732 22.730 1.00 51.03 302 SER D C 1
ATOM 4415 O O . SER D 1 66 ? 16.377 -25.742 23.144 1.00 50.15 302 SER D O 1
ATOM 4418 N N . ASN D 1 67 ? 16.323 -23.593 22.457 1.00 51.06 303 ASN D N 1
ATOM 4419 C CA . ASN D 1 67 ? 14.901 -23.442 22.706 1.00 50.21 303 ASN D CA 1
ATOM 4420 C C . ASN D 1 67 ? 14.069 -23.471 21.420 1.00 50.56 303 ASN D C 1
ATOM 4421 O O . ASN D 1 67 ? 12.897 -23.117 21.431 1.00 50.61 303 ASN D O 1
ATOM 4426 N N . ASN D 1 68 ? 14.660 -23.871 20.305 1.00 51.06 304 ASN D N 1
ATOM 4427 C CA . ASN D 1 68 ? 13.862 -24.018 19.112 1.00 51.47 304 ASN D CA 1
ATOM 4428 C C . ASN D 1 68 ? 13.150 -25.370 19.097 1.00 50.02 304 ASN D C 1
ATOM 4429 O O . ASN D 1 68 ? 13.778 -26.405 19.352 1.00 50.33 304 ASN D O 1
ATOM 4434 N N . ILE D 1 69 ? 11.845 -25.357 18.809 1.00 48.16 305 ILE D N 1
ATOM 4435 C CA . ILE D 1 69 ? 11.027 -26.582 18.781 1.00 46.12 305 ILE D CA 1
ATOM 4436 C C . ILE D 1 69 ? 10.279 -26.702 17.453 1.00 46.22 305 ILE D C 1
ATOM 4437 O O . ILE D 1 69 ? 9.551 -25.792 17.060 1.00 46.16 305 ILE D O 1
ATOM 4442 N N . THR D 1 70 ? 10.470 -27.822 16.761 1.00 46.42 306 THR D N 1
ATOM 4443 C CA . THR D 1 70 ? 9.819 -28.068 15.473 1.00 46.42 306 THR D CA 1
ATOM 4444 C C . THR D 1 70 ? 9.323 -29.498 15.433 1.00 46.58 306 THR D C 1
ATOM 4445 O O . THR D 1 70 ? 9.613 -30.288 16.345 1.00 45.62 306 THR D O 1
ATOM 4449 N N . LEU D 1 71 ? 8.595 -29.853 14.372 1.00 47.55 307 LEU D N 1
ATOM 4450 C CA . LEU D 1 71 ? 8.152 -31.238 14.229 1.00 48.19 307 LEU D CA 1
ATOM 4451 C C . LEU D 1 71 ? 9.254 -32.147 13.702 1.00 49.81 307 LEU D C 1
ATOM 4452 O O . LEU D 1 71 ? 9.002 -33.297 13.353 1.00 50.68 307 LEU D O 1
ATOM 4457 N N . LYS D 1 72 ? 10.479 -31.626 13.679 1.00 51.05 308 LYS D N 1
ATOM 4458 C CA . LYS D 1 72 ? 11.670 -32.448 13.498 1.00 53.00 308 LYS D CA 1
ATOM 4459 C C . LYS D 1 72 ? 12.507 -32.614 14.784 1.00 52.09 308 LYS D C 1
ATOM 4460 O O . LYS D 1 72 ? 13.390 -33.476 14.850 1.00 52.95 308 LYS D O 1
ATOM 4466 N N . THR D 1 73 ? 12.214 -31.803 15.802 1.00 50.32 309 THR D N 1
ATOM 4467 C CA . THR D 1 73 ? 12.936 -31.821 17.082 1.00 48.63 309 THR D CA 1
ATOM 4468 C C . THR D 1 73 ? 12.745 -33.164 17.826 1.00 48.64 309 THR D C 1
ATOM 4469 O O . THR D 1 73 ? 11.637 -33.719 17.892 1.00 48.11 309 THR D O 1
ATOM 4473 N N . ASP D 1 74 ? 13.834 -33.688 18.373 1.00 48.69 310 ASP D N 1
ATOM 4474 C CA . ASP D 1 74 ? 13.802 -34.941 19.117 1.00 48.93 310 ASP D CA 1
ATOM 4475 C C . ASP D 1 74 ? 12.936 -34.847 20.390 1.00 46.92 310 ASP D C 1
ATOM 4476 O O . ASP D 1 74 ? 12.942 -33.831 21.093 1.00 45.38 310 ASP D O 1
ATOM 4481 N N . GLU D 1 75 ? 12.212 -35.925 20.671 1.00 46.02 311 GLU D N 1
ATOM 4482 C CA . GLU D 1 75 ? 11.368 -36.055 21.853 1.00 45.32 311 GLU D CA 1
ATOM 4483 C C . GLU D 1 75 ? 12.031 -35.500 23.136 1.00 44.42 311 GLU D C 1
ATOM 4484 O O . GLU D 1 75 ? 11.372 -34.816 23.927 1.00 43.97 311 GLU D O 1
ATOM 4490 N N . GLN D 1 76 ? 13.316 -35.792 23.330 1.00 44.20 312 GLN D N 1
ATOM 4491 C CA . GLN D 1 76 ? 14.028 -35.415 24.550 1.00 43.86 312 GLN D CA 1
ATOM 4492 C C . GLN D 1 76 ? 14.059 -33.917 24.807 1.00 42.30 312 GLN D C 1
ATOM 4493 O O . GLN D 1 76 ? 13.872 -33.474 25.944 1.00 41.90 312 GLN D O 1
ATOM 4499 N N . TYR D 1 77 ? 14.262 -33.142 23.749 1.00 41.34 313 TYR D N 1
ATOM 4500 C CA . TYR D 1 77 ? 14.220 -31.688 23.829 1.00 40.21 313 TYR D CA 1
ATOM 4501 C C . TYR D 1 77 ? 12.850 -31.169 24.211 1.00 38.79 313 TYR D C 1
ATOM 4502 O O . TYR D 1 77 ? 12.740 -30.212 24.987 1.00 38.06 313 TYR D O 1
ATOM 4511 N N . MET D 1 78 ? 11.812 -31.813 23.695 1.00 38.03 314 MET D N 1
ATOM 4512 C CA . MET D 1 78 ? 10.458 -31.458 24.064 1.00 37.31 314 MET D CA 1
ATOM 4513 C C . MET D 1 78 ? 10.210 -31.758 25.527 1.00 36.71 314 MET D C 1
ATOM 4514 O O . MET D 1 78 ? 9.664 -30.924 26.250 1.00 36.34 314 MET D O 1
ATOM 4519 N N . LEU D 1 79 ? 10.647 -32.933 25.978 1.00 36.84 315 LEU D N 1
ATOM 4520 C CA . LEU D 1 79 ? 10.485 -33.319 27.370 1.00 36.53 315 LEU D CA 1
ATOM 4521 C C . LEU D 1 79 ? 11.254 -32.390 28.289 1.00 36.27 315 LEU D C 1
ATOM 4522 O O . LEU D 1 79 ? 10.732 -31.979 29.329 1.00 36.40 315 LEU D O 1
ATOM 4527 N N . TYR D 1 80 ? 12.478 -32.033 27.897 1.00 36.54 316 TYR D N 1
ATOM 4528 C CA . TYR D 1 80 ? 13.269 -31.074 28.656 1.00 36.49 316 TYR D CA 1
ATOM 4529 C C . TYR D 1 80 ? 12.462 -29.801 28.928 1.00 36.73 316 TYR D C 1
ATOM 4530 O O . TYR D 1 80 ? 12.319 -29.390 30.078 1.00 36.94 316 TYR D O 1
ATOM 4539 N N . TRP D 1 81 ? 11.929 -29.187 27.872 1.00 36.23 317 TRP D N 1
ATOM 4540 C CA . TRP D 1 81 ? 11.236 -27.914 28.033 1.00 36.34 317 TRP D CA 1
ATOM 4541 C C . TRP D 1 81 ? 9.924 -28.039 28.785 1.00 36.29 317 TRP D C 1
ATOM 4542 O O . TRP D 1 81 ? 9.532 -27.122 29.519 1.00 36.46 317 TRP D O 1
ATOM 4553 N N . ILE D 1 82 ? 9.254 -29.177 28.627 1.00 36.18 318 ILE D N 1
ATOM 4554 C CA . ILE D 1 82 ? 8.026 -29.406 29.346 1.00 35.73 318 ILE D CA 1
ATOM 4555 C C . ILE D 1 82 ? 8.327 -29.506 30.850 1.00 36.63 318 ILE D C 1
ATOM 4556 O O . ILE D 1 82 ? 7.606 -28.919 31.681 1.00 36.49 318 ILE D O 1
ATOM 4561 N N . TYR D 1 83 ? 9.392 -30.217 31.209 1.00 36.73 319 TYR D N 1
ATOM 4562 C CA . TYR D 1 83 ? 9.752 -30.297 32.640 1.00 37.85 319 TYR D CA 1
ATOM 4563 C C . TYR D 1 83 ? 10.254 -28.987 33.197 1.00 37.68 319 TYR D C 1
ATOM 4564 O O . TYR D 1 83 ? 9.979 -28.653 34.365 1.00 38.42 319 TYR D O 1
ATOM 4573 N N . ILE D 1 84 ? 11.033 -28.261 32.401 1.00 37.09 320 ILE D N 1
ATOM 4574 C CA . ILE D 1 84 ? 11.404 -26.914 32.807 1.00 36.79 320 ILE D CA 1
ATOM 4575 C C . ILE D 1 84 ? 10.116 -26.147 33.061 1.00 37.24 320 ILE D C 1
ATOM 4576 O O . ILE D 1 84 ? 9.970 -25.526 34.108 1.00 38.21 320 ILE D O 1
ATOM 4581 N N . GLY D 1 85 ? 9.164 -26.216 32.125 1.00 37.29 321 GLY D N 1
ATOM 4582 C CA . GLY D 1 85 ? 7.899 -25.476 32.275 1.00 37.00 321 GLY D CA 1
ATOM 4583 C C . GLY D 1 85 ? 7.105 -25.875 33.516 1.00 37.38 321 GLY D C 1
ATOM 4584 O O . GLY D 1 85 ? 6.433 -25.049 34.117 1.00 37.92 321 GLY D O 1
ATOM 4585 N N . ARG D 1 86 ? 7.183 -27.148 33.904 1.00 37.41 322 ARG D N 1
ATOM 4586 C CA . ARG D 1 86 ? 6.414 -27.642 35.046 1.00 37.91 322 ARG D CA 1
ATOM 4587 C C . ARG D 1 86 ? 7.211 -27.513 36.338 1.00 38.59 322 ARG D C 1
ATOM 4588 O O . ARG D 1 86 ? 6.773 -27.965 37.385 1.00 39.26 322 ARG D O 1
ATOM 4596 N N . SER D 1 87 ? 8.368 -26.873 36.267 1.00 39.18 323 SER D N 1
ATOM 4597 C CA . SER D 1 87 ? 9.215 -26.685 37.441 1.00 40.91 323 SER D CA 1
ATOM 4598 C C . SER D 1 87 ? 9.685 -28.023 38.007 1.00 40.95 323 SER D C 1
ATOM 4599 O O . SER D 1 87 ? 9.721 -28.216 39.219 1.00 42.76 323 SER D O 1
ATOM 4602 N N . GLN D 1 88 ? 10.012 -28.948 37.122 1.00 40.66 324 GLN D N 1
ATOM 4603 C CA . GLN D 1 88 ? 10.573 -30.224 37.511 1.00 41.33 324 GLN D CA 1
ATOM 4604 C C . GLN D 1 88 ? 12.019 -30.191 37.060 1.00 41.82 324 GLN D C 1
ATOM 4605 O O . GLN D 1 88 ? 12.433 -30.935 36.155 1.00 41.39 324 GLN D O 1
ATOM 4611 N N . SER D 1 89 ? 12.784 -29.290 37.683 1.00 42.81 325 SER D N 1
ATOM 4612 C CA . SER D 1 89 ? 14.166 -29.006 37.224 1.00 43.20 325 SER D CA 1
ATOM 4613 C C . SER D 1 89 ? 15.064 -30.225 37.370 1.00 42.55 325 SER D C 1
ATOM 4614 O O . SER D 1 89 ? 15.931 -30.450 36.535 1.00 41.91 325 SER D O 1
ATOM 4617 N N . GLU D 1 90 ? 14.824 -31.020 38.407 1.00 42.67 326 GLU D N 1
ATOM 4618 C CA . GLU D 1 90 ? 15.564 -32.280 38.607 1.00 43.48 326 GLU D CA 1
ATOM 4619 C C . GLU D 1 90 ? 15.421 -33.216 37.408 1.00 43.71 326 GLU D C 1
ATOM 4620 O O . GLU D 1 90 ? 16.404 -33.773 36.909 1.00 44.05 326 GLU D O 1
ATOM 4626 N N . GLU D 1 91 ? 14.189 -33.333 36.921 1.00 43.47 327 GLU D N 1
ATOM 4627 C CA . GLU D 1 91 ? 13.877 -34.133 35.762 1.00 43.88 327 GLU D CA 1
ATOM 4628 C C . GLU D 1 91 ? 14.508 -33.515 34.503 1.00 43.09 327 GLU D C 1
ATOM 4629 O O . GLU D 1 91 ? 15.122 -34.214 33.702 1.00 43.79 327 GLU D O 1
ATOM 4635 N N . ALA D 1 92 ? 14.412 -32.197 34.359 1.00 42.46 328 ALA D N 1
ATOM 4636 C CA . ALA D 1 92 ? 15.017 -31.505 33.216 1.00 41.96 328 ALA D CA 1
ATOM 4637 C C . ALA D 1 92 ? 16.551 -31.597 33.253 1.00 42.74 328 ALA D C 1
ATOM 4638 O O . ALA D 1 92 ? 17.207 -31.785 32.208 1.00 42.92 328 ALA D O 1
ATOM 4640 N N . LEU D 1 93 ? 17.117 -31.497 34.453 1.00 42.91 329 LEU D N 1
ATOM 4641 C CA . LEU D 1 93 ? 18.558 -31.640 34.622 1.00 44.31 329 LEU D CA 1
ATOM 4642 C C . LEU D 1 93 ? 19.062 -33.001 34.158 1.00 45.49 329 LEU D C 1
ATOM 4643 O O . LEU D 1 93 ? 20.057 -33.077 33.444 1.00 46.75 329 LEU D O 1
ATOM 4648 N N A GLU D 1 94 ? 18.390 -34.079 34.531 0.50 45.91 330 GLU D N 1
ATOM 4649 N N B GLU D 1 94 ? 18.370 -34.065 34.567 0.50 45.92 330 GLU D N 1
ATOM 4650 C CA A GLU D 1 94 ? 18.932 -35.384 34.173 0.50 46.91 330 GLU D CA 1
ATOM 4651 C CA B GLU D 1 94 ? 18.761 -35.431 34.206 0.50 46.87 330 GLU D CA 1
ATOM 4652 C C A GLU D 1 94 ? 18.677 -35.704 32.686 0.50 46.78 330 GLU D C 1
ATOM 4653 C C B GLU D 1 94 ? 18.729 -35.569 32.693 0.50 46.74 330 GLU D C 1
ATOM 4654 O O A GLU D 1 94 ? 19.459 -36.430 32.069 0.50 47.61 330 GLU D O 1
ATOM 4655 O O B GLU D 1 94 ? 19.693 -36.031 32.076 0.50 47.51 330 GLU D O 1
ATOM 4666 N N . LEU D 1 95 ? 17.622 -35.129 32.105 1.00 46.00 331 LEU D N 1
ATOM 4667 C CA . LEU D 1 95 ? 17.417 -35.196 30.650 1.00 45.96 331 LEU D CA 1
ATOM 4668 C C . LEU D 1 95 ? 18.512 -34.444 29.898 1.00 46.15 331 LEU D C 1
ATOM 4669 O O . LEU D 1 95 ? 19.076 -34.959 28.928 1.00 46.81 331 LEU D O 1
ATOM 4674 N N . ALA D 1 96 ? 18.826 -33.238 30.369 1.00 45.51 332 ALA D N 1
ATOM 4675 C CA . ALA D 1 96 ? 19.859 -32.415 29.753 1.00 45.84 332 ALA D CA 1
ATOM 4676 C C . ALA D 1 96 ? 21.178 -33.160 29.731 1.00 47.20 332 ALA D C 1
ATOM 4677 O O . ALA D 1 96 ? 21.916 -33.118 28.737 1.00 48.00 332 ALA D O 1
ATOM 4679 N N . ARG D 1 97 ? 21.478 -33.848 30.829 1.00 47.44 333 ARG D N 1
ATOM 4680 C CA . ARG D 1 97 ? 22.719 -34.592 30.903 1.00 48.82 333 ARG D CA 1
ATOM 4681 C C . ARG D 1 97 ? 22.736 -35.774 29.929 1.00 49.74 333 ARG D C 1
ATOM 4682 O O . ARG D 1 97 ? 23.767 -36.062 29.313 1.00 51.12 333 ARG D O 1
ATOM 4690 N N . THR D 1 98 ? 21.597 -36.443 29.782 1.00 49.26 334 THR D N 1
ATOM 4691 C CA . THR D 1 98 ? 21.483 -37.556 28.853 1.00 50.57 334 THR D CA 1
ATOM 4692 C C . THR D 1 98 ? 21.709 -37.048 27.431 1.00 50.88 334 THR D C 1
ATOM 4693 O O . THR D 1 98 ? 22.394 -37.692 26.641 1.00 52.03 334 THR D O 1
ATOM 4697 N N . ILE D 1 99 ? 21.120 -35.892 27.127 1.00 50.01 335 ILE D N 1
ATOM 4698 C CA . ILE D 1 99 ? 21.230 -35.238 25.827 1.00 50.34 335 ILE D CA 1
ATOM 4699 C C . ILE D 1 99 ? 22.651 -34.752 25.591 1.00 50.95 335 ILE D C 1
ATOM 4700 O O . ILE D 1 99 ? 23.093 -34.623 24.458 1.00 51.72 335 ILE D O 1
ATOM 4705 N N . GLU D 1 100 ? 23.358 -34.485 26.680 1.00 51.40 336 GLU D N 1
ATOM 4706 C CA . GLU D 1 100 ? 24.694 -33.900 26.639 1.00 52.90 336 GLU D CA 1
ATOM 4707 C C . GLU D 1 100 ? 24.690 -32.522 25.962 1.00 51.99 336 GLU D C 1
ATOM 4708 O O . GLU D 1 100 ? 25.557 -32.208 25.151 1.00 53.51 336 GLU D O 1
ATOM 4714 N N . ASP D 1 101 ? 23.701 -31.710 26.301 1.00 49.79 337 ASP D N 1
ATOM 4715 C CA . ASP D 1 101 ? 23.622 -30.354 25.794 1.00 48.98 337 ASP D CA 1
ATOM 4716 C C . ASP D 1 101 ? 24.065 -29.425 26.921 1.00 48.21 337 ASP D C 1
ATOM 4717 O O . ASP D 1 101 ? 23.342 -29.250 27.912 1.00 47.38 337 ASP D O 1
ATOM 4722 N N . ARG D 1 102 ? 25.250 -28.842 26.770 1.00 48.37 338 ARG D N 1
ATOM 4723 C CA . ARG D 1 102 ? 25.909 -28.081 27.855 1.00 47.69 338 ARG D CA 1
ATOM 4724 C C . ARG D 1 102 ? 25.042 -26.963 28.424 1.00 46.04 338 ARG D C 1
ATOM 4725 O O . ARG D 1 102 ? 24.786 -26.916 29.625 1.00 45.21 338 ARG D O 1
ATOM 4733 N N . ASP D 1 103 ? 24.563 -26.082 27.554 1.00 45.76 339 ASP D N 1
ATOM 4734 C CA . ASP D 1 103 ? 23.805 -24.924 27.992 1.00 44.70 339 ASP D CA 1
ATOM 4735 C C . ASP D 1 103 ? 22.450 -25.272 28.561 1.00 43.61 339 ASP D C 1
ATOM 4736 O O . ASP D 1 103 ? 21.904 -24.505 29.360 1.00 44.23 339 ASP D O 1
ATOM 4741 N N . LEU D 1 104 ? 21.928 -26.445 28.198 1.00 42.21 340 LEU D N 1
ATOM 4742 C CA . LEU D 1 104 ? 20.694 -26.907 28.781 1.00 40.62 340 LEU D CA 1
ATOM 4743 C C . LEU D 1 104 ? 20.947 -27.425 30.191 1.00 39.98 340 LEU D C 1
ATOM 4744 O O . LEU D 1 104 ? 20.124 -27.218 31.083 1.00 39.92 340 LEU D O 1
ATOM 4749 N N . ILE D 1 105 ? 22.082 -28.077 30.405 1.00 40.20 341 ILE D N 1
ATOM 4750 C CA . ILE D 1 105 ? 22.463 -28.506 31.753 1.00 40.28 341 ILE D CA 1
ATOM 4751 C C . ILE D 1 105 ? 22.621 -27.274 32.619 1.00 40.71 341 ILE D C 1
ATOM 4752 O O . ILE D 1 105 ? 22.067 -27.203 33.718 1.00 41.18 341 ILE D O 1
ATOM 4757 N N . VAL D 1 106 ? 23.330 -26.276 32.114 1.00 41.07 342 VAL D N 1
ATOM 4758 C CA . VAL D 1 106 ? 23.499 -25.060 32.887 1.00 41.46 342 VAL D CA 1
ATOM 4759 C C . VAL D 1 106 ? 22.151 -24.427 33.209 1.00 40.66 342 VAL D C 1
ATOM 4760 O O . VAL D 1 106 ? 21.906 -24.019 34.352 1.00 41.18 342 VAL D O 1
ATOM 4764 N N . TYR D 1 107 ? 21.273 -24.340 32.218 1.00 40.06 343 TYR D N 1
ATOM 4765 C CA . TYR D 1 107 ? 19.981 -23.697 32.458 1.00 39.44 343 TYR D CA 1
ATOM 4766 C C . TYR D 1 107 ? 19.157 -24.441 33.517 1.00 39.17 343 TYR D C 1
ATOM 4767 O O . TYR D 1 107 ? 18.527 -23.824 34.392 1.00 39.61 343 TYR D O 1
ATOM 4776 N N . ALA D 1 108 ? 19.189 -25.768 33.457 1.00 38.47 344 ALA D N 1
ATOM 4777 C CA . ALA D 1 108 ? 18.492 -26.592 34.424 1.00 38.26 344 ALA D CA 1
ATOM 4778 C C . ALA D 1 108 ? 19.112 -26.464 35.823 1.00 39.09 344 ALA D C 1
ATOM 4779 O O . ALA D 1 108 ? 18.402 -26.422 36.830 1.00 38.13 344 ALA D O 1
ATOM 4781 N N . LEU D 1 109 ? 20.439 -26.360 35.872 1.00 40.74 345 LEU D N 1
ATOM 4782 C CA . LEU D 1 109 ? 21.158 -26.129 37.136 1.00 42.24 345 LEU D CA 1
ATOM 4783 C C . LEU D 1 109 ? 20.704 -24.818 37.777 1.00 43.23 345 LEU D C 1
ATOM 4784 O O . LEU D 1 109 ? 20.472 -24.754 38.996 1.00 43.10 345 LEU D O 1
ATOM 4789 N N . LEU D 1 110 ? 20.549 -23.781 36.946 1.00 44.18 346 LEU D N 1
ATOM 4790 C CA . LEU D 1 110 ? 20.005 -22.502 37.429 1.00 44.83 346 LEU D CA 1
ATOM 4791 C C . LEU D 1 110 ? 18.598 -22.621 38.008 1.00 44.08 346 LEU D C 1
ATOM 4792 O O . LEU D 1 110 ? 18.335 -22.090 39.076 1.00 44.94 346 LEU D O 1
ATOM 4797 N N . LYS D 1 111 ? 17.694 -23.328 37.330 1.00 43.58 347 LYS D N 1
ATOM 4798 C CA . LYS D 1 111 ? 16.339 -23.526 37.877 1.00 42.95 347 LYS D CA 1
ATOM 4799 C C . LYS D 1 111 ? 16.402 -24.358 39.155 1.00 42.75 347 LYS D C 1
ATOM 4800 O O . LYS D 1 111 ? 15.674 -24.103 40.110 1.00 43.85 347 LYS D O 1
ATOM 4806 N N . TYR D 1 112 ? 17.302 -25.333 39.192 1.00 41.94 348 TYR D N 1
ATOM 4807 C CA . TYR D 1 112 ? 17.443 -26.163 40.369 1.00 41.83 348 TYR D CA 1
ATOM 4808 C C . TYR D 1 112 ? 17.982 -25.338 41.547 1.00 43.34 348 TYR D C 1
ATOM 4809 O O . TYR D 1 112 ? 17.579 -25.548 42.702 1.00 43.42 348 TYR D O 1
ATOM 4818 N N . ARG D 1 113 ? 18.869 -24.391 41.246 1.00 58.22 349 ARG D N 1
ATOM 4819 C CA . ARG D 1 113 ? 19.388 -23.502 42.269 1.00 61.18 349 ARG D CA 1
ATOM 4820 C C . ARG D 1 113 ? 18.233 -22.797 42.976 1.00 64.76 349 ARG D C 1
ATOM 4821 O O . ARG D 1 113 ? 18.175 -22.791 44.205 1.00 66.06 349 ARG D O 1
ATOM 4829 N N . GLU D 1 114 ? 17.295 -22.253 42.199 1.00 67.52 350 GLU D N 1
ATOM 4830 C CA . GLU D 1 114 ? 16.143 -21.536 42.764 1.00 73.01 350 GLU D CA 1
ATOM 4831 C C . GLU D 1 114 ? 15.356 -22.422 43.713 1.00 73.93 350 GLU D C 1
ATOM 4832 O O . GLU D 1 114 ? 14.926 -21.979 44.771 1.00 77.08 350 GLU D O 1
ATOM 4838 N N . GLN D 1 115 ? 15.175 -23.677 43.320 1.00 72.66 351 GLN D N 1
ATOM 4839 C CA . GLN D 1 115 ? 14.378 -24.609 44.087 1.00 75.10 351 GLN D CA 1
ATOM 4840 C C . GLN D 1 115 ? 15.047 -24.943 45.417 1.00 75.79 351 GLN D C 1
ATOM 4841 O O . GLN D 1 115 ? 14.367 -25.159 46.438 1.00 78.41 351 GLN D O 1
ATOM 4847 N N . ILE D 1 116 ? 16.377 -24.977 45.408 1.00 74.46 352 ILE D N 1
ATOM 4848 C CA . ILE D 1 116 ? 17.132 -25.173 46.643 1.00 76.31 352 ILE D CA 1
ATOM 4849 C C . ILE D 1 116 ? 16.965 -23.944 47.531 1.00 80.13 352 ILE D C 1
ATOM 4850 O O . ILE D 1 116 ? 16.619 -24.067 48.707 1.00 82.56 352 ILE D O 1
ATOM 4855 N N . LYS D 1 117 ? 17.180 -22.768 46.943 1.00 82.09 353 LYS D N 1
ATOM 4856 C CA . LYS D 1 117 ? 17.006 -21.487 47.628 1.00 87.91 353 LYS D CA 1
ATOM 4857 C C . LYS D 1 117 ? 15.654 -21.433 48.360 1.00 91.98 353 LYS D C 1
ATOM 4858 O O . LYS D 1 117 ? 15.590 -21.028 49.521 1.00 95.69 353 LYS D O 1
ATOM 4864 N N . GLY D 1 118 ? 14.590 -21.876 47.691 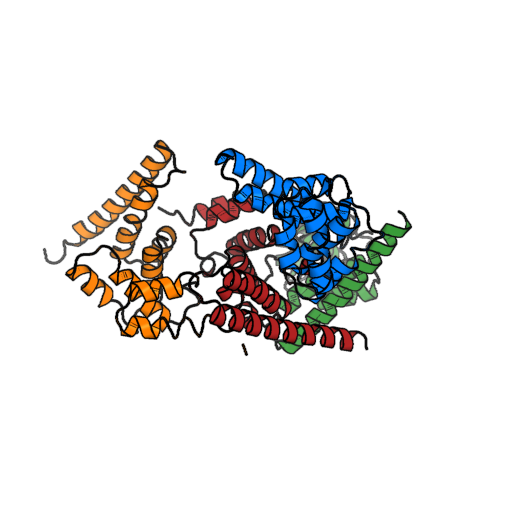1.00 92.64 354 GLY D N 1
ATOM 4865 C CA . GLY D 1 118 ? 13.240 -21.847 48.256 1.00 97.52 354 GLY D CA 1
ATOM 4866 C C . GLY D 1 118 ? 12.850 -23.022 49.137 1.00 98.41 354 GLY D C 1
ATOM 4867 O O . GLY D 1 118 ? 11.887 -22.929 49.901 1.00 102.59 354 GLY D O 1
ATOM 4868 N N . ASP D 1 119 ? 13.588 -24.126 49.041 1.00 95.77 355 ASP D N 1
ATOM 4869 C CA . ASP D 1 119 ? 13.276 -25.335 49.808 1.00 97.40 355 ASP D CA 1
ATOM 4870 C C . ASP D 1 119 ? 13.260 -25.075 51.312 1.00 100.99 355 ASP D C 1
ATOM 4871 O O . ASP D 1 119 ? 14.176 -24.460 51.859 1.00 101.10 355 ASP D O 1
ATOM 4876 N N . THR D 1 120 ? 12.217 -25.565 51.974 1.00 105.06 356 THR D N 1
ATOM 4877 C CA . THR D 1 120 ? 11.990 -25.272 53.387 1.00 109.37 356 THR D CA 1
ATOM 4878 C C . THR D 1 120 ? 12.400 -26.428 54.297 1.00 110.55 356 THR D C 1
ATOM 4879 O O . THR D 1 120 ? 12.563 -26.244 55.504 1.00 113.20 356 THR D O 1
ATOM 4883 N N . ASP D 1 121 ? 12.558 -27.616 53.711 1.00 109.54 357 ASP D N 1
ATOM 4884 C CA . ASP D 1 121 ? 12.972 -28.813 54.453 1.00 111.79 357 ASP D CA 1
ATOM 4885 C C . ASP D 1 121 ? 14.469 -28.821 54.764 1.00 110.19 357 ASP D C 1
ATOM 4886 O O . ASP D 1 121 ? 14.916 -29.531 55.668 1.00 113.31 357 ASP D O 1
ATOM 4891 N N . LEU D 1 122 ? 15.226 -28.024 54.014 1.00 106.47 358 LEU D N 1
ATOM 4892 C CA . LEU D 1 122 ? 16.673 -27.960 54.151 1.00 105.54 358 LEU D CA 1
ATOM 4893 C C . LEU D 1 122 ? 17.131 -26.938 55.180 1.00 108.07 358 LEU D C 1
ATOM 4894 O O . LEU D 1 122 ? 16.676 -25.788 55.177 1.00 108.41 358 LEU D O 1
ATOM 4899 N N . SER D 1 123 ? 18.050 -27.371 56.042 1.00 110.85 359 SER D N 1
ATOM 4900 C CA . SER D 1 123 ? 18.751 -26.486 56.972 1.00 114.23 359 SER D CA 1
ATOM 4901 C C . SER D 1 123 ? 19.657 -25.516 56.209 1.00 112.34 359 SER D C 1
ATOM 4902 O O . SER D 1 123 ? 19.989 -25.757 55.042 1.00 108.65 359 SER D O 1
ATOM 4905 N N . GLY D 1 124 ? 20.058 -24.431 56.870 1.00 115.81 360 GLY D N 1
ATOM 4906 C CA . GLY D 1 124 ? 20.915 -23.409 56.260 1.00 115.77 360 GLY D CA 1
ATOM 4907 C C . GLY D 1 124 ? 22.271 -23.910 55.786 1.00 115.00 360 GLY D C 1
ATOM 4908 O O . GLY D 1 124 ? 22.789 -23.445 54.767 1.00 112.62 360 GLY D O 1
ATOM 4909 N N . ASP D 1 125 ? 22.839 -24.862 56.528 1.00 117.52 361 ASP D N 1
ATOM 4910 C CA . ASP D 1 125 ? 24.155 -25.428 56.213 1.00 118.30 361 ASP D CA 1
ATOM 4911 C C . ASP D 1 125 ? 24.141 -26.401 55.038 1.00 113.01 361 ASP D C 1
ATOM 4912 O O . ASP D 1 125 ? 25.002 -26.314 54.158 1.00 111.87 361 ASP D O 1
ATOM 4917 N N . GLU D 1 126 ? 23.178 -27.326 55.031 1.00 110.66 362 GLU D N 1
ATOM 4918 C CA . GLU D 1 126 ? 22.955 -28.217 53.887 1.00 106.15 362 GLU D CA 1
ATOM 4919 C C . GLU D 1 126 ? 22.534 -27.414 52.659 1.00 100.48 362 GLU D C 1
ATOM 4920 O O . GLU D 1 126 ? 22.934 -27.726 51.534 1.00 97.30 362 GLU D O 1
ATOM 4926 N N . LYS D 1 127 ? 21.725 -26.382 52.895 1.00 99.49 363 LYS D N 1
ATOM 4927 C CA . LYS D 1 127 ? 21.321 -25.445 51.860 1.00 95.54 363 LYS D CA 1
ATOM 4928 C C . LYS D 1 127 ? 22.559 -24.856 51.193 1.00 95.08 363 LYS D C 1
ATOM 4929 O O . LYS D 1 127 ? 22.763 -25.039 49.990 1.00 91.73 363 LYS D O 1
ATOM 4935 N N . GLN D 1 128 ? 23.387 -24.171 51.988 1.00 99.02 364 GLN D N 1
ATOM 4936 C CA . GLN D 1 128 ? 24.539 -23.418 51.481 1.00 100.01 364 GLN D CA 1
ATOM 4937 C C . GLN D 1 128 ? 25.539 -24.313 50.764 1.00 97.86 364 GLN D C 1
ATOM 4938 O O . GLN D 1 128 ? 26.081 -23.933 49.730 1.00 96.11 364 GLN D O 1
ATOM 4944 N N . LYS D 1 129 ? 25.765 -25.500 51.320 1.00 98.49 365 LYS D N 1
ATOM 4945 C CA . LYS D 1 129 ? 26.641 -26.489 50.715 1.00 97.96 365 LYS D CA 1
ATOM 4946 C C . LYS D 1 129 ? 26.179 -26.824 49.300 1.00 91.97 365 LYS D C 1
ATOM 4947 O O . LYS D 1 129 ? 26.987 -26.825 48.369 1.00 91.48 365 LYS D O 1
ATOM 4953 N N . LYS D 1 130 ? 24.881 -27.090 49.146 1.00 88.22 366 LYS D N 1
ATOM 4954 C CA . LYS D 1 130 ? 24.315 -27.478 47.851 1.00 83.27 366 LYS D CA 1
ATOM 4955 C C . LYS D 1 130 ? 24.353 -26.359 46.817 1.00 79.81 366 LYS D C 1
ATOM 4956 O O . LYS D 1 130 ? 24.747 -26.595 45.682 1.00 77.37 366 LYS D O 1
ATOM 4962 N N . LEU D 1 131 ? 23.971 -25.146 47.209 1.00 80.32 367 LEU D N 1
ATOM 4963 C CA . LEU D 1 131 ? 24.119 -23.998 46.320 1.00 79.37 367 LEU D CA 1
ATOM 4964 C C . LEU D 1 131 ? 25.547 -23.922 45.790 1.00 80.10 367 LEU D C 1
ATOM 4965 O O . LEU D 1 131 ? 25.760 -23.673 44.601 1.00 78.19 367 LEU D O 1
ATOM 4970 N N . ASP D 1 132 ? 26.508 -24.141 46.690 1.00 83.35 368 ASP D N 1
ATOM 4971 C CA . ASP D 1 132 ? 27.928 -24.050 46.380 1.00 85.51 368 ASP D CA 1
ATOM 4972 C C . ASP D 1 132 ? 28.357 -25.143 45.408 1.00 82.29 368 ASP D C 1
ATOM 4973 O O . ASP D 1 132 ? 29.053 -24.862 44.426 1.00 81.73 368 ASP D O 1
ATOM 4978 N N . GLU D 1 133 ? 27.926 -26.376 45.666 1.00 80.57 369 GLU D N 1
ATOM 4979 C CA . GLU D 1 133 ? 28.120 -27.457 44.702 1.00 78.90 369 GLU D CA 1
ATOM 4980 C C . GLU D 1 133 ? 27.591 -27.071 43.310 1.00 74.33 369 GLU D C 1
ATOM 4981 O O . GLU D 1 133 ? 28.228 -27.367 42.292 1.00 74.11 369 GLU D O 1
ATOM 4987 N N . ILE D 1 134 ? 26.435 -26.408 43.266 1.00 71.67 370 ILE D N 1
ATOM 4988 C CA . ILE D 1 134 ? 25.775 -26.105 41.986 1.00 68.06 370 ILE D CA 1
ATOM 4989 C C . ILE D 1 134 ? 26.522 -25.036 41.230 1.00 68.17 370 ILE D C 1
ATOM 4990 O O . ILE D 1 134 ? 26.774 -25.166 40.041 1.00 66.21 370 ILE D O 1
ATOM 4995 N N . ASP D 1 135 ? 26.883 -23.981 41.943 1.00 71.70 371 ASP D N 1
ATOM 4996 C CA . ASP D 1 135 ? 27.600 -22.871 41.352 1.00 74.25 371 ASP D CA 1
ATOM 4997 C C . ASP D 1 135 ? 28.955 -23.295 40.807 1.00 74.84 371 ASP D C 1
ATOM 4998 O O . ASP D 1 135 ? 29.410 -22.783 39.783 1.00 75.08 371 ASP D O 1
ATOM 5003 N N . GLN D 1 136 ? 29.580 -24.245 41.492 1.00 75.81 372 GLN D N 1
ATOM 5004 C CA . GLN D 1 136 ? 30.848 -24.809 41.060 1.00 77.64 372 GLN D CA 1
ATOM 5005 C C . GLN D 1 136 ? 30.676 -25.593 39.757 1.00 72.80 372 GLN D C 1
ATOM 5006 O O . GLN D 1 136 ? 31.467 -25.443 38.822 1.00 73.61 372 GLN D O 1
ATOM 5012 N N . GLU D 1 137 ? 29.621 -26.399 39.678 1.00 68.42 373 GLU D N 1
ATOM 5013 C CA . GLU D 1 137 ? 29.294 -27.089 38.425 1.00 64.54 373 GLU D CA 1
ATOM 5014 C C . GLU D 1 137 ? 28.954 -26.137 37.274 1.00 62.06 373 GLU D C 1
ATOM 5015 O O . GLU D 1 137 ? 29.400 -26.328 36.134 1.00 60.95 373 GLU D O 1
ATOM 5021 N N . ILE D 1 138 ? 28.172 -25.108 37.575 1.00 61.61 374 ILE D N 1
ATOM 5022 C CA . ILE D 1 138 ? 27.829 -24.111 36.567 1.00 61.27 374 ILE D CA 1
ATOM 5023 C C . ILE D 1 138 ? 29.105 -23.445 36.062 1.00 63.98 374 ILE D C 1
ATOM 5024 O O . ILE D 1 138 ? 29.327 -23.370 34.855 1.00 62.76 374 ILE D O 1
ATOM 5029 N N . LYS D 1 139 ? 29.952 -22.999 36.989 1.00 67.92 375 LYS D N 1
ATOM 5030 C CA . LYS D 1 139 ? 31.193 -22.327 36.608 1.00 72.53 375 LYS D CA 1
ATOM 5031 C C . LYS D 1 139 ? 32.101 -23.234 35.780 1.00 72.00 375 LYS D C 1
ATOM 5032 O O . LYS D 1 139 ? 32.706 -22.790 34.805 1.00 73.08 375 LYS D O 1
ATOM 5038 N N . GLU D 1 140 ? 32.152 -24.512 36.144 1.00 68.83 376 GLU D N 1
ATOM 5039 C CA . GLU D 1 140 ? 32.885 -25.493 35.357 1.00 69.45 376 GLU D CA 1
ATOM 5040 C C . GLU D 1 140 ? 32.414 -25.536 33.889 1.00 64.31 376 GLU D C 1
ATOM 5041 O O . GLU D 1 140 ? 33.245 -25.464 32.974 1.00 65.24 376 GLU D O 1
ATOM 5047 N N . TYR D 1 141 ? 31.091 -25.632 33.673 1.00 60.45 377 TYR D N 1
ATOM 5048 C CA . TYR D 1 141 ? 30.505 -25.644 32.319 1.00 57.98 377 TYR D CA 1
ATOM 5049 C C . TYR D 1 141 ? 30.710 -24.315 31.626 1.00 58.85 377 TYR D C 1
ATOM 5050 O O . TYR D 1 141 ? 31.023 -24.261 30.435 1.00 59.22 377 TYR D O 1
ATOM 5059 N N . GLU D 1 142 ? 30.537 -23.240 32.375 1.00 61.14 378 GLU D N 1
ATOM 5060 C CA . GLU D 1 142 ? 30.813 -21.920 31.846 1.00 65.29 378 GLU D CA 1
ATOM 5061 C C . GLU D 1 142 ? 32.260 -21.789 31.378 1.00 68.43 378 GLU D C 1
ATOM 5062 O O . GLU D 1 142 ? 32.526 -21.189 30.329 1.00 69.18 378 GLU D O 1
ATOM 5068 N N . ARG D 1 143 ? 33.190 -22.367 32.140 1.00 72.12 379 ARG D N 1
ATOM 5069 C CA . ARG D 1 143 ? 34.592 -22.376 31.736 1.00 76.72 379 ARG D CA 1
ATOM 5070 C C . ARG D 1 143 ? 34.742 -23.150 30.427 1.00 75.33 379 ARG D C 1
ATOM 5071 O O . ARG D 1 143 ? 35.475 -22.721 29.531 1.00 76.41 379 ARG D O 1
ATOM 5079 N N . GLU D 1 144 ? 34.026 -24.270 30.310 1.00 74.52 380 GLU D N 1
ATOM 5080 C CA . GLU D 1 144 ? 34.084 -25.091 29.096 1.00 76.48 380 GLU D CA 1
ATOM 5081 C C . GLU D 1 144 ? 33.543 -24.377 27.856 1.00 75.45 380 GLU D C 1
ATOM 5082 O O . GLU D 1 144 ? 34.133 -24.488 26.768 1.00 77.93 380 GLU D O 1
ATOM 5088 N N . ARG D 1 145 ? 32.443 -23.642 28.031 1.00 73.67 381 ARG D N 1
ATOM 5089 C CA . ARG D 1 145 ? 31.865 -22.852 26.952 1.00 75.20 381 ARG D CA 1
ATOM 5090 C C . ARG D 1 145 ? 32.861 -21.808 26.460 1.00 77.35 381 ARG D C 1
ATOM 5091 O O . ARG D 1 145 ? 33.090 -21.677 25.254 1.00 79.16 381 ARG D O 1
ATOM 5099 N N . LYS D 1 146 ? 33.459 -21.084 27.403 1.00 78.77 382 LYS D N 1
ATOM 5100 C CA . LYS D 1 146 ? 34.421 -20.034 27.083 1.00 82.51 382 LYS D CA 1
ATOM 5101 C C . LYS D 1 146 ? 35.619 -20.558 26.279 1.00 84.29 382 LYS D C 1
ATOM 5102 O O . LYS D 1 146 ? 36.048 -19.925 25.313 1.00 85.84 382 LYS D O 1
ATOM 5108 N N . GLU D 1 147 ? 36.134 -21.722 26.668 1.00 86.00 383 GLU D N 1
ATOM 5109 C CA . GLU D 1 147 ? 37.261 -22.359 25.977 1.00 90.62 383 GLU D CA 1
ATOM 5110 C C . GLU D 1 147 ? 36.906 -22.877 24.579 1.00 92.01 383 GLU D C 1
ATOM 5111 O O . GLU D 1 147 ? 37.733 -22.823 23.656 1.00 95.08 383 GLU D O 1
ATOM 5117 N N . SER D 1 148 ? 35.680 -23.383 24.433 1.00 91.55 384 SER D N 1
ATOM 5118 C CA . SER D 1 148 ? 35.148 -23.752 23.129 1.00 95.11 384 SER D CA 1
ATOM 5119 C C . SER D 1 148 ? 35.156 -22.534 22.206 1.00 96.23 384 SER D C 1
ATOM 5120 O O . SER D 1 148 ? 35.697 -22.597 21.097 1.00 100.13 384 SER D O 1
ATOM 5123 N N . GLU D 1 149 ? 34.588 -21.427 22.684 1.00 94.51 385 GLU D N 1
ATOM 5124 C CA . GLU D 1 149 ? 34.502 -20.191 21.905 1.00 97.85 385 GLU D CA 1
ATOM 5125 C C . GLU D 1 149 ? 35.874 -19.593 21.586 1.00 99.44 385 GLU D C 1
ATOM 5126 O O . GLU D 1 149 ? 36.065 -18.996 20.520 1.00 102.63 385 GLU D O 1
ATOM 5132 N N . ALA D 1 150 ? 36.823 -19.772 22.507 1.00 98.74 386 ALA D N 1
ATOM 5133 C CA . ALA D 1 150 ? 38.211 -19.357 22.298 1.00 101.65 386 ALA D CA 1
ATOM 5134 C C . ALA D 1 150 ? 38.886 -20.127 21.157 1.00 105.06 386 ALA D C 1
ATOM 5135 O O . ALA D 1 150 ? 39.561 -19.526 20.317 1.00 107.55 386 ALA D O 1
ATOM 5137 N N . GLN D 1 151 ? 38.701 -21.448 21.132 1.00 106.99 387 GLN D N 1
ATOM 5138 C CA . GLN D 1 151 ? 39.287 -22.294 20.089 1.00 113.18 387 GLN D CA 1
ATOM 5139 C C . GLN D 1 151 ? 38.693 -22.001 18.705 1.00 116.68 387 GLN D C 1
ATOM 5140 O O . GLN D 1 151 ? 39.395 -22.077 17.691 1.00 121.67 387 GLN D O 1
ATOM 5146 N N . LEU D 1 152 ? 37.404 -21.662 18.677 1.00 115.99 388 LEU D N 1
ATOM 5147 C CA . LEU D 1 152 ? 36.690 -21.356 17.433 1.00 121.60 388 LEU D CA 1
ATOM 5148 C C . LEU D 1 152 ? 37.100 -20.006 16.852 1.00 122.49 388 LEU D C 1
ATOM 5149 O O . LEU D 1 152 ? 36.909 -19.757 15.658 1.00 128.53 388 LEU D O 1
ATOM 5154 N N . GLU D 1 153 ? 37.662 -19.144 17.699 1.00 118.30 389 GLU D N 1
ATOM 5155 C CA . GLU D 1 153 ? 38.223 -17.865 17.259 1.00 120.22 389 GLU D CA 1
ATOM 5156 C C . GLU D 1 153 ? 39.728 -17.977 16.985 1.00 120.91 389 GLU D C 1
ATOM 5157 O O . GLU D 1 153 ? 40.458 -16.984 17.061 1.00 121.20 389 GLU D O 1
ATOM 5163 N N . GLU D 1 154 ? 40.178 -19.194 16.673 1.00 122.96 390 GLU D N 1
ATOM 5164 C CA . GLU D 1 154 ? 41.575 -19.468 16.331 1.00 125.86 390 GLU D CA 1
ATOM 5165 C C . GLU D 1 154 ? 41.671 -20.385 15.112 1.00 132.72 390 GLU D C 1
ATOM 5166 O O . GLU D 1 154 ? 40.674 -20.649 14.435 1.00 135.82 390 GLU D O 1
#